Protein AF-A0A7C0Z8M9-F1 (afdb_monomer_lite)

Radius of gyration: 29.03 Å; chains: 1; bounding box: 66×63×77 Å

Secondary structure (DSSP, 8-state):
---EEEEEEHHHHHHHHHHHTTTS--B-TT--B-HHHHHHHHHHHHHHHHH--SEEEEE---SS--HHHHH-TTTTTTSPPPPTTTGGGHHHHHHHHHHTTPEEE--TT--HHHHHHHHHHHHHHTT-EEEEE---SGGGGG--SSEEEEEEETTEEEEE-HHHHHHHHSS-GGGHHHHHHHH-BTTTTB---TT--HHHHHHHHHHHS-HHHHHH-GGG---HHHHHHHHHSHHHHHHHHHHH-------S--GGGGSPPPP-HHHHHHHHHHTT-HHHHHHTT---------PPP-SSEEEEEEE-SSSPEEEEE-SS-EEEE--HHHHHHHHTT-SEEEES-HHHHHHHHTS---SEEEEHHHHHHHH-TTSS---HHHHHT-

Sequence (386 aa):
MKETLLLIDGSSLAYRSFYAFSNRPLRNSKGMNTSAVYGFVKSLNMVVGEVNPDLIGIAFDLARPTFRHEIFREYKAKRKKMPDELSPQIPIIHDVVEAMGYRILEEEGLEADDIIYTLAEEGEKRGYSVIIFTFDKDLMQVVSENVRILNMRTKGVEWYDPDTVRGKYGVPPEKIPDLLALAGDVSDNIPGIPGVGIKTAAKLIKRYGSLLDMVEHPEIIKEENIRNYIMRSRELVLSSYSLVKLERQEIPFTLEDLRPTEPDKDRLIKIYRELEFFSLLREMGVGESVSVKSGEVRGDVLSVVISGGEKPVFVISDGEYTQVVFDKGEMIDRINKFREIITSDIKELAHAIGFYPENKIYDLGIMDYLIHPNQRGHSLDKLVQR

Foldseek 3Di:
DFAAEEEEALAQLLVVQQVVCPVPFDADPVRAGCRSLVSSVVVVVVVCVVRVGQFYEYEAEDPAAAVLCVLPVCWQVPPDPDPPSSVVCVVLSVLLCVLQQFHYFYDPRDHSLLVLLQQLVVCVVVRHQYEYEHPDPLNLLSAEPRYKYWYADPVGIDIDHQVVSCVVQVDGSVQSLQLCLQQDDPNGRQDHQPPDHSVNSSVCCVVQPGNVSCLVCVVVDPPVSRSVCCPVCVSSSVSSSVSSDHDHDDGPDDSVSRRGDHRNVVSNLVSCVVRVVQVVCVVVVNDPPPPQPPDPADDQEWEWEWDDDPFTWTWIHPPPGIDIDRDLVVVVVVLVVHQEYEYQDQVVVCVNNVHRRPHHYHHQQVVCCVVPVPDDGRGPVVVVVD

InterPro domains:
  IPR002421 5'-3' exonuclease [SM00475] (1-261)
  IPR008918 Helix-hairpin-helix motif, class 2 [SM00279] (173-208)
  IPR012337 Ribonuclease H-like superfamily [SSF53098] (300-386)
  IPR020045 DNA polymerase I-like, H3TH domain [PF01367] (171-265)
  IPR020045 DNA polymerase I-like, H3TH domain [cd09898] (173-246)
  IPR020046 5'-3' exonuclease, alpha-helical arch, N-terminal [PF02739] (4-170)
  IPR029060 PIN-like domain superfamily [SSF88723] (2-170)
  IPR036279 5'-3' exonuclease, C-terminal domain superfamily [SSF47807] (171-285)
  IPR038969 Flap endonuclease [PTHR42646] (2-283)

pLDDT: mean 87.4, std 12.61, range [34.59, 98.69]

Structure (mmCIF, N/CA/C/O backbone):
data_AF-A0A7C0Z8M9-F1
#
_entry.id   AF-A0A7C0Z8M9-F1
#
loop_
_atom_site.group_PDB
_atom_site.id
_atom_site.type_symbol
_atom_site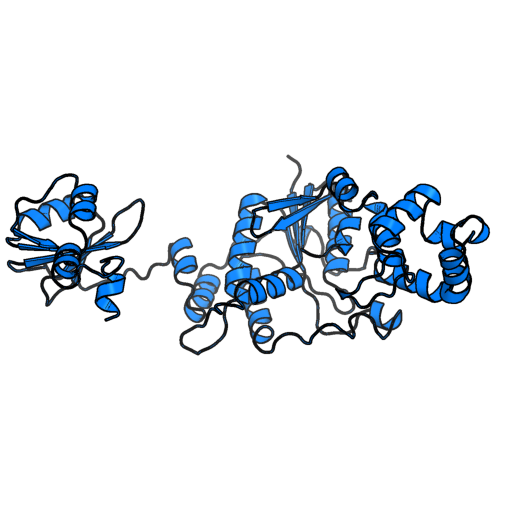.label_atom_id
_atom_site.label_alt_id
_atom_site.label_comp_id
_atom_site.label_asym_id
_atom_site.label_entity_id
_atom_site.label_seq_id
_atom_site.pdbx_PDB_ins_code
_atom_site.Cartn_x
_atom_site.Cartn_y
_atom_site.Cartn_z
_atom_site.occupancy
_atom_site.B_iso_or_equiv
_atom_site.auth_seq_id
_atom_site.auth_comp_id
_atom_site.auth_asym_id
_atom_site.auth_atom_id
_atom_site.pdbx_PDB_model_num
ATOM 1 N N . MET A 1 1 ? -24.096 -6.965 -11.345 1.00 66.31 1 MET A N 1
ATOM 2 C CA . MET A 1 1 ? -22.970 -6.028 -11.147 1.00 66.31 1 MET A CA 1
ATOM 3 C C . MET A 1 1 ? -21.702 -6.851 -11.080 1.00 66.31 1 MET A C 1
ATOM 5 O O . MET A 1 1 ? -21.791 -8.008 -10.691 1.00 66.31 1 MET A O 1
ATOM 9 N N . LYS A 1 2 ? -20.577 -6.303 -11.538 1.00 87.50 2 LYS A N 1
ATOM 10 C CA . LYS A 1 2 ? -19.267 -6.954 -11.436 1.00 87.50 2 LYS A CA 1
ATOM 11 C C . LYS A 1 2 ? -18.863 -6.952 -9.956 1.00 87.50 2 LYS A C 1
ATOM 13 O O . LYS A 1 2 ? -18.952 -5.885 -9.353 1.00 87.50 2 LYS A O 1
ATOM 18 N N . GLU A 1 3 ? -18.490 -8.098 -9.383 1.00 96.50 3 GLU A N 1
ATOM 19 C CA . GLU A 1 3 ? -17.963 -8.130 -8.008 1.00 96.50 3 GLU A CA 1
ATOM 20 C C . GLU A 1 3 ? -16.663 -7.303 -7.941 1.00 96.50 3 GLU A C 1
ATOM 22 O O . GLU A 1 3 ? -15.897 -7.243 -8.913 1.00 96.50 3 GLU A O 1
ATOM 27 N N . THR A 1 4 ? -16.422 -6.649 -6.809 1.00 98.19 4 THR A N 1
ATOM 28 C CA . THR A 1 4 ? -15.278 -5.760 -6.588 1.00 98.19 4 THR A CA 1
ATOM 29 C C . THR A 1 4 ? -14.260 -6.407 -5.657 1.00 98.19 4 THR A C 1
ATOM 31 O O . THR A 1 4 ? -14.585 -6.772 -4.528 1.00 98.19 4 THR A O 1
ATOM 34 N N . LEU A 1 5 ? -13.018 -6.516 -6.131 1.00 98.62 5 LEU A N 1
ATOM 35 C CA . LEU A 1 5 ? -11.867 -7.000 -5.372 1.00 98.62 5 LEU A CA 1
ATOM 36 C C . LEU A 1 5 ? -11.017 -5.807 -4.931 1.00 98.62 5 LEU A C 1
ATOM 38 O O . LEU A 1 5 ? -10.525 -5.062 -5.776 1.00 98.62 5 LEU A O 1
ATOM 42 N N . LEU A 1 6 ? -10.813 -5.654 -3.627 1.00 98.62 6 LEU A N 1
ATOM 43 C CA . LEU A 1 6 ? -9.919 -4.666 -3.037 1.00 98.62 6 LEU A CA 1
ATOM 44 C C . LEU A 1 6 ? -8.650 -5.341 -2.508 1.00 98.62 6 LEU A C 1
ATOM 46 O O . LEU A 1 6 ? -8.704 -6.174 -1.610 1.00 98.62 6 LEU A O 1
ATOM 50 N N . LEU A 1 7 ? -7.495 -4.943 -3.028 1.00 98.69 7 LEU A N 1
ATOM 51 C CA . LEU A 1 7 ? -6.188 -5.379 -2.537 1.00 98.69 7 LEU A CA 1
ATOM 52 C C . LEU A 1 7 ? -5.477 -4.192 -1.895 1.00 98.69 7 LEU A C 1
ATOM 54 O O . LEU A 1 7 ? -5.445 -3.108 -2.469 1.00 98.69 7 LEU A O 1
ATOM 58 N N . ILE A 1 8 ? -4.926 -4.370 -0.702 1.00 98.44 8 ILE A N 1
ATOM 59 C CA . ILE A 1 8 ? -4.310 -3.294 0.077 1.00 98.44 8 ILE A CA 1
ATOM 60 C C . ILE A 1 8 ? -2.855 -3.644 0.353 1.00 98.44 8 ILE A C 1
ATOM 62 O O . ILE A 1 8 ? -2.566 -4.707 0.892 1.00 98.44 8 ILE A O 1
ATOM 66 N N . ASP A 1 9 ? -1.956 -2.714 0.053 1.00 97.50 9 ASP A N 1
ATOM 67 C CA . ASP A 1 9 ? -0.572 -2.754 0.523 1.00 97.50 9 ASP A CA 1
ATOM 68 C C . ASP A 1 9 ? -0.522 -2.289 1.989 1.00 97.50 9 ASP A C 1
ATOM 70 O O . ASP A 1 9 ? -0.501 -1.092 2.313 1.00 97.50 9 ASP A O 1
ATOM 74 N N . GLY A 1 10 ? -0.586 -3.267 2.892 1.00 97.12 10 GLY A N 1
ATOM 75 C CA . GLY A 1 10 ? -0.639 -3.081 4.335 1.00 97.12 10 GLY A CA 1
ATOM 76 C C . GLY A 1 10 ? 0.663 -2.523 4.902 1.00 97.12 10 GLY A C 1
ATOM 77 O O . GLY A 1 10 ? 0.625 -1.614 5.738 1.00 97.12 10 GLY A O 1
ATOM 78 N N . SER A 1 11 ? 1.809 -2.990 4.398 1.00 93.88 11 SER A N 1
ATOM 79 C CA . SER A 1 11 ? 3.134 -2.467 4.750 1.00 93.88 11 SER A CA 1
ATOM 80 C C . SER A 1 11 ? 3.231 -0.969 4.478 1.00 93.88 11 SER A C 1
ATOM 82 O O . SER A 1 11 ? 3.514 -0.169 5.379 1.00 93.88 11 SER A O 1
ATOM 84 N N . SER A 1 12 ? 2.971 -0.560 3.237 1.00 92.81 12 SER A N 1
ATOM 85 C CA . SER A 1 12 ? 3.072 0.835 2.813 1.00 92.81 12 SER A CA 1
ATOM 86 C C . SER A 1 12 ? 2.070 1.720 3.547 1.00 92.81 12 SER A C 1
ATOM 88 O O . SER A 1 12 ? 2.420 2.819 3.999 1.00 92.81 12 SER A O 1
ATOM 90 N N . LEU A 1 13 ? 0.845 1.227 3.769 1.00 95.25 13 LEU A N 1
ATOM 91 C CA . LEU A 1 13 ? -0.153 1.944 4.556 1.00 95.25 13 LEU A CA 1
ATOM 92 C C . LEU A 1 13 ? 0.275 2.116 6.024 1.00 95.25 13 LEU A C 1
ATOM 94 O O . LEU A 1 13 ? 0.116 3.214 6.568 1.00 95.25 13 LEU A O 1
ATOM 98 N N . ALA A 1 14 ? 0.852 1.097 6.666 1.00 95.31 14 ALA A N 1
ATOM 99 C CA . ALA A 1 14 ? 1.338 1.186 8.045 1.00 95.31 14 ALA A CA 1
ATOM 100 C C . ALA A 1 14 ? 2.476 2.211 8.180 1.00 95.31 14 ALA A C 1
ATOM 102 O O . ALA A 1 14 ? 2.422 3.098 9.041 1.00 95.31 14 ALA A O 1
ATOM 103 N N . TYR A 1 15 ? 3.462 2.164 7.277 1.00 92.81 15 TYR A N 1
ATOM 104 C CA . TYR A 1 15 ? 4.554 3.141 7.230 1.00 92.81 15 TYR A CA 1
ATOM 105 C C . TYR A 1 15 ? 4.037 4.566 7.022 1.00 92.81 15 TYR A C 1
ATOM 107 O O . TYR A 1 15 ? 4.429 5.490 7.741 1.00 92.81 15 TYR A O 1
ATOM 115 N N . ARG A 1 16 ? 3.132 4.767 6.060 1.00 92.00 16 ARG A N 1
ATOM 116 C CA . ARG A 1 16 ? 2.557 6.089 5.797 1.00 92.00 16 ARG A CA 1
ATOM 117 C C . ARG A 1 16 ? 1.759 6.601 6.991 1.00 92.00 16 ARG A C 1
ATOM 119 O O . ARG A 1 16 ? 1.879 7.776 7.334 1.00 92.00 16 ARG A O 1
ATOM 126 N N . SER A 1 17 ? 0.992 5.727 7.637 1.00 93.00 17 SER A N 1
ATOM 127 C CA . SER A 1 17 ? 0.205 6.054 8.828 1.00 93.00 17 SER A CA 1
ATOM 128 C C . SER A 1 17 ? 1.099 6.497 9.982 1.00 93.00 17 SER A C 1
ATOM 130 O O . SER A 1 17 ? 0.830 7.520 10.601 1.00 93.00 17 SER A O 1
ATOM 132 N N . PHE A 1 18 ? 2.220 5.811 10.214 1.00 93.56 18 PHE A N 1
ATOM 133 C CA . PHE A 1 18 ? 3.211 6.224 11.207 1.00 93.56 18 PHE A CA 1
ATOM 134 C C . PHE A 1 18 ? 3.770 7.628 10.924 1.00 93.56 18 PHE A C 1
ATOM 136 O O . PHE A 1 18 ? 3.790 8.496 11.803 1.00 93.56 18 PHE A O 1
ATOM 143 N N . TYR A 1 19 ? 4.185 7.885 9.680 1.00 91.00 19 TYR A N 1
ATOM 144 C CA . TYR A 1 19 ? 4.799 9.164 9.321 1.00 91.00 19 TYR A CA 1
ATOM 145 C C . TYR A 1 19 ? 3.809 10.332 9.238 1.00 91.00 19 TYR A C 1
ATOM 147 O O . TYR A 1 19 ? 4.196 11.473 9.499 1.00 91.00 19 TYR A O 1
ATOM 155 N N . ALA A 1 20 ? 2.528 10.071 8.964 1.00 88.19 20 ALA A N 1
ATOM 156 C CA . ALA A 1 20 ? 1.481 11.094 8.954 1.00 88.19 20 ALA A CA 1
ATOM 157 C C . ALA A 1 20 ? 1.357 11.834 10.301 1.00 88.19 20 ALA A C 1
ATOM 159 O O . ALA A 1 20 ? 1.018 13.017 10.327 1.00 88.19 20 ALA A O 1
ATOM 160 N N . PHE A 1 21 ? 1.697 11.169 11.408 1.00 86.69 21 PHE A N 1
ATOM 161 C CA . PHE A 1 21 ? 1.669 11.740 12.756 1.00 86.69 21 PHE A CA 1
ATOM 162 C C . PHE A 1 21 ? 3.060 12.073 13.310 1.00 86.69 21 PHE A C 1
ATOM 164 O O . PHE A 1 21 ? 3.172 12.403 14.485 1.00 86.69 21 PHE A O 1
ATOM 171 N N . SER A 1 22 ? 4.134 12.053 12.510 1.00 85.38 22 SER A N 1
ATOM 172 C CA . SER A 1 22 ? 5.497 12.284 13.032 1.00 85.38 22 SER A CA 1
ATOM 173 C C . SER A 1 22 ? 5.685 13.632 13.738 1.00 85.38 22 SER A C 1
ATOM 175 O O . SER A 1 22 ? 6.476 13.723 14.671 1.00 85.38 22 SER A O 1
ATOM 177 N N . ASN A 1 23 ? 4.933 14.667 13.348 1.00 82.00 23 ASN A N 1
ATOM 178 C CA . ASN A 1 23 ? 4.980 15.979 14.006 1.00 82.00 23 ASN A CA 1
ATOM 179 C C . ASN A 1 23 ? 4.204 16.018 15.334 1.00 82.00 23 ASN A C 1
ATOM 181 O O . ASN A 1 23 ? 4.475 16.867 16.180 1.00 82.00 23 ASN A O 1
ATOM 185 N N . ARG A 1 24 ? 3.215 15.135 15.509 1.00 86.62 24 ARG A N 1
ATOM 186 C CA . ARG A 1 24 ? 2.411 15.018 16.730 1.00 86.62 24 ARG A CA 1
ATOM 187 C C . ARG A 1 24 ? 2.007 13.552 16.938 1.00 86.62 24 ARG A C 1
ATOM 189 O O . ARG A 1 24 ? 0.868 13.195 16.620 1.00 86.62 24 ARG A O 1
ATOM 196 N N . PRO A 1 25 ? 2.934 12.708 17.429 1.00 87.25 25 PRO A N 1
ATOM 197 C CA . PRO A 1 25 ? 2.660 11.296 17.641 1.00 87.25 25 PRO A CA 1
ATOM 198 C C . PRO A 1 25 ? 1.515 11.106 18.632 1.00 87.25 25 PRO A C 1
ATOM 200 O O . PRO A 1 25 ? 1.406 11.832 19.622 1.00 87.25 25 PRO A O 1
ATOM 203 N N . LEU A 1 26 ? 0.675 10.116 18.366 1.00 88.75 26 LEU A N 1
ATOM 204 C CA . LEU A 1 26 ? -0.355 9.669 19.289 1.00 88.75 26 LEU A CA 1
ATOM 205 C C . LEU A 1 26 ? 0.293 8.688 20.256 1.00 88.75 26 LEU A C 1
ATOM 207 O O . LEU A 1 26 ? 1.022 7.790 19.833 1.00 88.75 26 LEU A O 1
ATOM 211 N N . ARG A 1 27 ? 0.049 8.876 21.550 1.00 89.31 27 ARG A N 1
ATOM 212 C CA . ARG A 1 27 ? 0.507 7.963 22.593 1.00 89.31 27 ARG A CA 1
ATOM 213 C C . ARG A 1 27 ? -0.632 7.655 23.545 1.00 89.31 27 ARG A C 1
ATOM 215 O O . ARG A 1 27 ? -1.414 8.553 23.848 1.00 89.31 27 ARG A O 1
ATOM 222 N N . ASN A 1 28 ? -0.697 6.413 24.008 1.00 87.44 28 ASN A N 1
ATOM 223 C CA . ASN A 1 28 ? -1.596 6.036 25.098 1.00 87.44 28 ASN A CA 1
ATOM 224 C C . ASN A 1 28 ? -0.987 6.390 26.469 1.00 87.44 28 ASN A C 1
ATOM 226 O O . ASN A 1 28 ? 0.181 6.786 26.562 1.00 87.44 28 ASN A O 1
ATOM 230 N N . SER A 1 29 ? -1.747 6.198 27.549 1.00 84.12 29 SER A N 1
ATOM 231 C CA . SER A 1 29 ? -1.293 6.425 28.934 1.00 84.12 29 SER A CA 1
ATOM 232 C C . SER A 1 29 ? -0.040 5.635 29.333 1.00 84.12 29 SER A C 1
ATOM 234 O O . SER A 1 29 ? 0.697 6.056 30.223 1.00 84.12 29 SER A O 1
ATOM 236 N N . LYS A 1 30 ? 0.249 4.517 28.652 1.00 86.19 30 LYS A N 1
ATOM 237 C CA . LYS A 1 30 ? 1.455 3.695 28.855 1.00 86.19 30 LYS A CA 1
ATOM 238 C C . LYS A 1 30 ? 2.677 4.221 28.089 1.00 86.19 30 LYS A C 1
ATOM 240 O O . LYS A 1 30 ? 3.741 3.611 28.141 1.00 86.19 30 LYS A O 1
ATOM 245 N N . GLY A 1 31 ? 2.535 5.326 27.358 1.00 86.75 31 GLY A N 1
ATOM 246 C CA . GLY A 1 31 ? 3.597 5.943 26.564 1.00 86.75 31 GLY A CA 1
ATOM 247 C C . GLY A 1 31 ? 3.866 5.262 25.217 1.00 86.75 31 GLY A C 1
ATOM 248 O O . GLY A 1 31 ? 4.756 5.708 24.488 1.00 86.75 31 GLY A O 1
ATOM 249 N N . MET A 1 32 ? 3.104 4.225 24.851 1.00 91.56 32 MET A N 1
ATOM 250 C CA . MET A 1 32 ? 3.242 3.535 23.568 1.00 91.56 32 MET A CA 1
ATOM 251 C C . MET A 1 32 ? 2.763 4.440 22.438 1.00 91.56 32 MET A C 1
ATOM 253 O O . MET A 1 32 ? 1.676 5.005 22.524 1.00 91.56 32 MET A O 1
ATOM 257 N N . ASN A 1 33 ? 3.553 4.550 21.370 1.00 92.75 33 ASN A N 1
ATOM 258 C CA . ASN A 1 33 ? 3.119 5.203 20.141 1.00 92.75 33 ASN A CA 1
ATOM 259 C C . ASN A 1 33 ? 2.026 4.356 19.467 1.00 92.75 33 ASN A C 1
ATOM 261 O O . ASN A 1 33 ? 2.226 3.167 19.233 1.00 92.75 33 ASN A O 1
ATOM 265 N N . THR A 1 34 ? 0.880 4.968 19.174 1.00 94.19 34 THR A N 1
ATOM 266 C CA . THR A 1 34 ? -0.293 4.319 18.565 1.00 94.19 34 THR A CA 1
ATOM 267 C C . THR A 1 34 ? -0.670 4.928 17.210 1.00 94.19 34 THR A C 1
ATOM 269 O O . THR A 1 34 ? -1.709 4.601 16.631 1.00 94.19 34 THR A O 1
ATOM 272 N N . SER A 1 35 ? 0.172 5.820 16.677 1.00 93.69 35 SER A N 1
ATOM 273 C CA . SER A 1 35 ? -0.081 6.552 15.434 1.00 93.69 35 SER A CA 1
ATOM 274 C C . SER A 1 35 ? -0.262 5.661 14.213 1.00 93.69 35 SER A C 1
ATOM 276 O O . SER A 1 35 ? -1.122 5.955 13.383 1.00 93.69 35 SER A O 1
ATOM 278 N N . ALA A 1 36 ? 0.542 4.601 14.084 1.00 95.88 36 ALA A N 1
ATOM 279 C CA . ALA A 1 36 ? 0.477 3.726 12.921 1.00 95.88 36 ALA A CA 1
ATOM 280 C C . ALA A 1 36 ? -0.844 2.961 12.914 1.00 95.88 36 ALA A C 1
ATOM 282 O O . ALA A 1 36 ? -1.550 3.009 11.913 1.00 95.88 36 ALA A O 1
ATOM 283 N N . VAL A 1 37 ? -1.224 2.357 14.048 1.00 97.62 37 VAL A N 1
ATOM 284 C CA . VAL A 1 37 ? -2.490 1.616 14.169 1.00 97.62 37 VAL A CA 1
ATOM 285 C C . VAL A 1 37 ? -3.688 2.540 13.930 1.00 97.62 37 VAL A C 1
ATOM 287 O O . VAL A 1 37 ? -4.565 2.217 13.133 1.00 97.62 37 VAL A O 1
ATOM 290 N N . TYR A 1 38 ? -3.713 3.723 14.559 1.00 94.88 38 TYR A N 1
ATOM 291 C CA . TYR A 1 38 ? -4.826 4.667 14.404 1.00 94.88 38 TYR A CA 1
ATOM 292 C C . TYR A 1 38 ? -4.982 5.144 12.955 1.00 94.88 38 TYR A C 1
ATOM 294 O O . TYR A 1 38 ? -6.079 5.119 12.394 1.00 94.88 38 TYR A O 1
ATOM 302 N N . GLY A 1 39 ? -3.877 5.577 12.335 1.00 93.88 39 GLY A N 1
ATOM 303 C CA . GLY A 1 39 ? -3.876 6.044 10.949 1.00 93.88 39 GLY A CA 1
ATOM 304 C C . GLY A 1 39 ? -4.232 4.938 9.957 1.00 93.88 39 GLY A C 1
ATOM 305 O O . GLY A 1 39 ? -4.985 5.193 9.013 1.00 93.88 39 GLY A O 1
ATOM 306 N N . PHE A 1 40 ? -3.759 3.715 10.213 1.00 97.00 40 PHE A N 1
ATOM 307 C CA . PHE A 1 40 ? -4.058 2.541 9.403 1.00 97.00 40 PHE A CA 1
ATOM 308 C C . PHE A 1 40 ? -5.559 2.257 9.423 1.00 97.00 40 PHE A C 1
ATOM 310 O O . PHE A 1 40 ? -6.181 2.223 8.367 1.00 97.00 40 PHE A O 1
ATOM 317 N N . VAL A 1 41 ? -6.166 2.173 10.613 1.00 96.50 41 VAL A N 1
ATOM 318 C CA . VAL A 1 41 ? -7.606 1.920 10.777 1.00 96.50 41 VAL A CA 1
ATOM 319 C C . VAL A 1 41 ? -8.460 2.994 10.111 1.00 96.50 41 VAL A C 1
ATOM 321 O O . VAL A 1 41 ? -9.402 2.667 9.393 1.00 96.50 41 VAL A O 1
ATOM 324 N N . LYS A 1 42 ? -8.143 4.284 10.300 1.00 92.88 42 LYS A N 1
ATOM 325 C CA . LYS A 1 42 ? -8.910 5.363 9.649 1.00 92.88 42 LYS A CA 1
ATOM 326 C C . LYS A 1 42 ? -8.817 5.287 8.126 1.00 92.88 42 LYS A C 1
ATOM 328 O O . LYS A 1 42 ? -9.823 5.504 7.456 1.00 92.88 42 LYS A O 1
ATOM 333 N N . SER A 1 43 ? -7.634 4.988 7.593 1.00 93.19 43 SER A N 1
ATOM 334 C CA . SER A 1 43 ? -7.430 4.868 6.147 1.00 93.19 43 SER A CA 1
ATOM 335 C C . SER A 1 43 ? -8.140 3.638 5.587 1.00 93.19 43 SER A C 1
ATOM 337 O O . SER A 1 43 ? -8.822 3.746 4.574 1.00 93.19 43 SER A O 1
ATOM 339 N N . LEU A 1 44 ? -8.053 2.504 6.284 1.00 96.00 44 LEU A N 1
ATOM 340 C CA . LEU A 1 44 ? -8.731 1.266 5.921 1.00 96.00 44 LEU A CA 1
ATOM 341 C C . LEU A 1 44 ? -10.253 1.447 5.903 1.00 96.00 44 LEU A C 1
ATOM 343 O O . LEU A 1 44 ? -10.874 1.197 4.877 1.00 96.00 44 LEU A O 1
ATOM 347 N N . ASN A 1 45 ? -10.849 1.964 6.984 1.00 93.94 45 ASN A N 1
ATOM 348 C CA . ASN A 1 45 ? -12.297 2.195 7.063 1.00 93.94 45 ASN A CA 1
ATOM 349 C C . ASN A 1 45 ? -12.799 3.129 5.956 1.00 93.94 45 ASN A C 1
ATOM 351 O O . ASN A 1 45 ? -13.872 2.918 5.401 1.00 93.94 45 ASN A O 1
ATOM 355 N N . MET A 1 46 ? -12.023 4.161 5.623 1.00 91.50 46 MET A N 1
ATOM 356 C CA . MET A 1 46 ? -12.360 5.070 4.531 1.00 91.50 46 MET A CA 1
ATOM 357 C C . MET A 1 46 ? -12.317 4.370 3.175 1.00 91.50 46 MET A C 1
ATOM 359 O O . MET A 1 46 ? -13.258 4.508 2.405 1.00 91.50 46 MET A O 1
ATOM 363 N N . VAL A 1 47 ? -11.240 3.640 2.873 1.00 94.12 47 VAL A N 1
ATOM 364 C CA . VAL A 1 47 ? -11.091 2.955 1.583 1.00 94.12 47 VAL A CA 1
ATOM 365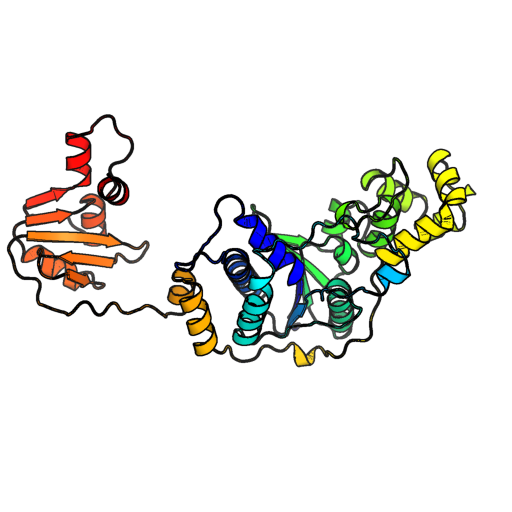 C C . VAL A 1 47 ? -12.168 1.889 1.420 1.00 94.12 47 VAL A C 1
ATOM 367 O O . VAL A 1 47 ? -12.781 1.805 0.362 1.00 94.12 47 VAL A O 1
ATOM 370 N N . VAL A 1 48 ? -12.454 1.123 2.474 1.00 95.12 48 VAL A N 1
ATOM 371 C CA . VAL A 1 48 ? -13.553 0.152 2.473 1.00 95.12 48 VAL A CA 1
ATOM 372 C C . VAL A 1 48 ? -14.897 0.849 2.268 1.00 95.12 48 VAL A C 1
ATOM 374 O O . VAL A 1 48 ? -15.700 0.367 1.479 1.00 95.12 48 VAL A O 1
ATOM 377 N N . GLY A 1 49 ? -15.137 1.994 2.914 1.00 92.88 49 GLY A N 1
ATOM 378 C CA . GLY A 1 49 ? -16.368 2.768 2.731 1.00 92.88 49 GLY A CA 1
ATOM 379 C C . GLY A 1 49 ? -16.526 3.370 1.329 1.00 92.88 49 GLY A C 1
ATOM 380 O O . GLY A 1 49 ? -17.637 3.414 0.812 1.00 92.88 49 GLY A O 1
ATOM 381 N N . GLU A 1 50 ? -15.429 3.807 0.707 1.00 90.56 50 GLU A N 1
ATOM 382 C CA . GLU A 1 50 ? -15.408 4.353 -0.658 1.00 90.56 50 GLU A CA 1
ATOM 383 C C . GLU A 1 50 ? -15.612 3.256 -1.714 1.00 90.56 50 GLU A C 1
ATOM 385 O O . GLU A 1 50 ? -16.313 3.457 -2.703 1.00 90.56 50 GLU A O 1
ATOM 390 N N . VAL A 1 51 ? -14.983 2.094 -1.514 1.00 94.25 51 VAL A N 1
ATOM 391 C CA . VAL A 1 51 ? -14.956 1.002 -2.497 1.00 94.25 51 VAL A CA 1
ATOM 392 C C . VAL A 1 51 ? -16.136 0.042 -2.338 1.00 94.25 51 VAL A C 1
ATOM 394 O O . VAL A 1 51 ? -16.629 -0.472 -3.338 1.00 94.25 51 VAL A O 1
ATOM 397 N N . ASN A 1 52 ? -16.577 -0.204 -1.102 1.00 95.19 52 ASN A N 1
ATOM 398 C CA . ASN A 1 52 ? -17.563 -1.219 -0.727 1.00 95.19 52 ASN A CA 1
ATOM 399 C C . ASN A 1 52 ? -17.297 -2.590 -1.399 1.00 95.19 52 ASN A C 1
ATOM 401 O O . ASN A 1 52 ? -18.093 -3.029 -2.233 1.00 95.19 52 ASN A O 1
ATOM 405 N N . PRO A 1 53 ? -16.149 -3.233 -1.101 1.00 97.62 53 PRO A N 1
ATOM 406 C CA . PRO A 1 53 ? -15.695 -4.421 -1.819 1.00 97.62 53 PRO A CA 1
ATOM 407 C C . PRO A 1 53 ? -16.461 -5.696 -1.441 1.00 97.62 53 PRO A C 1
ATOM 409 O O . PRO A 1 53 ? -16.837 -5.888 -0.287 1.00 97.62 53 PRO A O 1
ATOM 412 N N . ASP A 1 54 ? -16.589 -6.612 -2.403 1.00 98.31 54 ASP A N 1
ATOM 413 C CA . ASP A 1 54 ? -17.089 -7.975 -2.176 1.00 98.31 54 ASP A CA 1
ATOM 414 C C . ASP A 1 54 ? -15.975 -8.910 -1.669 1.00 98.31 54 ASP A C 1
ATOM 416 O O . ASP A 1 54 ? -16.236 -9.881 -0.957 1.00 98.31 54 ASP A O 1
ATOM 420 N N . LEU A 1 55 ? -14.728 -8.632 -2.071 1.00 98.62 55 LEU A N 1
ATOM 421 C CA . LEU A 1 55 ? -13.518 -9.350 -1.677 1.00 98.62 55 LEU A CA 1
ATOM 422 C C . LEU A 1 55 ? -12.453 -8.348 -1.222 1.00 98.62 55 LEU A C 1
ATOM 424 O O . LEU A 1 55 ? -12.229 -7.342 -1.895 1.00 98.62 55 LEU A O 1
ATOM 428 N N . ILE A 1 56 ? -11.753 -8.636 -0.126 1.00 98.62 56 ILE A N 1
ATOM 429 C CA . ILE A 1 56 ? -10.677 -7.801 0.409 1.00 98.62 56 ILE A CA 1
ATOM 430 C C . ILE A 1 56 ? -9.485 -8.633 0.889 1.00 98.62 56 ILE A C 1
ATOM 432 O O . ILE A 1 56 ? -9.628 -9.577 1.664 1.00 98.62 56 ILE A O 1
ATOM 436 N N . GLY A 1 57 ? -8.290 -8.245 0.450 1.00 98.44 57 GLY A N 1
ATOM 437 C CA . GLY A 1 57 ? -7.025 -8.813 0.907 1.00 98.44 57 GLY A CA 1
ATOM 438 C C . GLY A 1 57 ? -6.040 -7.719 1.293 1.00 98.44 57 GLY A C 1
ATOM 439 O O . GLY A 1 57 ? -5.922 -6.714 0.590 1.00 98.44 57 GLY A O 1
ATOM 440 N N . ILE A 1 58 ? -5.331 -7.903 2.405 1.00 98.62 58 ILE A N 1
ATOM 441 C CA . ILE A 1 58 ? -4.327 -6.950 2.889 1.00 98.62 58 ILE A CA 1
ATOM 442 C C . ILE A 1 58 ? -2.973 -7.649 2.941 1.00 98.62 58 ILE A C 1
ATOM 444 O O . ILE A 1 58 ? -2.770 -8.546 3.757 1.00 98.62 58 ILE A O 1
ATOM 448 N N . ALA A 1 59 ? -2.065 -7.246 2.055 1.00 98.19 59 ALA A N 1
ATOM 449 C CA . ALA A 1 59 ? -0.745 -7.843 1.923 1.00 98.19 59 ALA A CA 1
ATOM 450 C C . ALA A 1 59 ? 0.293 -7.114 2.779 1.00 98.19 59 ALA A C 1
ATOM 452 O O . ALA A 1 59 ? 0.319 -5.882 2.817 1.00 98.19 59 ALA A O 1
ATOM 453 N N . PHE A 1 60 ? 1.155 -7.871 3.449 1.00 96.81 60 PHE A N 1
ATOM 454 C CA . PHE A 1 60 ? 2.253 -7.342 4.254 1.00 96.81 60 PHE A CA 1
ATOM 455 C C . PHE A 1 60 ? 3.580 -7.976 3.832 1.00 96.81 60 PHE A C 1
ATOM 457 O O . PHE A 1 60 ? 3.633 -9.110 3.361 1.00 96.81 60 PHE A O 1
ATOM 464 N N . ASP A 1 61 ? 4.659 -7.213 3.991 1.00 92.38 61 ASP A N 1
ATOM 465 C CA . ASP A 1 61 ? 6.015 -7.698 3.759 1.00 92.38 61 ASP A CA 1
ATOM 466 C C . ASP A 1 61 ? 6.519 -8.437 4.994 1.00 92.38 61 ASP A C 1
ATOM 468 O O . ASP A 1 61 ? 6.457 -7.927 6.118 1.00 92.38 61 ASP A O 1
ATOM 472 N N . LEU A 1 62 ? 7.155 -9.582 4.772 1.00 87.44 62 LEU A N 1
ATOM 473 C CA . LEU A 1 62 ? 7.904 -10.265 5.816 1.00 87.44 62 LEU A CA 1
ATOM 474 C C . LEU A 1 62 ? 9.330 -9.713 5.910 1.00 87.44 62 LEU A C 1
ATOM 476 O O . LEU A 1 62 ? 9.959 -9.337 4.925 1.00 87.44 62 LEU A O 1
ATOM 480 N N . ALA A 1 63 ? 9.905 -9.730 7.114 1.00 75.88 63 ALA A N 1
ATOM 481 C CA . ALA A 1 63 ? 11.270 -9.249 7.367 1.00 75.88 63 ALA A CA 1
ATOM 482 C C . ALA A 1 63 ? 12.386 -10.157 6.792 1.00 75.88 63 ALA A C 1
ATOM 484 O O . ALA A 1 63 ? 13.554 -10.012 7.166 1.00 75.88 63 ALA A O 1
ATOM 485 N N . ARG A 1 64 ? 12.045 -11.127 5.936 1.00 76.94 64 ARG A N 1
ATOM 486 C CA . ARG A 1 64 ? 12.980 -12.103 5.364 1.00 76.94 64 ARG A CA 1
ATOM 487 C C . ARG A 1 64 ? 13.430 -11.673 3.963 1.00 76.94 64 ARG A C 1
ATOM 489 O O . ARG A 1 64 ? 12.670 -11.007 3.267 1.00 76.94 64 ARG A O 1
ATOM 496 N N . PRO A 1 65 ? 14.652 -12.042 3.536 1.00 75.19 65 PRO A N 1
ATOM 497 C CA . PRO A 1 65 ? 15.089 -11.801 2.167 1.00 75.19 65 PRO A CA 1
ATOM 498 C C . PRO A 1 65 ? 14.152 -12.462 1.152 1.00 75.19 65 PRO A C 1
ATOM 500 O O . PRO A 1 65 ? 13.656 -13.564 1.379 1.00 75.19 65 PRO A O 1
ATOM 503 N N . THR A 1 66 ? 13.966 -11.788 0.026 1.00 84.69 66 THR A N 1
ATOM 504 C CA . THR A 1 66 ? 13.188 -12.254 -1.130 1.00 84.69 66 THR A CA 1
ATOM 505 C C . THR A 1 66 ? 14.102 -12.650 -2.285 1.00 84.69 66 THR A C 1
ATOM 507 O O . THR A 1 66 ? 15.302 -12.353 -2.257 1.00 84.69 66 THR A O 1
ATOM 510 N N . PHE A 1 67 ? 13.545 -13.247 -3.343 1.00 83.12 67 PHE A N 1
ATOM 511 C CA . PHE A 1 67 ? 14.298 -13.608 -4.555 1.00 83.12 67 PHE A CA 1
ATOM 512 C C . PHE A 1 67 ? 15.042 -12.409 -5.183 1.00 83.12 67 PHE A C 1
ATOM 514 O O . PHE A 1 67 ? 16.113 -12.567 -5.770 1.00 83.12 67 PHE A O 1
ATOM 521 N N . ARG A 1 68 ? 14.553 -11.174 -4.988 1.00 82.62 68 ARG A N 1
ATOM 522 C CA . ARG A 1 68 ? 15.235 -9.946 -5.438 1.00 82.62 68 ARG A CA 1
ATOM 523 C C . ARG A 1 68 ? 16.616 -9.757 -4.804 1.00 82.62 68 ARG A C 1
ATOM 525 O O . ARG A 1 68 ? 17.512 -9.217 -5.450 1.00 82.62 68 ARG A O 1
ATOM 532 N N . HIS A 1 69 ? 16.826 -10.242 -3.579 1.00 81.06 69 HIS A N 1
ATOM 533 C CA . HIS A 1 69 ? 18.129 -10.179 -2.908 1.00 81.06 69 HIS A CA 1
ATOM 534 C C . HIS A 1 69 ? 19.147 -11.161 -3.508 1.00 81.06 69 HIS A C 1
ATOM 536 O O . HIS A 1 69 ? 20.354 -10.928 -3.398 1.00 81.06 69 HIS A O 1
ATOM 542 N N . GLU A 1 70 ? 18.679 -12.230 -4.160 1.00 78.25 70 GLU A N 1
ATOM 543 C CA . GLU A 1 70 ? 19.524 -13.147 -4.929 1.00 78.25 70 GLU A CA 1
ATOM 544 C C . GLU A 1 70 ? 19.956 -12.512 -6.260 1.00 78.25 70 GLU A C 1
ATOM 546 O O . GLU A 1 70 ? 21.112 -12.648 -6.659 1.00 78.25 70 GLU A O 1
ATOM 551 N N . ILE A 1 71 ? 19.056 -11.752 -6.903 1.00 78.19 71 ILE A N 1
ATOM 552 C CA . ILE A 1 71 ? 19.317 -11.021 -8.157 1.00 78.19 71 ILE A CA 1
ATOM 553 C C . ILE A 1 71 ? 20.267 -9.838 -7.926 1.00 78.19 71 ILE A C 1
ATOM 555 O O . ILE A 1 71 ? 21.212 -9.631 -8.691 1.00 78.19 71 ILE A O 1
ATOM 559 N N . PHE A 1 72 ? 20.025 -9.036 -6.885 1.00 77.81 72 PHE A N 1
ATOM 560 C CA . PHE A 1 72 ? 20.832 -7.861 -6.574 1.00 77.81 72 PHE A CA 1
ATOM 561 C C . PHE A 1 72 ? 20.985 -7.678 -5.066 1.00 77.81 72 PHE A C 1
ATOM 563 O O . PHE A 1 72 ? 20.084 -7.225 -4.366 1.00 77.81 72 PHE A O 1
ATOM 570 N N . ARG A 1 73 ? 22.186 -7.972 -4.561 1.00 77.50 73 ARG A N 1
ATOM 571 C CA . ARG A 1 73 ? 22.485 -7.971 -3.120 1.00 77.50 73 ARG A CA 1
ATOM 572 C C . ARG A 1 73 ? 22.252 -6.623 -2.428 1.00 77.50 73 ARG A C 1
ATOM 574 O O . ARG A 1 73 ? 21.999 -6.593 -1.229 1.00 77.50 73 ARG A O 1
ATOM 581 N N . GLU A 1 74 ? 22.380 -5.514 -3.158 1.00 79.81 74 GLU A N 1
ATOM 582 C CA . GLU A 1 74 ? 22.172 -4.160 -2.627 1.00 79.81 74 GLU A CA 1
ATOM 583 C C . GLU A 1 74 ? 20.721 -3.659 -2.775 1.00 79.81 74 GLU A C 1
ATOM 585 O O . GLU A 1 74 ? 20.435 -2.500 -2.448 1.00 79.81 74 GLU A O 1
ATOM 590 N N . TYR A 1 75 ? 19.800 -4.503 -3.250 1.00 79.00 75 TYR A N 1
ATOM 591 C CA . TYR A 1 75 ? 18.378 -4.178 -3.347 1.00 79.00 75 TYR A CA 1
ATOM 592 C C . TYR A 1 75 ? 17.814 -3.811 -1.970 1.00 79.00 75 TYR A C 1
ATOM 594 O O . TYR A 1 75 ? 18.094 -4.488 -0.981 1.00 79.00 75 TYR A O 1
ATOM 602 N N . LYS A 1 76 ? 17.104 -2.675 -1.877 1.00 77.12 76 LYS A N 1
ATOM 603 C CA . LYS A 1 76 ? 16.593 -2.093 -0.618 1.00 77.12 76 LYS A CA 1
ATOM 604 C C . LYS A 1 76 ? 17.652 -1.913 0.496 1.00 77.12 76 LYS A C 1
ATOM 606 O O . LYS A 1 76 ? 17.305 -1.525 1.610 1.00 77.12 76 LYS A O 1
ATOM 611 N N . ALA A 1 77 ? 18.957 -2.052 0.221 1.00 71.25 77 ALA A N 1
ATOM 612 C CA . ALA A 1 77 ? 20.013 -1.991 1.243 1.00 71.25 77 ALA A CA 1
ATOM 613 C C . ALA A 1 77 ? 20.172 -0.604 1.891 1.00 71.25 77 ALA A C 1
ATOM 615 O O . ALA A 1 77 ? 20.657 -0.481 3.015 1.00 71.25 77 ALA A O 1
ATOM 616 N N . LYS A 1 78 ? 19.749 0.458 1.192 1.00 70.69 78 LYS A N 1
ATOM 617 C CA . LYS A 1 78 ? 19.715 1.834 1.719 1.00 70.69 78 LYS A CA 1
ATOM 618 C C . LYS A 1 78 ? 18.402 2.175 2.427 1.00 70.69 78 LYS A C 1
ATOM 620 O O . LYS A 1 78 ? 18.274 3.287 2.950 1.00 70.69 78 LYS A O 1
ATOM 625 N N . ARG A 1 79 ? 17.423 1.261 2.451 1.00 73.75 79 ARG A N 1
ATOM 626 C CA . ARG A 1 79 ? 16.153 1.478 3.144 1.00 73.75 79 ARG A CA 1
ATOM 627 C C . ARG A 1 79 ? 16.452 1.594 4.636 1.00 73.75 79 ARG A C 1
ATOM 629 O O . ARG A 1 79 ? 17.149 0.765 5.221 1.00 73.75 79 ARG A O 1
ATOM 636 N N . LYS A 1 80 ? 15.972 2.674 5.258 1.00 71.56 80 LYS A N 1
ATOM 637 C CA . LYS A 1 80 ? 16.124 2.853 6.706 1.00 71.56 80 LYS A CA 1
ATOM 638 C C . LYS A 1 80 ? 15.467 1.668 7.408 1.00 71.56 80 LYS A C 1
ATOM 640 O O . LYS A 1 80 ? 14.381 1.250 7.005 1.00 71.56 80 LYS A O 1
ATOM 645 N N . LYS A 1 81 ? 16.109 1.169 8.468 1.00 78.00 81 LYS A N 1
ATOM 646 C CA . LYS A 1 81 ? 15.489 0.177 9.352 1.00 78.00 81 LYS A CA 1
ATOM 647 C C . LYS A 1 81 ? 14.118 0.681 9.794 1.00 78.00 81 LYS A C 1
ATOM 649 O O . LYS A 1 81 ? 13.938 1.888 9.992 1.00 78.00 81 LYS A O 1
ATOM 654 N N . MET A 1 82 ? 13.173 -0.248 9.926 1.00 83.94 82 MET A N 1
ATOM 655 C CA . MET A 1 82 ? 11.861 0.052 10.485 1.00 83.94 82 MET A CA 1
ATOM 656 C C . MET A 1 82 ? 12.040 0.817 11.805 1.00 83.94 82 MET A C 1
ATOM 658 O O . MET A 1 82 ? 12.865 0.398 12.618 1.00 83.94 82 MET A O 1
ATOM 662 N N . PRO A 1 83 ? 11.326 1.938 12.014 1.00 88.31 83 PRO A N 1
ATOM 663 C CA . PRO A 1 83 ? 11.392 2.657 13.277 1.00 88.31 83 PRO A CA 1
ATOM 664 C C . PRO A 1 83 ? 11.065 1.733 14.454 1.00 88.31 83 PRO A C 1
ATOM 666 O O . PRO A 1 83 ? 10.092 0.979 14.386 1.00 88.31 83 PRO A O 1
ATOM 669 N N . ASP A 1 84 ? 11.825 1.841 15.546 1.00 88.94 84 ASP A N 1
ATOM 670 C CA . ASP A 1 84 ? 11.630 1.012 16.747 1.00 88.94 84 ASP A CA 1
ATOM 671 C C . ASP A 1 84 ? 10.217 1.162 17.334 1.00 88.94 84 ASP A C 1
ATOM 673 O O . ASP A 1 84 ? 9.676 0.227 17.912 1.00 88.94 84 ASP A O 1
ATOM 677 N N . GLU A 1 85 ? 9.584 2.325 17.139 1.00 91.88 85 GLU A N 1
ATOM 678 C CA . GLU A 1 85 ? 8.202 2.574 17.561 1.00 91.88 85 GLU A CA 1
ATOM 679 C C . GLU A 1 85 ? 7.142 2.026 16.591 1.00 91.88 85 GLU A C 1
ATOM 681 O O . GLU A 1 85 ? 5.981 1.916 16.981 1.00 91.88 85 GLU A O 1
ATOM 686 N N . LEU A 1 86 ? 7.500 1.698 15.343 1.00 93.06 86 LEU A N 1
ATOM 687 C CA . LEU A 1 86 ? 6.579 1.124 14.353 1.00 93.06 86 LEU A CA 1
ATOM 688 C C . LEU A 1 86 ? 6.507 -0.401 14.467 1.00 93.06 86 LEU A C 1
ATOM 690 O O . LEU A 1 86 ? 5.413 -0.951 14.452 1.00 93.06 86 LEU A O 1
ATOM 694 N N . SER A 1 87 ? 7.648 -1.071 14.636 1.00 91.94 87 SER A N 1
ATOM 695 C CA . SER A 1 87 ? 7.725 -2.535 14.766 1.00 91.94 87 SER A CA 1
ATOM 696 C C . SER A 1 87 ? 6.691 -3.146 15.736 1.00 91.94 87 SER A C 1
ATOM 698 O O . SER A 1 87 ? 5.929 -4.014 15.309 1.00 91.94 87 SER A O 1
ATOM 700 N N . PRO A 1 88 ? 6.535 -2.665 16.990 1.00 93.56 88 PRO A N 1
ATOM 701 C CA . PRO A 1 88 ? 5.548 -3.222 17.921 1.00 93.56 88 PRO A CA 1
ATOM 702 C C . PRO A 1 88 ? 4.088 -2.929 17.540 1.00 93.56 88 PRO A C 1
ATOM 704 O O . PRO A 1 88 ? 3.184 -3.525 18.117 1.00 93.56 88 PRO A O 1
ATOM 707 N N . GLN A 1 89 ? 3.834 -2.016 16.598 1.00 96.06 89 GLN A N 1
ATOM 708 C CA . GLN A 1 89 ? 2.487 -1.714 16.110 1.00 96.06 89 GLN A CA 1
ATOM 709 C C . GLN A 1 89 ? 2.045 -2.659 14.983 1.00 96.06 89 GLN A C 1
ATOM 711 O O . GLN A 1 89 ? 0.843 -2.785 14.772 1.00 96.06 89 GLN A O 1
ATOM 716 N N . ILE A 1 90 ? 2.966 -3.340 14.284 1.00 95.44 90 ILE A N 1
ATOM 717 C CA . ILE A 1 90 ? 2.620 -4.243 13.170 1.00 95.44 90 ILE A CA 1
ATOM 718 C C . ILE A 1 90 ? 1.754 -5.429 13.634 1.00 95.44 90 ILE A C 1
ATOM 720 O O . ILE A 1 90 ? 0.671 -5.597 13.076 1.00 95.44 90 ILE A O 1
ATOM 724 N N . PRO A 1 91 ? 2.105 -6.178 14.703 1.00 96.25 91 PRO A N 1
ATOM 725 C CA . PRO A 1 91 ? 1.240 -7.258 15.189 1.00 96.25 91 PRO A CA 1
ATOM 726 C C . PRO A 1 91 ? -0.149 -6.767 15.622 1.00 96.25 91 PRO A C 1
ATOM 728 O O . PRO A 1 91 ? -1.145 -7.448 15.416 1.00 96.25 91 PRO A O 1
ATOM 731 N N . ILE A 1 92 ? -0.234 -5.546 16.160 1.00 97.75 92 ILE A N 1
ATOM 732 C CA . ILE A 1 92 ? -1.510 -4.939 16.561 1.00 97.75 92 ILE A CA 1
ATOM 733 C C . ILE A 1 92 ? -2.352 -4.583 15.332 1.00 97.75 92 ILE A C 1
ATOM 735 O O . ILE A 1 92 ? -3.568 -4.746 15.349 1.00 97.75 92 ILE A O 1
ATOM 739 N N . ILE A 1 93 ? -1.723 -4.109 14.253 1.00 98.31 93 ILE A N 1
ATOM 740 C CA . ILE A 1 93 ? -2.408 -3.894 12.974 1.00 98.31 93 ILE A CA 1
ATOM 741 C C . ILE A 1 93 ? -2.979 -5.219 12.465 1.00 98.31 93 ILE A C 1
ATOM 743 O O . ILE A 1 93 ? -4.140 -5.239 12.064 1.00 98.31 93 ILE A O 1
ATOM 747 N N . HIS A 1 94 ? -2.220 -6.315 12.541 1.00 98.25 94 HIS A N 1
ATOM 748 C CA . HIS A 1 94 ? -2.706 -7.636 12.139 1.00 98.25 94 HIS A CA 1
ATOM 749 C C . HIS A 1 94 ? -3.916 -8.059 12.977 1.00 98.25 94 HIS A C 1
ATOM 751 O O . HIS A 1 94 ? -4.960 -8.396 12.423 1.00 98.25 94 HIS A O 1
ATOM 757 N N . ASP A 1 95 ? -3.821 -7.932 14.304 1.00 98.06 95 ASP A N 1
ATOM 758 C CA . ASP A 1 95 ? -4.926 -8.240 15.214 1.00 98.06 95 ASP A CA 1
ATOM 759 C C . ASP A 1 95 ? -6.201 -7.456 14.874 1.00 98.06 95 ASP A C 1
ATOM 761 O O . ASP A 1 95 ? -7.302 -8.004 14.927 1.00 98.06 95 ASP A O 1
ATOM 765 N N . VAL A 1 96 ? -6.066 -6.175 14.514 1.00 98.25 96 VAL A N 1
ATOM 766 C CA . VAL A 1 96 ? -7.203 -5.342 14.106 1.00 98.25 96 VAL A CA 1
ATOM 767 C C . VAL A 1 96 ? -7.766 -5.783 12.756 1.00 98.25 96 VAL A C 1
ATOM 769 O O . VAL A 1 96 ? -8.984 -5.864 12.625 1.00 98.25 96 VAL A O 1
ATOM 772 N N . VAL A 1 97 ? -6.917 -6.069 11.767 1.00 98.38 97 VAL A N 1
ATOM 773 C CA . VAL A 1 97 ? -7.338 -6.520 10.429 1.00 98.38 97 VAL A CA 1
ATOM 774 C C . VAL A 1 97 ? -8.120 -7.829 10.514 1.00 98.38 97 VAL A C 1
ATOM 776 O O . VAL A 1 97 ? -9.211 -7.928 9.954 1.00 98.38 97 VAL A O 1
ATOM 779 N N . GLU A 1 98 ? -7.617 -8.802 11.272 1.00 98.25 98 GLU A N 1
ATOM 780 C CA . GLU A 1 98 ? -8.329 -10.058 11.509 1.00 98.25 98 GLU A CA 1
ATOM 781 C C . GLU A 1 98 ? -9.641 -9.836 12.263 1.00 98.25 98 GLU A C 1
ATOM 783 O O . GLU A 1 98 ? -10.664 -10.419 11.913 1.00 98.25 98 GLU A O 1
ATOM 788 N N . ALA A 1 99 ? -9.642 -8.979 13.290 1.00 98.12 99 ALA A N 1
ATOM 789 C CA . ALA A 1 99 ? -10.849 -8.676 14.054 1.00 98.12 99 ALA A CA 1
ATOM 790 C C . ALA A 1 99 ? -11.899 -7.911 13.225 1.00 98.12 99 ALA A C 1
ATOM 792 O O . ALA A 1 99 ? -13.088 -7.998 13.515 1.00 98.12 99 ALA A O 1
ATOM 793 N N . MET A 1 100 ? -11.493 -7.200 12.170 1.00 97.75 100 MET A N 1
ATOM 794 C CA . MET A 1 100 ? -12.406 -6.631 11.172 1.00 97.75 100 MET A CA 1
ATOM 795 C C . MET A 1 100 ? -12.987 -7.675 10.208 1.00 97.75 100 MET A C 1
ATOM 797 O O . MET A 1 100 ? -13.892 -7.338 9.451 1.00 97.75 100 MET A O 1
ATOM 801 N N . GLY A 1 101 ? -12.501 -8.919 10.240 1.00 97.88 101 GLY A N 1
ATOM 802 C CA . GLY A 1 101 ? -12.936 -9.989 9.346 1.00 97.88 101 GLY A CA 1
ATOM 803 C C . GLY A 1 101 ? -12.252 -9.972 7.979 1.00 97.88 101 GLY A C 1
ATOM 804 O O . GLY A 1 101 ? -12.800 -10.505 7.017 1.00 97.88 101 GLY A O 1
ATOM 805 N N . TYR A 1 102 ? -11.077 -9.345 7.863 1.00 98.38 102 TYR A N 1
ATOM 806 C CA . TYR A 1 102 ? -10.325 -9.267 6.609 1.00 98.38 102 TYR A CA 1
ATOM 807 C C . TYR A 1 102 ? -9.140 -10.226 6.592 1.00 98.38 102 TYR A C 1
ATOM 809 O O . TYR A 1 102 ? -8.540 -10.533 7.625 1.00 98.38 102 TYR A O 1
ATOM 817 N N . ARG A 1 103 ? -8.772 -10.679 5.390 1.00 97.88 103 ARG A N 1
ATOM 818 C CA . ARG A 1 103 ? -7.675 -11.625 5.205 1.00 97.88 103 ARG A CA 1
ATOM 819 C C . ARG A 1 103 ? -6.323 -10.913 5.130 1.00 97.88 103 ARG A C 1
ATOM 821 O O . ARG A 1 103 ? -6.117 -10.046 4.279 1.00 97.88 103 ARG A O 1
ATOM 828 N N . ILE A 1 104 ? -5.397 -11.334 5.990 1.00 98.19 104 ILE A N 1
ATOM 829 C CA . ILE A 1 104 ? -3.971 -10.996 5.908 1.00 98.19 104 ILE A CA 1
ATOM 830 C C . ILE A 1 104 ? -3.293 -11.936 4.911 1.00 98.19 104 ILE A C 1
ATOM 832 O O . ILE A 1 104 ? -3.539 -13.146 4.923 1.00 98.19 104 ILE A O 1
ATOM 836 N N . LEU A 1 105 ? -2.454 -11.365 4.052 1.00 98.12 105 LEU A N 1
ATOM 837 C CA . LEU A 1 105 ? -1.723 -12.066 3.006 1.00 98.12 105 LEU A CA 1
ATOM 838 C C . LEU A 1 105 ? -0.220 -11.844 3.207 1.00 98.12 105 LEU A C 1
ATOM 840 O O . LEU A 1 105 ? 0.286 -10.740 3.019 1.00 98.12 105 LEU A O 1
ATOM 844 N N . GLU A 1 106 ? 0.486 -12.897 3.594 1.00 96.50 106 GLU A N 1
ATOM 845 C CA . GLU A 1 106 ? 1.931 -12.886 3.826 1.00 96.50 106 GLU A CA 1
ATOM 846 C C . GLU A 1 106 ? 2.508 -14.213 3.353 1.00 96.50 106 GLU A C 1
ATOM 848 O O . GLU A 1 106 ? 1.967 -15.262 3.692 1.00 96.50 106 GLU A O 1
ATOM 853 N N . GLU A 1 107 ? 3.601 -14.178 2.598 1.00 94.88 107 GLU A N 1
ATOM 854 C CA . GLU A 1 107 ? 4.260 -15.387 2.105 1.00 94.88 107 GLU A CA 1
ATOM 855 C C . GLU A 1 107 ? 5.778 -15.220 2.165 1.00 94.88 107 GLU A C 1
ATOM 857 O O . GLU A 1 107 ? 6.318 -14.161 1.835 1.00 94.88 107 GLU A O 1
ATOM 862 N N . GLU A 1 108 ? 6.488 -16.252 2.622 1.00 91.44 108 GLU A N 1
ATOM 863 C CA . GLU A 1 108 ? 7.943 -16.183 2.727 1.00 91.44 108 GLU A CA 1
ATOM 864 C C . GLU A 1 108 ? 8.589 -16.124 1.339 1.00 91.44 108 GLU A C 1
ATOM 866 O O . GLU A 1 108 ? 8.270 -16.894 0.441 1.00 91.44 108 GLU A O 1
ATOM 871 N N . GLY A 1 109 ? 9.547 -15.212 1.170 1.00 90.00 109 GLY A N 1
ATOM 872 C CA . GLY A 1 109 ? 10.272 -15.048 -0.091 1.00 90.00 109 GLY A CA 1
ATOM 873 C C . GLY A 1 109 ? 9.585 -14.136 -1.111 1.00 90.00 109 GLY A C 1
ATOM 874 O O . GLY A 1 109 ? 10.233 -13.787 -2.102 1.00 90.00 109 GLY A O 1
ATOM 875 N N . LEU A 1 110 ? 8.353 -13.692 -0.844 1.00 92.69 110 LEU A N 1
ATOM 876 C CA . LEU A 1 110 ? 7.603 -12.742 -1.668 1.00 92.69 110 LEU A CA 1
ATOM 877 C C . LEU A 1 110 ? 7.436 -11.392 -0.961 1.00 92.69 110 LEU A C 1
ATOM 879 O O . LEU A 1 110 ? 7.397 -11.315 0.267 1.00 92.69 110 LEU A O 1
ATOM 883 N N . GLU A 1 111 ? 7.340 -10.321 -1.745 1.00 93.56 111 GLU A N 1
ATOM 884 C CA . GLU A 1 111 ? 6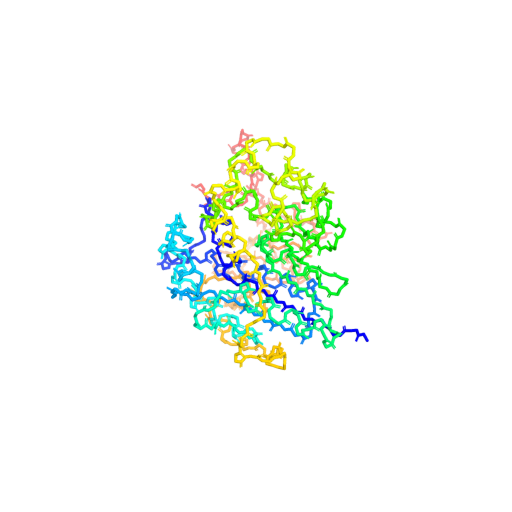.946 -8.996 -1.256 1.00 93.56 111 GLU A CA 1
ATOM 885 C C . GLU A 1 111 ? 5.431 -8.802 -1.385 1.00 93.56 111 GLU A C 1
ATOM 887 O O . GLU A 1 111 ? 4.761 -9.492 -2.163 1.00 93.56 111 GLU A O 1
ATOM 892 N N . ALA A 1 112 ? 4.878 -7.834 -0.649 1.00 95.19 112 ALA A N 1
ATOM 893 C CA . ALA A 1 112 ? 3.452 -7.516 -0.721 1.00 95.19 112 ALA A CA 1
ATOM 894 C C . ALA A 1 112 ? 3.005 -7.211 -2.166 1.00 95.19 112 ALA A C 1
ATOM 896 O O . ALA A 1 112 ? 1.936 -7.651 -2.593 1.00 95.19 112 ALA A O 1
ATOM 897 N N . ASP A 1 113 ? 3.856 -6.534 -2.942 1.00 95.81 113 ASP A N 1
ATOM 898 C CA . ASP A 1 113 ? 3.601 -6.198 -4.345 1.00 95.81 113 ASP A CA 1
ATOM 899 C C . ASP A 1 113 ? 3.470 -7.437 -5.242 1.00 95.81 113 ASP A C 1
ATOM 901 O O . ASP A 1 113 ? 2.637 -7.448 -6.149 1.00 95.81 113 ASP A O 1
ATOM 905 N N . ASP A 1 114 ? 4.232 -8.502 -4.971 1.00 95.94 114 ASP A N 1
ATOM 906 C CA . ASP A 1 114 ? 4.176 -9.750 -5.741 1.00 95.94 114 ASP A CA 1
ATOM 907 C C . ASP A 1 114 ? 2.844 -10.483 -5.510 1.00 95.94 114 ASP A C 1
ATOM 909 O O . ASP A 1 114 ? 2.212 -10.986 -6.449 1.00 95.94 114 ASP A O 1
ATOM 913 N N . ILE A 1 115 ? 2.382 -10.501 -4.255 1.00 97.56 115 ILE A N 1
ATOM 914 C CA . ILE A 1 115 ? 1.093 -11.085 -3.865 1.00 97.56 115 ILE A CA 1
ATOM 915 C C . ILE A 1 115 ? -0.055 -10.275 -4.478 1.00 97.56 115 ILE A C 1
ATOM 917 O O . ILE A 1 115 ? -0.966 -10.847 -5.085 1.00 97.56 115 ILE A O 1
ATOM 921 N N . ILE A 1 116 ? -0.002 -8.943 -4.362 1.00 98.25 116 ILE A N 1
ATOM 922 C CA . ILE A 1 116 ? -1.013 -8.037 -4.921 1.00 98.25 116 ILE A CA 1
ATOM 923 C C . ILE A 1 116 ? -1.084 -8.189 -6.439 1.00 98.25 116 ILE A C 1
ATOM 925 O O . ILE A 1 116 ? -2.180 -8.334 -6.976 1.00 98.25 116 ILE A O 1
ATOM 929 N N . TYR A 1 117 ? 0.058 -8.198 -7.132 1.00 97.69 117 TYR A N 1
ATOM 930 C CA . TYR A 1 117 ? 0.109 -8.396 -8.579 1.00 97.69 117 TYR A CA 1
ATOM 931 C C . TYR A 1 117 ? -0.542 -9.721 -8.987 1.00 97.69 117 TYR A C 1
ATOM 933 O O . TYR A 1 117 ? -1.402 -9.750 -9.869 1.00 97.69 117 TYR A O 1
ATOM 941 N N . THR A 1 118 ? -0.184 -10.808 -8.301 1.00 97.88 118 THR A N 1
ATOM 942 C CA . THR A 1 118 ? -0.699 -12.155 -8.581 1.00 97.88 118 THR A CA 1
ATOM 943 C C . THR A 1 118 ? -2.221 -12.227 -8.417 1.00 97.88 118 THR A C 1
ATOM 945 O O . THR A 1 118 ? -2.917 -12.743 -9.295 1.00 97.88 118 THR A O 1
ATOM 948 N N . LEU A 1 119 ? -2.760 -11.674 -7.327 1.00 98.25 119 LEU A N 1
ATOM 949 C CA . LEU A 1 119 ? -4.203 -11.664 -7.066 1.00 98.25 119 LEU A CA 1
ATOM 950 C C . LEU A 1 119 ? -4.963 -10.685 -7.965 1.00 98.25 119 LEU A C 1
ATOM 952 O O . LEU A 1 119 ? -6.102 -10.965 -8.334 1.00 98.25 119 LEU A O 1
ATOM 956 N N . ALA A 1 120 ? -4.355 -9.559 -8.341 1.00 98.06 120 ALA A N 1
ATOM 957 C CA . ALA A 1 120 ? -4.956 -8.604 -9.264 1.00 98.06 120 ALA A CA 1
ATOM 958 C C . ALA A 1 120 ? -5.119 -9.211 -10.661 1.00 98.06 120 ALA A C 1
ATOM 960 O O . ALA A 1 120 ? -6.194 -9.105 -11.249 1.00 98.06 120 ALA A O 1
ATOM 961 N N . GLU A 1 121 ? -4.090 -9.901 -11.158 1.00 96.88 121 GLU A N 1
ATOM 962 C CA . GLU A 1 121 ? -4.138 -10.592 -12.447 1.00 96.88 121 GLU A CA 1
ATOM 963 C C . GLU A 1 121 ? -5.189 -11.718 -12.445 1.00 96.88 121 GLU A C 1
ATOM 965 O O . GLU A 1 121 ? -5.969 -11.862 -13.389 1.00 96.88 121 GLU A O 1
ATOM 970 N N . GLU A 1 122 ? -5.253 -12.508 -11.369 1.00 97.19 122 GLU A N 1
ATOM 971 C CA . GLU A 1 122 ? -6.273 -13.549 -11.202 1.00 97.19 122 GLU A CA 1
ATOM 972 C C . GLU A 1 122 ? -7.688 -12.953 -11.115 1.00 97.19 122 GLU A C 1
ATOM 974 O O . GLU A 1 122 ? -8.612 -13.435 -11.776 1.00 97.19 122 GLU A O 1
ATOM 979 N N . GLY A 1 123 ? -7.862 -11.874 -10.347 1.00 97.25 123 GLY A N 1
ATOM 980 C CA . GLY A 1 123 ? -9.128 -11.159 -10.213 1.00 97.25 123 GLY A CA 1
ATOM 981 C C . GLY A 1 123 ? -9.610 -10.591 -11.545 1.00 97.25 123 GLY A C 1
ATOM 982 O O . GLY A 1 123 ? -10.765 -10.779 -11.929 1.00 97.25 123 GLY A O 1
ATOM 983 N N . GLU A 1 124 ? -8.722 -9.957 -12.304 1.00 96.50 124 GLU A N 1
ATOM 984 C CA . GLU A 1 124 ? -9.045 -9.459 -13.638 1.00 96.50 124 GLU A CA 1
ATOM 985 C C . GLU A 1 124 ? -9.476 -10.594 -14.577 1.00 96.50 124 GLU A C 1
ATOM 987 O O . GLU A 1 124 ? -10.522 -10.481 -15.223 1.00 96.50 124 GLU A O 1
ATOM 992 N N . LYS A 1 125 ? -8.732 -11.711 -14.603 1.00 96.38 125 LYS A N 1
ATOM 993 C CA . LYS A 1 125 ? -9.050 -12.895 -15.425 1.00 96.38 125 LYS A CA 1
ATOM 994 C C . LYS A 1 125 ? -10.418 -13.488 -15.101 1.00 96.38 125 LYS A C 1
ATOM 996 O O . LYS A 1 125 ? -11.127 -13.919 -16.010 1.00 96.38 125 LYS A O 1
ATOM 1001 N N . ARG A 1 126 ? -10.814 -13.488 -13.827 1.00 95.94 126 ARG A N 1
ATOM 1002 C CA . ARG A 1 126 ? -12.148 -13.935 -13.392 1.00 95.94 126 ARG A CA 1
ATOM 1003 C C . ARG A 1 126 ? -13.243 -12.888 -13.586 1.00 95.94 126 ARG A C 1
ATOM 1005 O O . ARG A 1 126 ? -14.408 -13.162 -13.311 1.00 95.94 126 ARG A O 1
ATOM 1012 N N . GLY A 1 127 ? -12.894 -11.708 -14.089 1.00 96.25 127 GLY A N 1
ATOM 1013 C CA . GLY A 1 127 ? -13.850 -10.651 -14.357 1.00 96.25 127 GLY A CA 1
ATOM 1014 C C . GLY A 1 127 ? -14.304 -9.925 -13.095 1.00 96.25 127 GLY A C 1
ATOM 1015 O O . GLY A 1 127 ? -15.462 -9.521 -13.043 1.00 96.25 127 GLY A O 1
ATOM 1016 N N . TYR A 1 128 ? -13.415 -9.690 -12.125 1.00 97.56 128 TYR A N 1
ATOM 1017 C CA . TYR A 1 128 ? -13.625 -8.757 -11.007 1.00 97.56 128 TYR A CA 1
ATOM 1018 C C . TYR A 1 128 ? -13.271 -7.314 -11.395 1.00 97.56 128 TYR A C 1
ATOM 1020 O O . TYR A 1 128 ? -12.444 -7.067 -12.277 1.00 97.56 128 TYR A O 1
ATOM 1028 N N . SER A 1 129 ? -13.932 -6.331 -10.781 1.00 97.69 129 SER A N 1
ATOM 1029 C CA . SER A 1 129 ? -13.448 -4.946 -10.764 1.00 97.69 129 SER A CA 1
ATOM 1030 C C . SER A 1 129 ? -12.361 -4.859 -9.699 1.00 97.69 129 SER A C 1
ATOM 1032 O O . SER A 1 129 ? -12.677 -4.868 -8.512 1.00 97.69 129 SER A O 1
ATOM 1034 N N . VAL A 1 130 ? -11.096 -4.813 -10.104 1.00 98.56 130 VAL A N 1
ATOM 1035 C CA . VAL A 1 130 ? -9.970 -4.842 -9.168 1.00 98.56 130 VAL A CA 1
ATOM 1036 C C . VAL A 1 130 ? -9.562 -3.418 -8.812 1.00 98.56 130 VAL A C 1
ATOM 1038 O O . VAL A 1 130 ? -9.337 -2.573 -9.681 1.00 98.56 130 VAL A O 1
ATOM 1041 N N . ILE A 1 131 ? -9.462 -3.151 -7.517 1.00 98.50 131 ILE A N 1
ATOM 1042 C CA . ILE A 1 131 ? -8.973 -1.897 -6.962 1.00 98.50 131 ILE A CA 1
ATOM 1043 C C . ILE A 1 131 ? -7.804 -2.227 -6.048 1.00 98.50 131 ILE A C 1
ATOM 1045 O O . ILE A 1 131 ? -7.927 -3.035 -5.134 1.00 98.50 131 ILE A O 1
ATOM 1049 N N . ILE A 1 132 ? -6.667 -1.588 -6.285 1.00 98.50 132 ILE A N 1
ATOM 1050 C CA . ILE A 1 132 ? -5.478 -1.747 -5.454 1.00 98.50 132 ILE A CA 1
ATOM 1051 C C . ILE A 1 132 ? -5.250 -0.449 -4.691 1.00 98.50 132 ILE A C 1
ATOM 1053 O O . ILE A 1 132 ? -5.059 0.602 -5.297 1.00 98.50 132 ILE A O 1
ATOM 1057 N N . PHE A 1 133 ? -5.240 -0.503 -3.367 1.00 97.62 133 PHE A N 1
ATOM 1058 C CA . PHE A 1 133 ? -4.854 0.619 -2.528 1.00 97.62 133 PHE A CA 1
ATOM 1059 C C . PHE A 1 133 ? -3.373 0.517 -2.169 1.00 97.62 133 PHE A C 1
ATOM 1061 O O . PHE A 1 133 ? -2.980 -0.263 -1.301 1.00 97.62 133 PHE A O 1
ATOM 1068 N N . THR A 1 134 ? -2.549 1.318 -2.842 1.00 95.44 134 THR A N 1
ATOM 1069 C CA . THR A 1 134 ? -1.104 1.374 -2.602 1.00 95.44 134 THR A CA 1
ATOM 1070 C C . THR A 1 134 ? -0.551 2.782 -2.824 1.00 95.44 134 THR A C 1
ATOM 1072 O O . THR A 1 134 ? -1.135 3.639 -3.501 1.00 95.44 134 THR A O 1
ATOM 1075 N N . PHE A 1 135 ? 0.612 3.028 -2.230 1.00 90.62 135 PHE A N 1
ATOM 1076 C CA . PHE A 1 135 ? 1.438 4.196 -2.510 1.00 90.62 135 PHE A CA 1
ATOM 1077 C C . PHE A 1 135 ? 2.659 3.862 -3.356 1.00 90.62 135 PHE A C 1
ATOM 1079 O O . PHE A 1 135 ? 3.357 4.798 -3.763 1.00 90.62 135 PHE A O 1
ATOM 1086 N N . ASP A 1 136 ? 2.891 2.576 -3.617 1.00 90.44 136 ASP A N 1
ATOM 1087 C CA . ASP A 1 136 ? 3.975 2.128 -4.462 1.00 90.44 136 ASP A CA 1
ATOM 1088 C C . ASP A 1 136 ? 3.676 2.441 -5.931 1.00 90.44 136 ASP A C 1
ATOM 1090 O O . ASP A 1 136 ? 2.562 2.286 -6.440 1.00 90.44 136 ASP A O 1
ATOM 1094 N N . LYS A 1 137 ? 4.683 2.978 -6.609 1.00 89.94 137 LYS A N 1
ATOM 1095 C CA . LYS A 1 137 ? 4.604 3.298 -8.033 1.00 89.94 137 LYS A CA 1
ATOM 1096 C C . LYS A 1 137 ? 4.859 2.063 -8.892 1.00 89.94 137 LYS A C 1
ATOM 1098 O O . LYS A 1 137 ? 4.492 2.102 -10.063 1.00 89.94 137 LYS A O 1
ATOM 1103 N N . ASP A 1 138 ? 5.470 1.019 -8.347 1.00 91.38 138 ASP A N 1
ATOM 1104 C CA . ASP A 1 138 ? 5.850 -0.173 -9.097 1.00 91.38 138 ASP A CA 1
ATOM 1105 C C . ASP A 1 138 ? 4.598 -0.951 -9.507 1.00 91.38 138 ASP A C 1
ATOM 1107 O O . ASP A 1 138 ? 4.473 -1.380 -10.656 1.00 91.38 138 ASP A O 1
ATOM 1111 N N . LEU A 1 139 ? 3.585 -0.975 -8.636 1.00 95.62 139 LEU A N 1
ATOM 1112 C CA . LEU A 1 139 ? 2.266 -1.529 -8.935 1.00 95.62 139 LEU A CA 1
ATOM 1113 C C . LEU A 1 139 ? 1.528 -0.792 -10.061 1.00 95.62 139 LEU A C 1
ATOM 1115 O O . LEU A 1 139 ? 0.615 -1.368 -10.639 1.00 95.62 139 LEU A O 1
ATOM 1119 N N . MET A 1 140 ? 1.935 0.416 -10.477 1.00 96.44 140 MET A N 1
ATOM 1120 C CA . MET A 1 140 ? 1.307 1.108 -11.622 1.00 96.44 140 MET A CA 1
ATOM 1121 C C . MET A 1 140 ? 1.368 0.291 -12.919 1.00 96.44 140 MET A C 1
ATOM 1123 O O . MET A 1 140 ? 0.584 0.553 -13.828 1.00 96.44 140 MET A O 1
ATOM 1127 N N . GLN A 1 141 ? 2.262 -0.701 -13.000 1.00 97.19 141 GLN A N 1
ATOM 1128 C CA . GLN A 1 141 ? 2.366 -1.616 -14.135 1.00 97.19 141 GLN A CA 1
ATOM 1129 C C . GLN A 1 141 ? 1.157 -2.546 -14.321 1.00 97.19 141 GLN A C 1
ATOM 1131 O O . GLN A 1 141 ? 0.953 -3.048 -15.421 1.00 97.19 141 GLN A O 1
ATOM 1136 N N . VAL A 1 142 ? 0.356 -2.768 -13.272 1.00 96.62 142 VAL A N 1
ATOM 1137 C CA . VAL A 1 142 ? -0.806 -3.679 -13.295 1.00 96.62 142 VAL A CA 1
ATOM 1138 C C . VAL A 1 142 ? -2.102 -2.990 -13.737 1.00 96.62 142 VAL A C 1
ATOM 1140 O O . VAL A 1 142 ? -3.123 -3.641 -13.927 1.00 96.62 142 VAL A O 1
ATOM 1143 N N . VAL A 1 143 ? -2.084 -1.661 -13.876 1.00 97.75 143 VAL A N 1
ATOM 1144 C CA . VAL A 1 143 ? -3.271 -0.872 -14.221 1.00 97.75 143 VAL A CA 1
ATOM 1145 C C . VAL A 1 143 ? -3.779 -1.244 -15.615 1.00 97.75 143 VAL A C 1
ATOM 1147 O O . VAL A 1 143 ? -3.024 -1.251 -16.586 1.00 97.75 143 VAL A O 1
ATOM 1150 N N . SER A 1 144 ? -5.082 -1.490 -15.722 1.00 96.50 144 SER A N 1
ATOM 1151 C CA . SER A 1 144 ? -5.764 -1.906 -16.949 1.00 96.50 144 SER A CA 1
ATOM 1152 C C . SER A 1 144 ? -7.171 -1.294 -17.017 1.00 96.50 144 SER A C 1
ATOM 1154 O O . SER A 1 144 ? -7.536 -0.444 -16.205 1.00 96.50 144 SER A O 1
ATOM 1156 N N . GLU A 1 145 ? -7.999 -1.720 -17.974 1.00 93.81 145 GLU A N 1
ATOM 1157 C CA . GLU A 1 145 ? -9.417 -1.329 -18.008 1.00 93.81 145 GLU A CA 1
ATOM 1158 C C . GLU A 1 145 ? -10.200 -1.820 -16.777 1.00 93.81 145 GLU A C 1
ATOM 1160 O O . GLU A 1 145 ? -11.172 -1.188 -16.364 1.00 93.81 145 GLU A O 1
ATOM 1165 N N . ASN A 1 146 ? -9.781 -2.940 -16.180 1.00 95.62 146 ASN A N 1
ATOM 1166 C CA . ASN A 1 146 ? -10.471 -3.588 -15.063 1.00 95.62 146 ASN A CA 1
ATOM 1167 C C . ASN A 1 146 ? -9.719 -3.492 -13.733 1.00 95.62 146 ASN A C 1
ATOM 1169 O O . ASN A 1 146 ? -10.293 -3.856 -12.705 1.00 95.62 146 ASN A O 1
ATOM 1173 N N . VAL A 1 147 ? -8.477 -3.008 -13.755 1.00 98.06 147 VAL A N 1
ATOM 1174 C CA . VAL A 1 147 ? -7.615 -2.843 -12.586 1.00 98.06 147 VAL A CA 1
ATOM 1175 C C . VAL A 1 147 ? -7.276 -1.367 -12.418 1.00 98.06 147 VAL A C 1
ATOM 1177 O O . VAL A 1 147 ? -6.635 -0.762 -13.277 1.00 98.06 147 VAL A O 1
ATOM 1180 N N . ARG A 1 148 ? -7.690 -0.776 -11.296 1.00 97.69 148 ARG A N 1
ATOM 1181 C CA . ARG A 1 148 ? -7.400 0.623 -10.950 1.00 97.69 148 ARG A CA 1
ATOM 1182 C C . ARG A 1 148 ? -6.614 0.705 -9.653 1.00 97.69 148 ARG A C 1
ATOM 1184 O O . ARG A 1 148 ? -6.822 -0.099 -8.749 1.00 97.69 148 ARG A O 1
ATOM 1191 N N . ILE A 1 149 ? -5.751 1.710 -9.534 1.00 97.56 149 ILE A N 1
ATOM 1192 C CA . ILE A 1 149 ? -5.055 1.997 -8.276 1.00 97.56 149 ILE A CA 1
ATOM 1193 C C . ILE A 1 149 ? -5.703 3.190 -7.586 1.00 97.56 149 ILE A C 1
ATOM 1195 O O . ILE A 1 149 ? -5.993 4.214 -8.203 1.00 97.56 149 ILE A O 1
ATOM 1199 N N . LEU A 1 150 ? -5.897 3.052 -6.284 1.00 94.94 150 LEU A N 1
ATOM 1200 C CA . LEU A 1 150 ? -6.393 4.068 -5.384 1.00 94.94 150 LEU A CA 1
ATOM 1201 C C . LEU A 1 150 ? -5.258 4.557 -4.486 1.00 94.94 150 LEU A C 1
ATOM 1203 O O . LEU A 1 150 ? -4.594 3.770 -3.817 1.00 94.94 150 LEU A O 1
ATOM 1207 N N . ASN A 1 151 ? -5.060 5.869 -4.429 1.00 91.00 151 ASN A N 1
ATOM 1208 C CA . ASN A 1 151 ? -4.066 6.495 -3.567 1.00 91.00 151 ASN A CA 1
ATOM 1209 C C . ASN A 1 151 ? -4.708 7.628 -2.763 1.00 91.00 151 ASN A C 1
ATOM 1211 O O . ASN A 1 151 ? -5.507 8.406 -3.278 1.00 91.00 151 ASN A O 1
ATOM 1215 N N . MET A 1 152 ? -4.332 7.762 -1.495 1.00 81.25 152 MET A N 1
ATOM 1216 C CA . MET A 1 152 ? -4.829 8.826 -0.626 1.00 81.25 152 MET A CA 1
ATOM 1217 C C . MET A 1 152 ? -3.764 9.898 -0.385 1.00 81.25 152 MET A C 1
ATOM 1219 O O . MET A 1 152 ? -2.739 9.661 0.260 1.00 81.25 152 MET A O 1
ATOM 1223 N N . ARG A 1 153 ? -4.014 11.131 -0.824 1.00 74.94 153 ARG A N 1
ATOM 1224 C CA . ARG A 1 153 ? -3.154 12.293 -0.555 1.00 74.94 153 ARG A CA 1
ATOM 1225 C C . ARG A 1 153 ? -3.808 13.245 0.442 1.00 74.94 153 ARG A C 1
ATOM 1227 O O . ARG A 1 153 ? -5.004 13.206 0.692 1.00 74.94 153 ARG A O 1
ATOM 1234 N N . THR A 1 154 ? -3.022 14.188 0.958 1.00 65.12 154 THR A N 1
ATOM 1235 C CA . THR A 1 154 ? -3.509 15.265 1.841 1.00 65.12 154 THR A CA 1
ATOM 1236 C C . THR A 1 154 ? -4.653 16.082 1.220 1.00 65.12 154 THR A C 1
ATOM 1238 O O . THR A 1 154 ? -5.430 16.686 1.945 1.00 65.12 154 THR A O 1
ATOM 1241 N N . LYS A 1 155 ? -4.754 16.114 -0.118 1.00 66.06 155 LYS A N 1
ATOM 1242 C CA . LYS A 1 155 ? -5.782 16.849 -0.874 1.00 66.06 155 LYS A CA 1
ATOM 1243 C C . LYS A 1 155 ? -6.974 15.985 -1.318 1.00 66.06 155 LYS A C 1
ATOM 1245 O O . LYS A 1 155 ? -7.771 16.457 -2.119 1.00 66.06 155 LYS A O 1
ATOM 1250 N N . GLY A 1 156 ? -7.083 14.749 -0.828 1.00 76.81 156 GLY A N 1
ATOM 1251 C CA . GLY A 1 156 ? -8.153 13.819 -1.181 1.00 76.81 156 GLY A CA 1
ATOM 1252 C C . GLY A 1 156 ? -7.649 12.557 -1.877 1.00 76.81 156 GLY A C 1
ATOM 1253 O O . GLY A 1 156 ? -6.476 12.187 -1.777 1.00 76.81 156 GLY A O 1
ATOM 1254 N N . VAL A 1 157 ? -8.571 11.896 -2.562 1.00 83.69 157 VAL A N 1
ATOM 1255 C CA . VAL A 1 157 ? -8.371 10.604 -3.214 1.00 83.69 157 VAL A CA 1
ATOM 1256 C C . VAL A 1 157 ? -7.891 10.807 -4.655 1.00 83.69 157 VAL A C 1
ATOM 1258 O O . VAL A 1 157 ? -8.380 11.686 -5.362 1.00 83.69 157 VAL A O 1
ATOM 1261 N N . GLU A 1 158 ? -6.916 10.013 -5.086 1.00 90.56 158 GLU A N 1
ATOM 1262 C CA . GLU A 1 158 ? -6.368 10.002 -6.442 1.00 90.56 158 GLU A CA 1
ATOM 1263 C C . GLU A 1 158 ? -6.538 8.601 -7.036 1.00 90.56 158 GLU A C 1
ATOM 1265 O O . GLU A 1 158 ? -6.061 7.617 -6.468 1.00 90.56 158 GLU A O 1
ATOM 1270 N N . TRP A 1 159 ? -7.221 8.531 -8.176 1.00 94.31 159 TRP A N 1
ATOM 1271 C CA . TRP A 1 159 ? -7.434 7.302 -8.931 1.00 94.31 159 TRP A CA 1
ATOM 1272 C C . TRP A 1 159 ? -6.454 7.219 -10.095 1.00 94.31 159 TRP A C 1
ATOM 1274 O O . TRP A 1 159 ? -6.198 8.215 -10.774 1.00 94.31 159 TRP A O 1
ATOM 1284 N N . TYR A 1 160 ? -5.949 6.014 -10.323 1.00 96.75 160 TYR A N 1
ATOM 1285 C CA . TYR A 1 160 ? -5.094 5.669 -11.441 1.00 96.75 160 TYR A CA 1
ATOM 1286 C C . TYR A 1 160 ? -5.768 4.604 -12.302 1.00 96.75 160 TYR A C 1
ATOM 1288 O O . TYR A 1 160 ? -6.119 3.518 -11.842 1.00 96.75 160 TYR A O 1
ATOM 1296 N N . ASP A 1 161 ? -5.907 4.957 -13.564 1.00 97.12 161 ASP A N 1
ATOM 1297 C CA . ASP A 1 161 ? -6.373 4.194 -14.711 1.00 97.12 161 ASP A CA 1
ATOM 1298 C C . ASP A 1 161 ? -5.314 4.323 -15.836 1.00 97.12 161 ASP A C 1
ATOM 1300 O O . ASP A 1 161 ? -4.323 5.054 -15.676 1.00 97.12 161 ASP A O 1
ATOM 1304 N N . PRO A 1 162 ? -5.461 3.630 -16.978 1.00 97.56 162 PRO A N 1
ATOM 1305 C CA . PRO A 1 162 ? -4.444 3.670 -18.028 1.00 97.56 162 PRO A CA 1
ATOM 1306 C C . PRO A 1 162 ? -4.114 5.084 -18.537 1.00 97.56 162 PRO A C 1
ATOM 1308 O O . PRO A 1 162 ? -2.956 5.374 -18.859 1.00 97.56 162 PRO A O 1
ATOM 1311 N N . ASP A 1 163 ? -5.096 5.985 -18.581 1.00 97.38 163 ASP A N 1
ATOM 1312 C CA . ASP A 1 163 ? -4.919 7.344 -19.097 1.00 97.38 163 ASP A CA 1
ATOM 1313 C C . ASP A 1 163 ? -4.212 8.263 -18.100 1.00 97.38 163 ASP A C 1
ATOM 1315 O O . ASP A 1 163 ? -3.313 9.021 -18.472 1.00 97.38 163 ASP A O 1
ATOM 1319 N N . THR A 1 164 ? -4.560 8.179 -16.821 1.00 96.62 164 THR A N 1
ATOM 1320 C CA . THR A 1 164 ? -3.908 8.934 -15.741 1.00 96.62 164 THR A CA 1
ATOM 1321 C C . THR A 1 164 ? -2.483 8.440 -15.487 1.00 96.62 164 THR A C 1
ATOM 1323 O O . THR A 1 164 ? -1.586 9.268 -15.290 1.00 96.62 164 THR A O 1
ATOM 1326 N N . VAL A 1 165 ? -2.220 7.129 -15.593 1.00 96.94 165 VAL A N 1
ATOM 1327 C CA . VAL A 1 165 ? -0.851 6.578 -15.596 1.00 96.94 165 VAL A CA 1
ATOM 1328 C C . VAL A 1 165 ? -0.060 7.158 -16.769 1.00 96.94 165 VAL A C 1
ATOM 1330 O O . VAL A 1 165 ? 1.014 7.734 -16.563 1.00 96.94 165 VAL A O 1
ATOM 1333 N N . ARG A 1 166 ? -0.620 7.122 -17.985 1.00 96.88 166 ARG A N 1
ATOM 1334 C CA . ARG A 1 166 ? 0.012 7.713 -19.174 1.00 96.88 166 ARG A CA 1
ATOM 1335 C C . ARG A 1 166 ? 0.266 9.209 -19.018 1.00 96.88 166 ARG A C 1
ATOM 1337 O O . ARG A 1 166 ? 1.342 9.683 -19.381 1.00 96.88 166 ARG A O 1
ATOM 1344 N N . GLY A 1 167 ? -0.683 9.954 -18.460 1.00 96.69 167 GLY A N 1
ATOM 1345 C CA . GLY A 1 167 ? -0.554 11.389 -18.212 1.00 96.69 167 GLY A CA 1
ATOM 1346 C C . GLY A 1 167 ? 0.558 11.718 -17.215 1.00 96.69 167 GLY A C 1
ATOM 1347 O O . GLY A 1 167 ? 1.317 12.666 -17.424 1.00 96.69 167 GLY A O 1
ATOM 1348 N N . LYS A 1 168 ? 0.695 10.916 -16.154 1.00 95.06 168 LYS A N 1
ATOM 1349 C CA . LYS A 1 168 ? 1.690 11.132 -15.097 1.00 95.06 168 LYS A CA 1
ATOM 1350 C C . LYS A 1 168 ? 3.098 10.691 -15.496 1.00 95.06 168 LYS A C 1
ATOM 1352 O O . LYS A 1 168 ? 4.056 11.420 -15.235 1.00 95.06 168 LYS A O 1
ATOM 1357 N N . TYR A 1 169 ? 3.233 9.514 -16.102 1.00 96.19 169 TYR A N 1
ATOM 1358 C CA . TYR A 1 169 ? 4.531 8.888 -16.380 1.00 96.19 169 TYR A CA 1
ATOM 1359 C C . TYR A 1 169 ? 5.000 9.067 -17.830 1.00 96.19 169 TYR A C 1
ATOM 1361 O O . TYR A 1 169 ? 6.182 8.893 -18.121 1.00 96.19 169 TYR A O 1
ATOM 1369 N N . GLY A 1 170 ? 4.110 9.466 -18.742 1.00 96.44 170 GLY A N 1
ATOM 1370 C CA . GLY A 1 170 ? 4.415 9.642 -20.165 1.00 96.44 170 GLY A CA 1
ATOM 1371 C C . GLY A 1 170 ? 4.498 8.334 -20.956 1.00 96.44 170 GLY A C 1
ATOM 1372 O O . GLY A 1 170 ? 4.851 8.368 -22.135 1.00 96.44 170 GLY A O 1
ATOM 1373 N N . VAL A 1 171 ? 4.177 7.205 -20.322 1.00 97.25 171 VAL A N 1
ATOM 1374 C CA . VAL A 1 171 ? 4.159 5.854 -20.893 1.00 97.25 171 VAL A CA 1
ATOM 1375 C C . VAL A 1 171 ? 2.937 5.098 -20.359 1.00 97.25 171 VAL A C 1
ATOM 1377 O O . VAL A 1 171 ? 2.459 5.440 -19.276 1.00 97.25 171 VAL A O 1
ATOM 1380 N N . PRO A 1 172 ? 2.391 4.124 -21.101 1.00 97.31 172 PRO A N 1
ATOM 1381 C CA . PRO A 1 172 ? 1.274 3.319 -20.611 1.00 97.31 172 PRO A CA 1
ATOM 1382 C C . PRO A 1 172 ? 1.721 2.345 -19.490 1.00 97.31 172 PRO A C 1
ATOM 1384 O O . PRO A 1 172 ? 2.932 2.142 -19.332 1.00 97.31 172 PRO A O 1
ATOM 1387 N N . PRO A 1 173 ? 0.784 1.772 -18.702 1.00 97.31 173 PRO A N 1
ATOM 1388 C CA . PRO A 1 173 ? 1.079 0.875 -17.574 1.00 97.31 173 PRO A CA 1
ATOM 1389 C C . PRO A 1 173 ? 2.106 -0.223 -17.881 1.00 97.31 173 PRO A C 1
ATOM 1391 O O . PRO A 1 173 ? 3.096 -0.367 -17.167 1.00 97.31 173 PRO A O 1
ATOM 1394 N N . GLU A 1 174 ? 1.973 -0.908 -19.015 1.00 95.94 174 GLU A N 1
ATOM 1395 C CA . GLU A 1 174 ? 2.851 -2.006 -19.433 1.00 95.94 174 GLU A CA 1
ATOM 1396 C C . GLU A 1 174 ? 4.315 -1.589 -19.679 1.00 95.94 174 GLU A C 1
ATOM 1398 O O . GLU A 1 174 ? 5.191 -2.439 -19.823 1.00 95.94 174 GLU A O 1
ATOM 1403 N N . LYS A 1 175 ? 4.598 -0.279 -19.726 1.00 97.25 175 LYS A N 1
ATOM 1404 C CA . LYS A 1 175 ? 5.940 0.307 -19.887 1.00 97.25 175 LYS A CA 1
ATOM 1405 C C . LYS A 1 175 ? 6.502 0.919 -18.604 1.00 97.25 175 LYS A C 1
ATOM 1407 O O . LYS A 1 175 ? 7.592 1.493 -18.632 1.00 97.25 175 LYS A O 1
ATOM 1412 N N . ILE A 1 176 ? 5.798 0.809 -17.477 1.00 97.19 176 ILE A N 1
ATOM 1413 C CA . ILE A 1 176 ? 6.311 1.241 -16.170 1.00 97.19 176 ILE A CA 1
ATOM 1414 C C . ILE A 1 176 ? 7.608 0.500 -15.788 1.00 97.19 176 ILE A C 1
ATOM 1416 O O . ILE A 1 176 ? 8.550 1.187 -15.387 1.00 97.19 176 ILE A O 1
ATOM 1420 N N . PRO A 1 177 ? 7.754 -0.827 -15.995 1.00 96.62 177 PRO A N 1
ATOM 1421 C CA . PRO A 1 177 ? 9.017 -1.515 -15.718 1.00 96.62 177 PRO A CA 1
ATOM 1422 C C . PRO A 1 177 ? 10.188 -0.976 -16.553 1.00 96.62 177 PRO A C 1
ATOM 1424 O O . PRO A 1 177 ? 11.256 -0.686 -16.014 1.00 96.62 177 PRO A O 1
ATOM 1427 N N . ASP A 1 178 ? 9.979 -0.742 -17.856 1.00 97.00 178 ASP A N 1
ATOM 1428 C CA . ASP A 1 178 ? 10.990 -0.126 -18.730 1.00 97.00 178 ASP A CA 1
ATOM 1429 C C . ASP A 1 178 ? 11.405 1.259 -18.211 1.00 97.00 178 ASP A C 1
ATOM 1431 O O . ASP A 1 178 ? 12.586 1.611 -18.177 1.00 97.00 178 ASP A O 1
ATOM 1435 N N . LEU A 1 179 ? 10.417 2.056 -17.798 1.00 97.25 179 LEU A N 1
ATOM 1436 C CA . LEU A 1 179 ? 10.609 3.416 -17.314 1.00 97.25 179 LEU A CA 1
ATOM 1437 C C . LEU A 1 179 ? 11.454 3.451 -16.040 1.00 97.25 179 LEU A C 1
ATOM 1439 O O . LEU A 1 179 ? 12.382 4.258 -15.950 1.00 97.25 179 LEU A O 1
ATOM 1443 N N . LEU A 1 180 ? 11.123 2.597 -15.070 1.00 95.81 180 LEU A N 1
ATOM 1444 C CA . LEU A 1 180 ? 11.803 2.523 -13.780 1.00 95.81 180 LEU A CA 1
ATOM 1445 C C . LEU A 1 180 ? 13.210 1.946 -13.919 1.00 95.81 180 LEU A C 1
ATOM 1447 O O . LEU A 1 180 ? 14.138 2.485 -13.330 1.00 95.81 180 LEU A O 1
ATOM 1451 N N . ALA A 1 181 ? 13.411 0.939 -14.764 1.00 95.38 181 ALA A N 1
ATOM 1452 C CA . ALA A 1 181 ? 14.737 0.386 -15.023 1.00 95.38 181 ALA A CA 1
ATOM 1453 C C . ALA A 1 181 ? 15.675 1.387 -15.727 1.00 95.38 181 ALA A C 1
ATOM 1455 O O . ALA A 1 181 ? 16.864 1.461 -15.419 1.00 95.38 181 ALA A O 1
ATOM 1456 N N . LEU A 1 182 ? 15.146 2.209 -16.641 1.00 96.06 182 LEU A N 1
ATOM 1457 C CA . LEU A 1 182 ? 15.907 3.280 -17.292 1.00 96.06 182 LEU A CA 1
ATOM 1458 C C . LEU A 1 182 ? 16.228 4.434 -16.343 1.00 96.06 182 LEU A C 1
ATOM 1460 O O . LEU A 1 182 ? 17.351 4.940 -16.347 1.00 96.06 182 LEU A O 1
ATOM 1464 N N . ALA A 1 183 ? 15.233 4.892 -15.581 1.00 95.94 183 ALA A N 1
ATOM 1465 C CA . ALA A 1 183 ? 15.367 6.048 -14.700 1.00 95.94 183 ALA A CA 1
ATOM 1466 C C . ALA A 1 183 ? 16.040 5.717 -13.358 1.00 95.94 183 ALA A C 1
ATOM 1468 O O . ALA A 1 183 ? 16.556 6.614 -12.689 1.00 95.94 183 ALA A O 1
ATOM 1469 N N . GLY A 1 184 ? 16.035 4.440 -12.980 1.00 92.56 184 GLY A N 1
ATOM 1470 C CA . GLY A 1 184 ? 16.378 3.957 -11.653 1.00 92.56 184 GLY A CA 1
ATOM 1471 C C . GLY A 1 184 ? 15.273 4.210 -10.633 1.00 92.56 184 GLY A C 1
ATOM 1472 O O . GLY A 1 184 ? 14.342 4.998 -10.849 1.00 92.56 184 GLY A O 1
ATOM 1473 N N . ASP A 1 185 ? 15.437 3.585 -9.471 1.00 89.62 185 ASP A N 1
ATOM 1474 C CA . ASP A 1 185 ? 14.645 3.890 -8.296 1.00 89.62 185 ASP A CA 1
ATOM 1475 C C . ASP A 1 185 ? 15.505 4.120 -7.052 1.00 89.62 185 ASP A C 1
ATOM 1477 O O . ASP A 1 185 ? 16.151 3.221 -6.521 1.00 89.62 185 ASP A O 1
ATOM 1481 N N . VAL A 1 186 ? 15.464 5.348 -6.539 1.00 85.12 186 VAL A N 1
ATOM 1482 C CA . VAL A 1 186 ? 16.189 5.730 -5.329 1.00 85.12 186 VAL A CA 1
ATOM 1483 C C . VAL A 1 186 ? 15.593 5.081 -4.077 1.00 85.12 186 VAL A C 1
ATOM 1485 O O . VAL A 1 186 ? 16.370 4.756 -3.179 1.00 85.12 186 VAL A O 1
ATOM 1488 N N . SER A 1 187 ? 14.266 4.886 -3.989 1.00 81.56 187 SER A N 1
ATOM 1489 C CA . SER A 1 187 ? 13.646 4.267 -2.799 1.00 81.56 187 SER A CA 1
ATOM 1490 C C . SER A 1 187 ? 14.139 2.841 -2.585 1.00 81.56 187 SER A C 1
ATOM 1492 O O . SER A 1 187 ? 14.507 2.482 -1.465 1.00 81.56 187 SER A O 1
ATOM 1494 N N . ASP A 1 188 ? 14.233 2.094 -3.680 1.00 82.75 188 ASP A N 1
ATOM 1495 C CA . ASP A 1 188 ? 14.594 0.678 -3.696 1.00 82.75 188 ASP A CA 1
ATOM 1496 C C . ASP A 1 188 ? 16.071 0.419 -4.007 1.00 82.75 188 ASP A C 1
ATOM 1498 O O . ASP A 1 188 ? 16.528 -0.724 -4.049 1.00 82.75 188 ASP A O 1
ATOM 1502 N N . ASN A 1 189 ? 16.855 1.493 -4.153 1.00 85.94 189 ASN A N 1
ATOM 1503 C CA . ASN A 1 189 ? 18.268 1.447 -4.522 1.00 85.94 189 ASN A CA 1
ATOM 1504 C C . ASN A 1 189 ? 18.517 0.714 -5.858 1.00 85.94 189 ASN A C 1
ATOM 1506 O O . ASN A 1 189 ? 19.550 0.072 -6.037 1.00 85.94 189 ASN A O 1
ATOM 1510 N N . ILE A 1 190 ? 17.585 0.836 -6.805 1.00 87.06 190 ILE A N 1
ATOM 1511 C CA . ILE A 1 190 ? 17.712 0.302 -8.159 1.00 87.06 190 ILE A CA 1
ATOM 1512 C C . ILE A 1 190 ? 18.492 1.310 -9.016 1.00 87.06 190 ILE A C 1
ATOM 1514 O O . ILE A 1 190 ? 18.063 2.462 -9.165 1.00 87.06 190 ILE A O 1
ATOM 1518 N N . PRO A 1 191 ? 19.639 0.922 -9.596 1.00 89.25 191 PRO A N 1
ATOM 1519 C CA . PRO A 1 191 ? 20.424 1.816 -10.429 1.00 89.25 191 PRO A CA 1
ATOM 1520 C C . PRO A 1 191 ? 19.733 2.055 -11.776 1.00 89.25 191 PRO A C 1
ATOM 1522 O O . PRO A 1 191 ? 19.303 1.119 -12.449 1.00 89.25 191 PRO A O 1
ATOM 1525 N N . GLY A 1 192 ? 19.662 3.327 -12.167 1.00 92.06 192 GLY A N 1
ATOM 1526 C CA . GLY A 1 192 ? 19.235 3.763 -13.495 1.00 92.06 192 GLY A CA 1
ATOM 1527 C C . GLY A 1 192 ? 20.410 4.168 -14.377 1.00 92.06 192 GLY A C 1
ATOM 1528 O O . GLY A 1 192 ? 21.560 4.227 -13.933 1.00 92.06 192 GLY A O 1
ATOM 1529 N N . ILE A 1 193 ? 20.115 4.526 -15.624 1.00 94.62 193 ILE A N 1
ATOM 1530 C CA . ILE A 1 193 ? 21.119 5.066 -16.540 1.00 94.62 193 ILE A CA 1
ATOM 1531 C C . ILE A 1 193 ? 21.480 6.497 -16.100 1.00 94.62 193 ILE A C 1
ATOM 1533 O O . ILE A 1 193 ? 20.595 7.352 -15.984 1.00 94.62 193 ILE A O 1
ATOM 1537 N N . PRO A 1 194 ? 22.769 6.821 -15.886 1.00 93.62 194 PRO A N 1
ATOM 1538 C CA . PRO A 1 194 ? 23.188 8.160 -15.491 1.00 93.62 194 PRO A CA 1
ATOM 1539 C C . PRO A 1 194 ? 22.658 9.249 -16.433 1.00 93.62 194 PRO A C 1
ATOM 1541 O O . PRO A 1 194 ? 22.828 9.187 -17.650 1.00 93.62 194 PRO A O 1
ATOM 1544 N N . GLY A 1 195 ? 22.017 10.270 -15.861 1.00 92.50 195 GLY A N 1
ATOM 1545 C CA . GLY A 1 195 ? 21.420 11.375 -16.621 1.00 92.50 195 GLY A CA 1
ATOM 1546 C C . GLY A 1 195 ? 20.056 11.064 -17.252 1.00 92.50 195 GLY A C 1
ATOM 1547 O O . GLY A 1 195 ? 19.468 11.940 -17.890 1.00 92.50 195 GLY A O 1
ATOM 1548 N N . VAL A 1 196 ? 19.513 9.861 -17.049 1.00 95.94 196 VAL A N 1
ATOM 1549 C CA . VAL A 1 196 ? 18.163 9.486 -17.479 1.00 95.94 196 VAL A CA 1
ATOM 1550 C C . VAL A 1 196 ? 17.230 9.548 -16.274 1.00 95.94 196 VAL A C 1
ATOM 1552 O O . VAL A 1 196 ? 17.311 8.738 -15.367 1.00 95.94 196 VAL A O 1
ATOM 1555 N N . GLY A 1 197 ? 16.332 10.533 -16.256 1.00 95.25 197 GLY A N 1
ATOM 1556 C CA . GLY A 1 197 ? 15.190 10.552 -15.335 1.00 95.25 197 GLY A CA 1
ATOM 1557 C C . GLY A 1 197 ? 13.899 10.131 -16.037 1.00 95.25 197 GLY A C 1
ATOM 1558 O O . GLY A 1 197 ? 13.884 9.986 -17.259 1.00 95.25 197 GLY A O 1
ATOM 1559 N N . ILE A 1 198 ? 12.791 10.044 -15.293 1.00 95.69 198 ILE A N 1
ATOM 1560 C CA . ILE A 1 198 ? 11.461 9.616 -15.784 1.00 95.69 198 ILE A CA 1
ATOM 1561 C C . ILE A 1 198 ? 11.074 10.260 -17.128 1.00 95.69 198 ILE A C 1
ATOM 1563 O O . ILE A 1 198 ? 10.712 9.572 -18.077 1.00 95.69 198 ILE A O 1
ATOM 1567 N N . LYS A 1 199 ? 11.220 11.585 -17.268 1.00 96.44 199 LYS A N 1
ATOM 1568 C CA . LYS A 1 199 ? 10.873 12.291 -18.518 1.00 96.44 199 LYS A CA 1
ATOM 1569 C C . LYS A 1 199 ? 11.753 11.893 -19.705 1.00 96.44 199 LYS A C 1
ATOM 1571 O O . LYS A 1 199 ? 11.284 11.901 -20.841 1.00 96.44 199 LYS A O 1
ATOM 1576 N N . THR A 1 200 ? 13.032 11.620 -19.464 1.00 96.81 200 THR A N 1
ATOM 1577 C CA . THR A 1 200 ? 13.968 11.182 -20.506 1.00 96.81 200 THR A CA 1
ATOM 1578 C C . THR A 1 200 ? 13.701 9.723 -20.856 1.00 96.81 200 THR A C 1
ATOM 1580 O O . THR A 1 200 ? 13.571 9.418 -22.035 1.00 96.81 200 THR A O 1
ATOM 1583 N N . ALA A 1 201 ? 13.510 8.858 -19.856 1.00 97.12 201 ALA A N 1
ATOM 1584 C CA . ALA A 1 201 ? 13.141 7.457 -20.041 1.00 97.12 201 ALA A CA 1
ATOM 1585 C C . ALA A 1 201 ? 11.869 7.310 -20.893 1.00 97.12 201 ALA A C 1
ATOM 1587 O O . ALA A 1 201 ? 11.890 6.613 -21.903 1.00 97.12 201 ALA A O 1
ATOM 1588 N N . ALA A 1 202 ? 10.809 8.068 -20.594 1.00 97.69 202 ALA A N 1
ATOM 1589 C CA . ALA A 1 202 ? 9.576 8.061 -21.385 1.00 97.69 202 ALA A CA 1
ATOM 1590 C C . ALA A 1 202 ? 9.800 8.449 -22.861 1.00 97.69 202 ALA A C 1
ATOM 1592 O O . ALA A 1 202 ? 9.212 7.860 -23.769 1.00 97.69 202 ALA A O 1
ATOM 1593 N N . LYS A 1 203 ? 10.686 9.420 -23.133 1.00 97.56 203 LYS A N 1
ATOM 1594 C CA . LYS A 1 203 ? 11.054 9.803 -24.509 1.00 97.56 203 LYS A CA 1
ATOM 1595 C C . LYS A 1 203 ? 11.829 8.701 -25.230 1.00 97.56 203 LYS A C 1
ATOM 1597 O O . LYS A 1 203 ? 11.618 8.527 -26.428 1.00 97.56 203 LYS A O 1
ATOM 1602 N N . LEU A 1 204 ? 12.719 8.001 -24.525 1.00 97.12 204 LEU A N 1
ATOM 1603 C CA . LEU A 1 204 ? 13.482 6.877 -25.071 1.00 97.12 204 LEU A CA 1
ATOM 1604 C C . LEU A 1 204 ? 12.543 5.721 -25.421 1.00 97.12 204 LEU A C 1
ATOM 1606 O O . LEU A 1 204 ? 12.554 5.279 -26.563 1.00 97.12 204 LEU A O 1
ATOM 1610 N N . ILE A 1 205 ? 11.655 5.332 -24.501 1.00 97.31 205 ILE A N 1
ATOM 1611 C CA . ILE A 1 205 ? 10.631 4.295 -24.716 1.00 97.31 205 ILE A CA 1
ATOM 1612 C C . ILE A 1 205 ? 9.755 4.650 -25.919 1.00 97.31 205 ILE A C 1
ATOM 1614 O O . ILE A 1 205 ? 9.595 3.850 -26.832 1.00 97.31 205 ILE A O 1
ATOM 1618 N N . LYS A 1 206 ? 9.257 5.891 -25.998 1.00 96.38 206 LYS A N 1
ATOM 1619 C CA . LYS A 1 206 ? 8.440 6.334 -27.138 1.00 96.38 206 LYS A CA 1
ATOM 1620 C C . LYS A 1 206 ? 9.180 6.256 -28.481 1.00 96.38 206 LYS A C 1
ATOM 1622 O O . LYS A 1 206 ? 8.540 6.091 -29.515 1.00 96.38 206 LYS A O 1
ATOM 1627 N N . ARG A 1 207 ? 10.502 6.449 -28.486 1.00 96.12 207 ARG A N 1
ATOM 1628 C CA . ARG A 1 207 ? 11.312 6.462 -29.711 1.00 96.12 207 ARG A CA 1
ATOM 1629 C C . ARG A 1 207 ? 11.787 5.070 -30.121 1.00 96.12 207 ARG A C 1
ATOM 1631 O O . ARG A 1 207 ? 11.842 4.804 -31.315 1.00 96.12 207 ARG A O 1
ATOM 1638 N N . TYR A 1 208 ? 12.169 4.245 -29.154 1.00 95.75 208 TYR A N 1
ATOM 1639 C CA . TYR A 1 208 ? 12.894 2.997 -29.384 1.00 95.75 208 TYR A CA 1
ATOM 1640 C C . TYR A 1 208 ? 12.100 1.742 -28.981 1.00 95.75 208 TYR A C 1
ATOM 1642 O O . TYR A 1 208 ? 12.564 0.646 -29.248 1.00 95.75 208 TYR A O 1
ATOM 1650 N N . GLY A 1 209 ? 10.905 1.885 -28.397 1.00 94.12 209 GLY A N 1
ATOM 1651 C CA . GLY A 1 209 ? 9.997 0.777 -28.079 1.00 94.12 209 GLY A CA 1
ATOM 1652 C C . GLY A 1 209 ? 10.051 0.359 -26.610 1.00 94.12 209 GLY A C 1
ATOM 1653 O O . GLY A 1 209 ? 9.138 0.666 -25.841 1.00 94.12 209 GLY A O 1
ATOM 1654 N N . SER A 1 210 ? 11.108 -0.344 -26.213 1.00 94.69 210 SER A N 1
ATOM 1655 C CA . SER A 1 210 ? 11.297 -0.867 -24.855 1.00 94.69 210 SER A CA 1
ATOM 1656 C C . SER A 1 210 ? 12.759 -0.819 -24.413 1.00 94.69 210 SER A C 1
ATOM 1658 O O . SER A 1 210 ? 13.664 -0.556 -25.208 1.00 94.69 210 SER A O 1
ATOM 1660 N N . LEU A 1 211 ? 13.001 -1.065 -23.125 1.00 94.12 211 LEU A N 1
ATOM 1661 C CA . LEU A 1 211 ? 14.348 -1.272 -22.610 1.00 94.12 211 LEU A CA 1
ATOM 1662 C C . LEU A 1 211 ? 15.014 -2.475 -23.272 1.00 94.12 211 LEU A C 1
ATOM 1664 O O . LEU A 1 211 ? 16.184 -2.386 -23.635 1.00 94.12 211 LEU A O 1
ATOM 1668 N N . LEU A 1 212 ? 14.274 -3.573 -23.435 1.00 93.06 212 LEU A N 1
ATOM 1669 C CA . LEU A 1 212 ? 14.791 -4.794 -24.046 1.00 93.06 212 LEU A CA 1
ATOM 1670 C C . LEU A 1 212 ? 15.224 -4.538 -25.495 1.00 93.06 212 LEU A C 1
ATOM 1672 O O . LEU A 1 212 ? 16.355 -4.868 -25.836 1.00 93.06 212 LEU A O 1
ATOM 1676 N N . ASP A 1 213 ? 14.419 -3.817 -26.284 1.00 93.69 213 ASP A N 1
ATOM 1677 C CA . ASP A 1 213 ? 14.783 -3.428 -27.658 1.00 93.69 213 ASP A CA 1
ATOM 1678 C C . ASP A 1 213 ? 16.076 -2.595 -27.685 1.00 93.69 213 ASP A C 1
ATOM 1680 O O . ASP A 1 213 ? 16.958 -2.810 -28.513 1.00 93.69 213 ASP A O 1
ATOM 1684 N N . MET A 1 214 ? 16.225 -1.653 -26.747 1.00 95.00 214 MET A N 1
ATOM 1685 C CA . MET A 1 214 ? 17.432 -0.825 -26.626 1.00 95.00 214 MET A CA 1
ATOM 1686 C C . MET A 1 214 ? 18.670 -1.623 -26.203 1.00 95.00 214 MET A C 1
ATOM 1688 O O . MET A 1 214 ? 19.790 -1.255 -26.561 1.00 95.00 214 MET A O 1
ATOM 1692 N N . VAL A 1 215 ? 18.486 -2.685 -25.420 1.00 94.56 215 VAL A N 1
ATOM 1693 C CA . VAL A 1 215 ? 19.562 -3.575 -24.974 1.00 94.56 215 VAL A CA 1
ATOM 1694 C C . VAL A 1 215 ? 19.970 -4.560 -26.074 1.00 94.56 215 VAL A C 1
ATOM 1696 O O . VAL A 1 215 ? 21.155 -4.882 -26.181 1.00 94.56 215 VAL A O 1
ATOM 1699 N N . GLU A 1 216 ? 19.020 -5.045 -26.873 1.00 95.12 216 GLU A N 1
ATOM 1700 C CA . GLU A 1 216 ? 19.267 -5.952 -28.001 1.00 95.12 216 GLU A CA 1
ATOM 1701 C C . GLU A 1 216 ? 19.860 -5.225 -29.213 1.00 95.12 216 GLU A C 1
ATOM 1703 O O . GLU A 1 216 ? 20.750 -5.765 -29.871 1.00 95.12 216 GLU A O 1
ATOM 1708 N N . HIS A 1 217 ? 19.430 -3.983 -29.451 1.00 94.81 217 HIS A N 1
ATOM 1709 C CA . HIS A 1 217 ? 19.815 -3.168 -30.604 1.00 94.81 217 HIS A CA 1
ATOM 1710 C C . HIS A 1 217 ? 20.382 -1.798 -30.195 1.00 94.81 217 HIS A C 1
ATOM 1712 O O . HIS A 1 217 ? 19.836 -0.756 -30.569 1.00 94.81 217 HIS A O 1
ATOM 1718 N N . PRO A 1 218 ? 21.483 -1.732 -29.422 1.00 93.81 218 PRO A N 1
ATOM 1719 C CA . PRO A 1 218 ? 22.008 -0.465 -28.911 1.00 93.81 218 PRO A CA 1
ATOM 1720 C C . PRO A 1 218 ? 22.412 0.524 -30.020 1.00 93.81 218 PRO A C 1
ATOM 1722 O O . PRO A 1 218 ? 22.416 1.737 -29.804 1.00 93.81 218 PRO A O 1
ATOM 1725 N N . GLU A 1 219 ? 22.726 0.051 -31.225 1.00 94.31 219 GLU A N 1
ATOM 1726 C CA . GLU A 1 219 ? 23.095 0.862 -32.387 1.00 94.31 219 GLU A CA 1
ATOM 1727 C C . GLU A 1 219 ? 22.012 1.854 -32.833 1.00 94.31 219 GLU A C 1
ATOM 1729 O O . GLU A 1 219 ? 22.344 2.897 -33.403 1.00 94.31 219 GLU A O 1
ATOM 1734 N N . ILE A 1 220 ? 20.735 1.583 -32.535 1.00 93.25 220 ILE A N 1
ATOM 1735 C CA . ILE A 1 220 ? 19.618 2.469 -32.903 1.00 93.25 220 ILE A CA 1
ATOM 1736 C C . ILE A 1 220 ? 19.586 3.742 -32.047 1.00 93.25 220 ILE A C 1
ATOM 1738 O O . ILE A 1 220 ? 18.960 4.741 -32.420 1.00 93.25 220 ILE A O 1
ATOM 1742 N N . ILE A 1 221 ? 20.262 3.718 -30.895 1.00 95.38 221 ILE A N 1
ATOM 1743 C CA . ILE A 1 221 ? 20.249 4.790 -29.907 1.00 95.38 221 ILE A CA 1
ATOM 1744 C C . ILE A 1 221 ? 21.160 5.924 -30.380 1.00 95.38 221 ILE A C 1
ATOM 1746 O O . ILE A 1 221 ? 22.380 5.780 -30.510 1.00 95.38 221 ILE A O 1
ATOM 1750 N N . LYS A 1 222 ? 20.555 7.091 -30.617 1.00 94.50 222 LYS A N 1
ATOM 1751 C CA . LYS A 1 222 ? 21.257 8.303 -31.069 1.00 94.50 222 LYS A CA 1
ATOM 1752 C C . LYS A 1 222 ? 22.072 8.957 -29.958 1.00 94.50 222 LYS A C 1
ATOM 1754 O O . LYS A 1 222 ? 23.089 9.589 -30.222 1.00 94.50 222 LYS A O 1
ATOM 1759 N N . GLU A 1 223 ? 21.608 8.841 -28.721 1.00 95.00 223 GLU A N 1
ATOM 1760 C CA . GLU A 1 223 ? 22.243 9.411 -27.545 1.00 95.00 223 GLU A CA 1
ATOM 1761 C C . GLU A 1 223 ? 23.490 8.604 -27.158 1.00 95.00 223 GLU A C 1
ATOM 1763 O O . GLU A 1 223 ? 23.405 7.608 -26.441 1.00 95.00 223 GLU A O 1
ATOM 1768 N N . GLU A 1 224 ? 24.659 9.055 -27.615 1.00 95.00 224 GLU A N 1
ATOM 1769 C CA . GLU A 1 224 ? 25.932 8.335 -27.476 1.00 95.00 224 GLU A CA 1
ATOM 1770 C C . GLU A 1 224 ? 26.242 7.896 -26.035 1.00 95.00 224 GLU A C 1
ATOM 1772 O O . GLU A 1 224 ? 26.615 6.746 -25.818 1.00 95.00 224 GLU A O 1
ATOM 1777 N N . ASN A 1 225 ? 26.022 8.765 -25.041 1.00 94.31 225 ASN A N 1
ATOM 1778 C CA . ASN A 1 225 ? 26.247 8.426 -23.630 1.00 94.31 225 ASN A CA 1
ATOM 1779 C C . ASN A 1 225 ? 25.339 7.285 -23.143 1.00 94.31 225 ASN A C 1
ATOM 1781 O O . ASN A 1 225 ? 25.800 6.413 -22.411 1.00 94.31 225 ASN A O 1
ATOM 1785 N N . ILE A 1 226 ? 24.070 7.271 -23.564 1.00 94.94 226 ILE A N 1
ATOM 1786 C CA . ILE A 1 226 ? 23.099 6.238 -23.175 1.00 94.94 226 ILE A CA 1
ATOM 1787 C C . ILE A 1 226 ? 23.439 4.927 -23.879 1.00 94.94 226 ILE A C 1
ATOM 1789 O O . ILE A 1 226 ? 23.530 3.893 -23.223 1.00 94.94 226 ILE A O 1
ATOM 1793 N N . ARG A 1 227 ? 23.711 4.977 -25.190 1.00 96.25 227 ARG A N 1
ATOM 1794 C CA . ARG A 1 227 ? 24.152 3.817 -25.972 1.00 96.25 227 ARG A CA 1
ATOM 1795 C C . ARG A 1 227 ? 25.387 3.164 -25.357 1.00 96.25 227 ARG A C 1
ATOM 1797 O O . ARG A 1 227 ? 25.386 1.969 -25.080 1.00 96.25 227 ARG A O 1
ATOM 1804 N N . ASN A 1 228 ? 26.426 3.959 -25.103 1.00 95.69 228 ASN A N 1
ATOM 1805 C CA . ASN A 1 228 ? 27.681 3.472 -24.537 1.00 95.69 228 ASN A CA 1
ATOM 1806 C C . ASN A 1 228 ? 27.476 2.884 -23.135 1.00 95.69 228 ASN A C 1
ATOM 1808 O O . ASN A 1 228 ? 28.119 1.891 -22.798 1.00 95.69 228 ASN A O 1
ATOM 1812 N N . TYR A 1 229 ? 26.587 3.470 -22.327 1.00 95.31 229 TYR A N 1
ATOM 1813 C CA . TYR A 1 229 ? 26.247 2.931 -21.014 1.00 95.31 229 TYR A CA 1
ATOM 1814 C C . TYR A 1 229 ? 25.525 1.584 -21.124 1.00 95.31 229 TYR A C 1
ATOM 1816 O O . TYR A 1 229 ? 25.965 0.625 -20.503 1.00 95.31 229 TYR A O 1
ATOM 1824 N N . ILE A 1 230 ? 24.486 1.473 -21.959 1.00 94.19 230 ILE A N 1
ATOM 1825 C CA . ILE A 1 230 ? 23.749 0.214 -22.165 1.00 94.19 230 ILE A CA 1
ATOM 1826 C C . ILE A 1 230 ? 24.680 -0.894 -22.666 1.00 94.19 230 ILE A C 1
ATOM 1828 O O . ILE A 1 230 ? 24.639 -2.003 -22.144 1.00 94.19 230 ILE A O 1
ATOM 1832 N N . MET A 1 231 ? 25.578 -0.595 -23.609 1.00 94.38 231 MET A N 1
ATOM 1833 C CA . MET A 1 231 ? 26.550 -1.577 -24.105 1.00 94.38 231 MET A CA 1
ATOM 1834 C C . MET A 1 231 ? 27.527 -2.049 -23.018 1.00 94.38 231 MET A C 1
ATOM 1836 O O . MET A 1 231 ? 27.878 -3.225 -22.978 1.00 94.38 231 MET A O 1
ATOM 1840 N N . ARG A 1 232 ? 27.984 -1.146 -22.139 1.00 95.94 232 ARG A N 1
ATOM 1841 C CA . ARG A 1 232 ? 28.953 -1.465 -21.072 1.00 95.94 232 ARG A CA 1
ATOM 1842 C C . ARG A 1 232 ? 28.314 -2.088 -19.834 1.00 95.94 232 ARG A C 1
ATOM 1844 O O . ARG A 1 232 ? 28.976 -2.839 -19.128 1.00 95.94 232 ARG A O 1
ATOM 1851 N N . SER A 1 233 ? 27.061 -1.752 -19.557 1.00 94.06 233 SER A N 1
ATOM 1852 C CA . SER A 1 233 ? 26.339 -2.096 -18.328 1.00 94.06 233 SER A CA 1
ATOM 1853 C C . SER A 1 233 ? 25.069 -2.894 -18.624 1.00 94.06 233 SER A C 1
ATOM 1855 O O . SER A 1 233 ? 24.098 -2.812 -17.878 1.00 94.06 233 SER A O 1
ATOM 1857 N N . ARG A 1 234 ? 25.085 -3.681 -19.708 1.00 93.50 234 ARG A N 1
ATOM 1858 C CA . ARG A 1 234 ? 23.954 -4.490 -20.182 1.00 93.50 234 ARG A CA 1
ATOM 1859 C C . ARG A 1 234 ? 23.334 -5.338 -19.077 1.00 93.50 234 ARG A C 1
ATOM 1861 O O . ARG A 1 234 ? 22.130 -5.277 -18.869 1.00 93.50 234 ARG A O 1
ATOM 1868 N N . GLU A 1 235 ? 24.159 -6.104 -18.368 1.00 91.94 235 GLU A N 1
ATOM 1869 C CA . GLU A 1 235 ? 23.698 -6.986 -17.290 1.00 91.94 235 GLU A CA 1
ATOM 1870 C C . GLU A 1 235 ? 23.036 -6.196 -16.163 1.00 91.94 235 GLU A C 1
ATOM 1872 O O . GLU A 1 235 ? 21.949 -6.552 -15.734 1.00 91.94 235 GLU A O 1
ATOM 1877 N N . LEU A 1 236 ? 23.626 -5.068 -15.754 1.00 90.12 236 LEU A N 1
ATOM 1878 C CA . LEU A 1 236 ? 23.061 -4.219 -14.708 1.00 90.12 236 LEU A CA 1
ATOM 1879 C C . LEU A 1 236 ? 21.681 -3.674 -15.094 1.00 90.12 236 LEU A C 1
ATOM 1881 O O . LEU A 1 236 ? 20.768 -3.692 -14.279 1.00 90.12 236 LEU A O 1
ATOM 1885 N N . VAL A 1 237 ? 21.524 -3.210 -16.336 1.00 91.75 237 VAL A N 1
ATOM 1886 C CA . VAL A 1 237 ? 20.252 -2.675 -16.845 1.00 91.75 237 VAL A CA 1
ATOM 1887 C C . VAL A 1 237 ? 19.175 -3.766 -16.900 1.00 91.75 237 VAL A C 1
ATOM 1889 O O . VAL A 1 237 ? 18.034 -3.520 -16.510 1.00 91.75 237 VAL A O 1
ATOM 1892 N N . LEU A 1 238 ? 19.535 -4.980 -17.330 1.00 93.25 238 LEU A N 1
ATOM 1893 C CA . LEU A 1 238 ? 18.632 -6.137 -17.331 1.00 93.25 238 LEU A CA 1
ATOM 1894 C C . LEU A 1 238 ? 18.268 -6.592 -15.909 1.00 93.25 238 LEU A C 1
ATOM 1896 O O . LEU A 1 238 ? 17.110 -6.920 -15.647 1.00 93.25 238 LEU A O 1
ATOM 1900 N N . SER A 1 239 ? 19.221 -6.564 -14.975 1.00 91.50 239 SER A N 1
ATOM 1901 C CA . SER A 1 239 ? 18.953 -6.835 -13.562 1.00 91.50 239 SER A CA 1
ATOM 1902 C C . SER A 1 239 ? 18.017 -5.784 -12.966 1.00 91.50 239 SER A C 1
ATOM 1904 O O . SER A 1 239 ? 17.039 -6.158 -12.330 1.00 91.50 239 SER A O 1
ATOM 1906 N N . SER A 1 240 ? 18.234 -4.488 -13.230 1.00 92.06 240 SER A N 1
ATOM 1907 C CA . SER A 1 240 ? 17.321 -3.417 -12.797 1.00 92.06 240 SER A CA 1
ATOM 1908 C C . SER A 1 240 ? 15.899 -3.636 -13.309 1.00 92.06 240 SER A C 1
ATOM 1910 O O . SER A 1 240 ? 14.951 -3.458 -12.553 1.00 92.06 240 SER A O 1
ATOM 1912 N N . TYR A 1 241 ? 15.744 -4.068 -14.563 1.00 94.06 241 TYR A N 1
ATOM 1913 C CA . TYR A 1 241 ? 14.442 -4.432 -15.128 1.00 94.06 241 TYR A CA 1
ATOM 1914 C C . TYR A 1 241 ? 13.792 -5.618 -14.416 1.00 94.06 241 TYR A C 1
ATOM 1916 O O . TYR A 1 241 ? 12.610 -5.568 -14.092 1.00 94.06 241 TYR A O 1
ATOM 1924 N N . SER A 1 242 ? 14.574 -6.656 -14.127 1.00 92.38 242 SER A N 1
ATOM 1925 C CA . SER A 1 242 ? 14.088 -7.856 -13.437 1.00 92.38 242 SER A CA 1
ATOM 1926 C C . SER A 1 242 ? 13.682 -7.576 -11.985 1.00 92.38 242 SER A C 1
ATOM 1928 O O . SER A 1 242 ? 12.829 -8.270 -11.451 1.00 92.38 242 SER A O 1
ATOM 1930 N N . LEU A 1 243 ? 14.266 -6.556 -11.345 1.00 91.00 243 LEU A N 1
ATOM 1931 C CA . LEU A 1 243 ? 13.891 -6.141 -9.989 1.00 91.00 243 LEU A CA 1
ATOM 1932 C C . LEU A 1 243 ? 12.532 -5.428 -9.944 1.00 91.00 243 LEU A C 1
ATOM 1934 O O . LEU A 1 243 ? 11.785 -5.639 -8.994 1.00 91.00 243 LEU A O 1
ATOM 1938 N N . VAL A 1 244 ? 12.215 -4.599 -10.948 1.00 92.62 244 VAL A N 1
ATOM 1939 C CA . VAL A 1 244 ? 10.977 -3.785 -10.979 1.00 92.62 244 VAL A CA 1
ATOM 1940 C C . VAL A 1 244 ? 9.799 -4.481 -11.648 1.00 92.62 244 VAL A C 1
ATOM 1942 O O . VAL A 1 244 ? 8.643 -4.132 -11.404 1.00 92.62 244 VAL A O 1
ATOM 1945 N N . LYS A 1 245 ? 10.065 -5.420 -12.558 1.00 94.75 245 LYS A N 1
ATOM 1946 C CA . LYS A 1 245 ? 9.007 -6.145 -13.252 1.00 94.75 245 LYS A CA 1
ATOM 1947 C C . LYS A 1 245 ? 8.370 -7.137 -12.284 1.00 94.75 245 LYS A C 1
ATOM 1949 O O . LYS A 1 245 ? 9.047 -8.016 -11.757 1.00 94.75 245 LYS A O 1
ATOM 1954 N N . LEU A 1 246 ? 7.066 -6.993 -12.078 1.00 95.06 246 LEU A N 1
ATOM 1955 C CA . LEU A 1 246 ? 6.275 -7.937 -11.302 1.00 95.06 246 LEU A CA 1
ATOM 1956 C C . LEU A 1 246 ? 5.840 -9.090 -12.205 1.00 95.06 246 LEU A C 1
ATOM 1958 O O . LEU A 1 246 ? 5.493 -8.899 -13.374 1.00 95.06 246 LEU A O 1
ATOM 1962 N N . GLU A 1 247 ? 5.880 -10.295 -11.653 1.00 93.12 247 GLU A N 1
ATOM 1963 C CA . GLU A 1 247 ? 5.484 -11.521 -12.335 1.00 93.12 247 GLU A CA 1
ATOM 1964 C C . GLU A 1 247 ? 4.606 -12.356 -11.407 1.00 93.12 247 GLU A C 1
ATOM 1966 O O . GLU A 1 247 ? 4.710 -12.264 -10.182 1.00 93.12 247 GLU A O 1
ATOM 1971 N N . ARG A 1 248 ? 3.727 -13.168 -12.002 1.00 94.44 248 ARG A N 1
ATOM 1972 C CA . ARG A 1 248 ? 2.809 -14.032 -11.262 1.00 94.44 248 ARG A CA 1
ATOM 1973 C C . ARG A 1 248 ? 3.609 -15.028 -10.423 1.00 94.44 248 ARG A C 1
ATOM 1975 O O . ARG A 1 248 ? 4.459 -15.730 -10.963 1.00 94.44 248 ARG A O 1
ATOM 1982 N N . GLN A 1 249 ? 3.283 -15.114 -9.139 1.00 95.44 249 GLN A N 1
ATOM 1983 C CA . GLN A 1 249 ? 3.918 -16.026 -8.192 1.00 95.44 249 GLN A CA 1
ATOM 1984 C C . GLN A 1 249 ? 2.990 -17.179 -7.810 1.00 95.44 249 GLN A C 1
ATOM 1986 O O . GLN A 1 249 ? 1.769 -17.115 -7.984 1.00 95.44 249 GLN A O 1
ATOM 1991 N N . GLU A 1 250 ? 3.575 -18.241 -7.265 1.00 94.94 250 GLU A N 1
ATOM 1992 C CA . GLU A 1 250 ? 2.820 -19.253 -6.534 1.00 94.94 250 GLU A CA 1
ATOM 1993 C C . GLU A 1 250 ? 2.514 -18.715 -5.134 1.00 94.94 250 GLU A C 1
ATOM 1995 O O . GLU A 1 250 ? 3.420 -18.338 -4.395 1.00 94.94 250 GLU A O 1
ATOM 2000 N N . ILE A 1 251 ? 1.231 -18.652 -4.783 1.00 95.75 251 ILE A N 1
ATOM 2001 C CA . ILE A 1 251 ? 0.757 -18.168 -3.484 1.00 95.75 251 ILE A CA 1
ATOM 2002 C C . ILE A 1 251 ? -0.228 -19.182 -2.890 1.00 95.75 251 ILE A C 1
ATOM 2004 O O . ILE A 1 251 ? -0.974 -19.814 -3.643 1.00 95.75 251 ILE A O 1
ATOM 2008 N N . PRO A 1 252 ? -0.288 -19.337 -1.556 1.00 95.19 252 PRO A N 1
ATOM 2009 C CA . PRO A 1 252 ? -1.185 -20.296 -0.907 1.00 95.19 252 PRO A CA 1
ATOM 2010 C C . PRO A 1 252 ? -2.619 -19.768 -0.738 1.00 95.19 252 PRO A C 1
ATOM 2012 O O . PRO A 1 252 ? -3.417 -20.380 -0.031 1.00 95.19 252 PRO A O 1
ATOM 2015 N N . PHE A 1 253 ? -2.940 -18.621 -1.341 1.00 93.75 253 PHE A N 1
ATOM 2016 C CA . PHE A 1 253 ? -4.217 -17.929 -1.192 1.00 93.75 253 PHE A CA 1
ATOM 2017 C C . PHE A 1 253 ? -5.023 -17.985 -2.486 1.00 93.75 253 PHE A C 1
ATOM 2019 O O . PHE A 1 253 ? -4.482 -17.890 -3.588 1.00 93.75 253 PHE A O 1
ATOM 2026 N N . THR A 1 254 ? -6.337 -18.065 -2.342 1.00 95.25 254 THR A N 1
ATOM 2027 C CA . THR A 1 254 ? -7.310 -17.996 -3.432 1.00 95.25 254 THR A CA 1
ATOM 2028 C C . THR A 1 254 ? -8.201 -16.775 -3.259 1.00 95.25 254 THR A C 1
ATOM 2030 O O . THR A 1 254 ? -8.332 -16.254 -2.157 1.00 95.25 254 THR A O 1
ATOM 2033 N N . LEU A 1 255 ? -8.848 -16.312 -4.333 1.00 96.81 255 LEU A N 1
ATOM 2034 C CA . LEU A 1 255 ? -9.786 -15.183 -4.250 1.00 96.81 255 LEU A CA 1
ATOM 2035 C C . LEU A 1 255 ? -10.952 -15.472 -3.294 1.00 96.81 255 LEU A C 1
ATOM 2037 O O . LEU A 1 255 ? -11.457 -14.570 -2.636 1.00 96.81 255 LEU A O 1
ATOM 2041 N N . GLU A 1 256 ? -11.357 -16.731 -3.176 1.00 95.75 256 GLU A N 1
ATOM 2042 C CA . GLU A 1 256 ? -12.389 -17.166 -2.242 1.00 95.75 256 GLU A CA 1
ATOM 2043 C C . GLU A 1 256 ? -12.021 -16.879 -0.777 1.00 95.75 256 GLU A C 1
ATOM 2045 O O . GLU A 1 256 ? -12.902 -16.504 -0.000 1.00 95.75 256 GLU A O 1
ATOM 2050 N N . ASP A 1 257 ? -10.735 -16.965 -0.419 1.00 96.62 257 ASP A N 1
ATOM 2051 C CA . ASP A 1 257 ? -10.233 -16.672 0.932 1.00 96.62 257 ASP A CA 1
ATOM 2052 C C . ASP A 1 257 ? -10.337 -15.183 1.302 1.00 96.62 257 ASP A C 1
ATOM 2054 O O . ASP A 1 257 ? -10.190 -14.821 2.470 1.00 96.62 257 ASP A O 1
ATOM 2058 N N . LEU A 1 258 ? -10.568 -14.309 0.314 1.00 98.19 258 LEU A N 1
ATOM 2059 C CA . LEU A 1 258 ? -10.651 -12.858 0.486 1.00 98.19 258 LEU A CA 1
ATOM 2060 C C . LEU A 1 258 ? -12.086 -12.380 0.741 1.00 98.19 258 LEU A C 1
ATOM 2062 O O . LEU A 1 258 ? -12.306 -11.178 0.896 1.00 98.19 258 LEU A O 1
ATOM 2066 N N . ARG A 1 259 ? -13.086 -13.269 0.783 1.00 98.06 259 ARG A N 1
ATOM 2067 C CA . ARG A 1 259 ? -14.437 -12.859 1.187 1.00 98.06 259 ARG A CA 1
ATOM 2068 C C . ARG A 1 259 ? -14.420 -12.429 2.663 1.00 98.06 259 ARG A C 1
ATOM 2070 O O . ARG A 1 259 ? -14.010 -13.233 3.502 1.00 98.06 259 ARG A O 1
ATOM 2077 N N . PRO A 1 260 ? -14.861 -11.200 2.996 1.00 97.56 260 PRO A N 1
ATOM 2078 C CA . PRO A 1 260 ? -14.894 -10.744 4.379 1.00 97.56 260 PRO A CA 1
ATOM 2079 C C . PRO A 1 260 ? -15.752 -11.661 5.255 1.00 97.56 260 PRO A C 1
ATOM 2081 O O . PRO A 1 260 ? -16.818 -12.117 4.834 1.00 97.56 260 PRO A O 1
ATOM 2084 N N . THR A 1 261 ? -15.318 -11.887 6.491 1.00 96.94 261 THR A N 1
ATOM 2085 C CA . THR A 1 261 ? -16.143 -12.514 7.528 1.00 96.94 261 THR A CA 1
ATOM 2086 C C . THR A 1 261 ? -16.797 -11.456 8.411 1.00 96.94 261 THR A C 1
ATOM 2088 O O . THR A 1 261 ? -16.443 -10.279 8.368 1.00 96.94 261 THR A O 1
ATOM 2091 N N . GLU A 1 262 ? -17.741 -11.874 9.256 1.00 96.25 262 GLU A N 1
ATOM 2092 C CA . GLU A 1 262 ? -18.313 -10.978 10.264 1.00 96.25 262 GLU A CA 1
ATOM 2093 C C . GLU A 1 262 ? -17.217 -10.447 11.209 1.00 96.25 262 GLU A C 1
ATOM 2095 O O . GLU A 1 262 ? -16.388 -11.235 11.679 1.00 96.25 262 GLU A O 1
ATOM 2100 N N . PRO A 1 263 ? -17.197 -9.134 11.507 1.00 96.38 263 PRO A N 1
ATOM 2101 C CA . PRO A 1 263 ? -16.202 -8.547 12.392 1.00 96.38 263 PRO A CA 1
ATOM 2102 C C . PRO A 1 263 ? -16.415 -8.982 13.849 1.00 96.38 263 PRO A C 1
ATOM 2104 O O . PRO A 1 263 ? -17.526 -8.916 14.387 1.00 96.38 263 PRO A O 1
ATOM 2107 N N . ASP A 1 264 ? -15.324 -9.334 14.529 1.00 97.44 264 ASP A N 1
ATOM 2108 C CA . ASP A 1 264 ? -15.288 -9.585 15.970 1.00 97.44 264 ASP A CA 1
ATOM 2109 C C . ASP A 1 264 ? -15.275 -8.250 16.727 1.00 97.44 264 ASP A C 1
ATOM 2111 O O . ASP A 1 264 ? -14.234 -7.664 17.052 1.00 97.44 264 ASP A O 1
ATOM 2115 N N . LYS A 1 265 ? -16.483 -7.747 16.993 1.00 94.38 265 LYS A N 1
ATOM 2116 C CA . LYS A 1 265 ? -16.683 -6.465 17.675 1.00 94.38 265 LYS A CA 1
ATOM 2117 C C . LYS A 1 265 ? -16.065 -6.453 19.070 1.00 94.38 265 LYS A C 1
ATOM 2119 O O . LYS A 1 265 ? -15.504 -5.430 19.449 1.00 94.38 265 LYS A O 1
ATOM 2124 N N . ASP A 1 266 ? -16.122 -7.552 19.815 1.00 94.06 266 ASP A N 1
ATOM 2125 C CA . ASP A 1 266 ? -15.591 -7.602 21.180 1.00 94.06 266 ASP A CA 1
ATOM 2126 C C . ASP A 1 266 ? -14.057 -7.538 21.181 1.00 94.06 266 ASP A C 1
ATOM 2128 O O . ASP A 1 266 ? -13.473 -6.775 21.964 1.00 94.06 266 ASP A O 1
ATOM 2132 N N . ARG A 1 267 ? -13.395 -8.254 20.257 1.00 96.62 267 ARG A N 1
ATOM 2133 C CA . ARG A 1 267 ? -11.938 -8.155 20.048 1.00 96.62 267 ARG A CA 1
ATOM 2134 C C . ARG A 1 267 ? -11.542 -6.741 19.627 1.00 96.62 267 ARG A C 1
ATOM 2136 O O . ARG A 1 267 ? -10.629 -6.176 20.231 1.00 96.62 267 ARG A O 1
ATOM 2143 N N . LEU A 1 268 ? -12.260 -6.126 18.682 1.00 96.25 268 LEU A N 1
ATOM 2144 C CA . LEU A 1 268 ? -12.015 -4.738 18.262 1.00 96.25 268 LEU A CA 1
ATOM 2145 C C . LEU A 1 268 ? -12.159 -3.742 19.418 1.00 96.25 268 LEU A C 1
ATOM 2147 O O . LEU A 1 268 ? -11.278 -2.908 19.628 1.00 96.25 268 LEU A O 1
ATOM 2151 N N . ILE A 1 269 ? -13.229 -3.848 20.210 1.00 93.00 269 ILE A N 1
ATOM 2152 C CA . ILE A 1 269 ? -13.469 -2.985 21.376 1.00 93.00 269 ILE A CA 1
ATOM 2153 C C . ILE A 1 269 ? -12.334 -3.114 22.385 1.00 93.00 269 ILE A C 1
ATOM 2155 O O . ILE A 1 269 ? -11.860 -2.105 22.913 1.00 93.00 269 ILE A O 1
ATOM 2159 N N . LYS A 1 270 ? -11.891 -4.345 22.662 1.00 94.50 270 LYS A N 1
ATOM 2160 C CA . LYS A 1 270 ? -10.782 -4.597 23.580 1.00 94.50 270 LYS A CA 1
ATOM 2161 C C . LYS A 1 270 ? -9.500 -3.923 23.088 1.00 94.50 270 LYS A C 1
ATOM 2163 O O . LYS A 1 270 ? -8.902 -3.163 23.848 1.00 94.50 270 LYS A O 1
ATOM 2168 N N . ILE A 1 271 ? -9.133 -4.129 21.821 1.00 95.38 271 ILE A N 1
ATOM 2169 C CA . ILE A 1 271 ? -7.939 -3.518 21.221 1.00 95.38 271 ILE A CA 1
ATOM 2170 C C . ILE A 1 271 ? -8.037 -1.988 21.278 1.00 95.38 271 ILE A C 1
ATOM 2172 O O . ILE A 1 271 ? -7.126 -1.317 21.757 1.00 95.38 271 ILE A O 1
ATOM 2176 N N . TYR A 1 272 ? -9.160 -1.409 20.851 1.00 93.25 272 TYR A N 1
ATOM 2177 C CA . TYR A 1 272 ? -9.334 0.045 20.828 1.00 93.25 272 TYR A CA 1
ATOM 2178 C C . TYR A 1 272 ? -9.342 0.673 22.223 1.00 93.25 272 TYR A C 1
ATOM 2180 O O . TYR A 1 272 ? -8.868 1.798 22.371 1.00 93.25 272 TYR A O 1
ATOM 2188 N N . ARG A 1 273 ? -9.825 -0.031 23.255 1.00 89.81 273 ARG A N 1
ATOM 2189 C CA . ARG A 1 273 ? -9.696 0.411 24.654 1.00 89.81 273 ARG A CA 1
ATOM 2190 C C . ARG A 1 273 ? -8.245 0.407 25.118 1.00 89.81 273 ARG A C 1
ATOM 2192 O O . ARG A 1 273 ? -7.805 1.390 25.702 1.00 89.81 273 ARG A O 1
ATOM 2199 N N . GLU A 1 274 ? -7.495 -0.657 24.835 1.00 91.44 274 GLU A N 1
ATOM 2200 C CA . GLU A 1 274 ? -6.074 -0.755 25.202 1.00 91.44 274 GLU A CA 1
ATOM 2201 C C . GLU A 1 274 ? -5.205 0.313 24.512 1.00 91.44 274 GLU A C 1
ATOM 2203 O O . GLU A 1 274 ? -4.221 0.791 25.087 1.00 91.44 274 GLU A O 1
ATOM 2208 N N . LEU A 1 275 ? -5.588 0.712 23.297 1.00 91.88 275 LEU A N 1
ATOM 2209 C CA . LEU A 1 275 ? -4.936 1.769 22.519 1.00 91.88 275 LEU A CA 1
ATOM 2210 C C . LEU A 1 275 ? -5.502 3.176 22.777 1.00 91.88 275 LEU A C 1
ATOM 2212 O O . LEU A 1 275 ? -4.971 4.142 22.231 1.00 91.88 275 LEU A O 1
ATOM 2216 N N . GLU A 1 276 ? -6.548 3.298 23.601 1.00 90.19 276 GLU A N 1
ATOM 2217 C CA . GLU A 1 276 ? -7.235 4.556 23.943 1.00 90.19 276 GLU A CA 1
ATOM 2218 C C . GLU A 1 276 ? -7.844 5.292 22.731 1.00 90.19 276 GLU A C 1
ATOM 2220 O O . GLU A 1 276 ? -7.911 6.522 22.663 1.00 90.19 276 GLU A O 1
ATOM 2225 N N . PHE A 1 277 ? -8.351 4.542 21.751 1.00 89.81 277 PHE A N 1
ATOM 2226 C CA . PHE A 1 277 ? -8.997 5.078 20.552 1.00 89.81 277 PHE A CA 1
ATOM 2227 C C . PHE A 1 277 ? -10.466 5.449 20.796 1.00 89.81 277 PHE A C 1
ATOM 2229 O O . PHE A 1 277 ? -11.385 4.908 20.180 1.00 89.81 277 PHE A O 1
ATOM 2236 N N . PHE A 1 278 ? -10.706 6.415 21.685 1.00 84.44 278 PHE A N 1
ATOM 2237 C CA . PHE A 1 278 ? -12.056 6.816 22.103 1.00 84.44 278 PHE A CA 1
ATOM 2238 C C . PHE A 1 278 ? -12.956 7.294 20.953 1.00 84.44 278 PHE A C 1
ATOM 2240 O O . PHE A 1 278 ? -14.168 7.109 21.011 1.00 84.44 278 PHE A O 1
ATOM 2247 N N . SER A 1 279 ? -12.395 7.910 19.906 1.00 81.12 279 SER A N 1
ATOM 2248 C CA . SER A 1 279 ? -13.158 8.289 18.707 1.00 81.12 279 SER A CA 1
ATOM 2249 C C . SER A 1 279 ? -13.695 7.063 17.968 1.00 81.12 279 SER A C 1
ATOM 2251 O O . SER A 1 279 ? -14.886 7.020 17.679 1.00 81.12 279 SER A O 1
ATOM 2253 N N . LEU A 1 280 ? -12.850 6.056 17.733 1.00 86.38 280 LEU A N 1
ATOM 2254 C CA . LEU A 1 280 ? -13.228 4.808 17.064 1.00 86.38 280 LEU A CA 1
ATOM 2255 C C . LEU A 1 280 ? -14.219 3.991 17.902 1.00 86.38 280 LEU A C 1
ATOM 2257 O O . LEU A 1 280 ? -15.186 3.465 17.361 1.00 86.38 280 LEU A O 1
ATOM 2261 N N . LEU A 1 281 ? -14.045 3.951 19.227 1.00 83.62 281 LEU A N 1
ATOM 2262 C CA . LEU A 1 281 ? -15.017 3.325 20.130 1.00 83.62 281 LEU A CA 1
ATOM 2263 C C . LEU A 1 281 ? -16.396 3.993 20.023 1.00 83.62 281 LEU A C 1
ATOM 2265 O O . LEU A 1 281 ? -17.402 3.302 19.878 1.00 83.62 281 LEU A O 1
ATOM 2269 N N . ARG A 1 282 ? -16.454 5.333 20.007 1.00 82.31 282 ARG A N 1
ATOM 2270 C CA . ARG A 1 282 ? -17.714 6.066 19.799 1.00 82.31 282 ARG A CA 1
ATOM 2271 C C . ARG A 1 282 ? -18.330 5.803 18.425 1.00 82.31 282 ARG A C 1
ATOM 2273 O O . ARG A 1 282 ? -19.543 5.637 18.353 1.00 82.31 282 ARG A O 1
ATOM 2280 N N . GLU A 1 283 ? -17.523 5.742 17.363 1.00 81.81 283 GLU A N 1
ATOM 2281 C CA . GLU A 1 283 ? -17.981 5.378 16.009 1.00 81.81 283 GLU A CA 1
ATOM 2282 C C . GLU A 1 283 ? -18.619 3.970 15.992 1.00 81.81 283 GLU A C 1
ATOM 2284 O O . GLU A 1 283 ? -19.608 3.756 15.298 1.00 81.81 283 GLU A O 1
ATOM 2289 N N . MET A 1 284 ? -18.136 3.039 16.826 1.00 80.06 284 MET A N 1
ATOM 2290 C CA . MET A 1 284 ? -18.724 1.702 17.013 1.00 80.06 284 MET A CA 1
ATOM 2291 C C . MET A 1 284 ? -19.961 1.670 17.931 1.00 80.06 284 MET A C 1
ATOM 2293 O O . MET A 1 284 ? -20.482 0.593 18.222 1.00 80.06 284 MET A O 1
ATOM 2297 N N . GLY A 1 285 ? -20.425 2.817 18.436 1.00 74.25 285 GLY A N 1
ATOM 2298 C CA . GLY A 1 285 ? -21.498 2.884 19.435 1.00 74.25 285 GLY A CA 1
ATOM 2299 C C . GLY A 1 285 ? -21.060 2.455 20.840 1.00 74.25 285 GLY A C 1
ATOM 2300 O O . GLY A 1 285 ? -21.892 2.316 21.734 1.00 74.25 285 GLY A O 1
ATOM 2301 N N . VAL A 1 286 ? -19.755 2.278 21.057 1.00 66.12 286 VAL A N 1
ATOM 2302 C CA . VAL A 1 286 ? -19.157 1.946 22.350 1.00 66.12 286 VAL A CA 1
ATOM 2303 C C . VAL A 1 286 ? -18.744 3.234 23.037 1.00 66.12 286 VAL A C 1
ATOM 2305 O O . VAL A 1 286 ? -17.586 3.643 23.056 1.00 66.12 286 VAL A O 1
ATOM 2308 N N . GLY A 1 287 ? -19.736 3.903 23.605 1.00 52.00 287 GLY A N 1
ATOM 2309 C CA . GLY A 1 287 ? -19.492 4.836 24.690 1.00 52.00 287 GLY A CA 1
ATOM 2310 C C . GLY A 1 287 ? -19.421 4.055 25.994 1.00 52.00 287 GLY A C 1
ATOM 2311 O O . GLY A 1 287 ? -20.249 3.178 26.239 1.00 52.00 287 GLY A O 1
ATOM 2312 N N . GLU A 1 288 ? -18.501 4.415 26.887 1.00 39.78 288 GLU A N 1
ATOM 2313 C CA . GLU A 1 288 ? -18.928 4.426 28.280 1.00 39.78 288 GLU A CA 1
ATOM 2314 C C . GLU A 1 288 ? -20.145 5.350 28.311 1.00 39.78 288 GLU A C 1
ATOM 2316 O O . GLU A 1 288 ? -20.032 6.562 28.126 1.00 39.78 288 GLU A O 1
ATOM 2321 N N . SER A 1 289 ? -21.335 4.788 28.508 1.00 36.50 289 SER A N 1
ATOM 2322 C CA . SER A 1 289 ? -22.324 5.523 29.270 1.00 36.50 289 SER A CA 1
ATOM 2323 C C . SER A 1 289 ? -21.623 5.815 30.587 1.00 36.50 289 SER A C 1
ATOM 2325 O O . SER A 1 289 ? -21.525 4.931 31.439 1.00 36.50 289 SER A O 1
ATOM 2327 N N . VAL A 1 290 ? -21.046 7.010 30.723 1.00 36.38 290 VAL A N 1
ATOM 2328 C CA . VAL A 1 290 ? -20.684 7.517 32.035 1.00 36.38 290 VAL A CA 1
ATOM 2329 C C . VAL A 1 290 ? -22.018 7.583 32.757 1.00 36.38 290 VAL A C 1
ATOM 2331 O O . VAL A 1 290 ? -22.791 8.525 32.591 1.00 36.38 290 VAL A O 1
ATOM 2334 N N . SER A 1 291 ? -22.344 6.524 33.492 1.00 34.59 291 SER A N 1
ATOM 2335 C CA . SER A 1 291 ? -23.411 6.541 34.469 1.00 34.59 291 SER A CA 1
ATOM 2336 C C . SER A 1 291 ? -22.900 7.437 35.586 1.00 34.59 291 SER A C 1
ATOM 2338 O O . SER A 1 291 ? -22.403 6.967 36.611 1.00 34.59 291 SER A O 1
ATOM 2340 N N . VAL A 1 292 ? -22.948 8.749 35.363 1.00 39.28 292 VAL A N 1
ATOM 2341 C CA . VAL A 1 292 ? -22.910 9.679 36.475 1.00 39.28 292 VAL A CA 1
ATOM 2342 C C . VAL A 1 292 ? -24.142 9.323 37.289 1.00 39.28 292 VAL A C 1
ATOM 2344 O O . VAL A 1 292 ? -25.232 9.216 36.722 1.00 39.28 292 VAL A O 1
ATOM 2347 N N . LYS A 1 293 ? -23.963 9.011 38.578 1.00 34.62 293 LYS A N 1
ATOM 2348 C CA . LYS A 1 293 ? -25.087 8.707 39.468 1.00 34.62 293 LYS A CA 1
ATOM 2349 C C . LYS A 1 293 ? -26.136 9.791 39.243 1.00 34.62 293 LYS A C 1
ATOM 2351 O O . LYS A 1 293 ? -25.857 10.956 39.505 1.00 34.62 293 LYS A O 1
ATOM 2356 N N . SER A 1 294 ? -27.305 9.414 38.730 1.00 40.56 294 SER A N 1
ATOM 2357 C CA . SER A 1 294 ? -28.445 10.309 38.579 1.00 40.56 294 SER A CA 1
ATOM 2358 C C . SER A 1 294 ? -28.958 10.660 39.975 1.00 40.56 294 SER A C 1
ATOM 2360 O O . SER A 1 294 ? -29.898 10.050 40.482 1.00 40.56 294 SER A O 1
ATOM 2362 N N . GLY A 1 295 ? -28.267 11.579 40.640 1.00 50.81 295 GLY A N 1
ATOM 2363 C CA . GLY A 1 295 ? -28.835 12.384 41.703 1.00 50.81 295 GLY A CA 1
ATOM 2364 C C . GLY A 1 295 ? -29.650 13.497 41.060 1.00 50.81 295 GLY A C 1
ATOM 2365 O O . GLY A 1 295 ? -29.308 13.995 39.988 1.00 50.81 295 GLY A O 1
ATOM 2366 N N . GLU A 1 296 ? -30.758 13.861 41.688 1.00 56.66 296 GLU A N 1
ATOM 2367 C CA . GLU A 1 296 ? -31.476 15.072 41.316 1.00 56.66 296 GLU A CA 1
ATOM 2368 C C . GLU A 1 296 ? -30.552 16.266 41.598 1.00 56.66 296 GLU A C 1
ATOM 2370 O O . GLU A 1 296 ? -30.161 16.469 42.744 1.00 56.66 296 GLU A O 1
ATOM 2375 N N . VAL A 1 297 ? -30.169 17.017 40.560 1.00 57.84 297 VAL A N 1
ATOM 2376 C CA . VAL A 1 297 ? -29.424 18.277 40.712 1.00 57.84 297 VAL A CA 1
ATOM 2377 C C . VAL A 1 297 ? -30.337 19.252 41.458 1.00 57.84 297 VAL A C 1
ATOM 2379 O O . VAL A 1 297 ? -31.429 19.561 40.970 1.00 57.84 297 VAL A O 1
ATOM 2382 N N . ARG A 1 298 ? -29.937 19.688 42.655 1.00 56.81 298 ARG A N 1
ATOM 2383 C CA . ARG A 1 298 ? -30.740 20.520 43.564 1.00 56.81 298 ARG A CA 1
ATOM 2384 C C . ARG A 1 298 ? -29.941 21.753 43.962 1.00 56.81 298 ARG A C 1
ATOM 2386 O O . ARG A 1 298 ? -28.828 21.647 44.452 1.00 56.81 298 ARG A O 1
ATOM 2393 N N . GLY A 1 299 ? -30.541 22.929 43.825 1.00 64.25 299 GLY A N 1
ATOM 2394 C CA . GLY A 1 299 ? -29.914 24.180 44.239 1.00 64.25 299 GLY A CA 1
ATOM 2395 C C . GLY A 1 299 ? -30.486 25.380 43.500 1.00 64.25 299 GLY A C 1
ATOM 2396 O O . GLY A 1 299 ? -31.442 25.253 42.740 1.00 64.25 299 GLY A O 1
ATOM 2397 N N . ASP A 1 300 ? -29.875 26.541 43.720 1.00 68.88 300 ASP A N 1
ATOM 2398 C CA . ASP A 1 300 ? -30.277 27.801 43.081 1.00 68.88 300 ASP A CA 1
ATOM 2399 C C . ASP A 1 300 ? -29.453 28.134 41.825 1.00 68.88 300 ASP A C 1
ATOM 2401 O O . ASP A 1 300 ? -29.855 28.997 41.039 1.00 68.88 300 ASP A O 1
ATOM 2405 N N . VAL A 1 301 ? -28.323 27.442 41.623 1.00 68.75 301 VAL A N 1
ATOM 2406 C CA . VAL A 1 301 ? -27.346 27.695 40.554 1.00 68.75 301 VAL A CA 1
ATOM 2407 C C . VAL A 1 301 ? -27.186 26.458 39.672 1.00 68.75 301 VAL A C 1
ATOM 2409 O O . VAL A 1 301 ? -26.930 25.367 40.176 1.00 68.75 301 VAL A O 1
ATOM 2412 N N . LEU A 1 302 ? -27.294 26.642 38.356 1.00 77.62 302 LEU A N 1
ATOM 2413 C CA . LEU A 1 302 ? -27.090 25.600 37.351 1.00 77.62 302 LEU A CA 1
ATOM 2414 C C . LEU A 1 302 ? -25.871 25.923 36.484 1.00 77.62 302 LEU A C 1
ATOM 2416 O O . LEU A 1 302 ? -25.882 26.908 35.747 1.00 77.62 302 LEU A O 1
ATOM 2420 N N . SER A 1 303 ? -24.835 25.088 36.519 1.00 75.56 303 SER A N 1
ATOM 2421 C CA . SER A 1 303 ? -23.713 25.190 35.572 1.00 75.56 303 SER A CA 1
ATOM 2422 C C . SER A 1 303 ? -24.024 24.404 34.306 1.00 75.56 303 SER A C 1
ATOM 2424 O O . SER A 1 303 ? -24.430 23.260 34.433 1.00 75.56 303 SER A O 1
ATOM 2426 N N . VAL A 1 304 ? -23.836 24.973 33.113 1.00 75.75 304 VAL A N 1
ATOM 2427 C CA . VAL A 1 304 ? -24.159 24.343 31.822 1.00 75.75 304 VAL A CA 1
ATOM 2428 C C . VAL A 1 304 ? -22.973 24.412 30.866 1.00 75.75 304 VAL A C 1
ATOM 2430 O O . VAL A 1 304 ? -22.561 25.503 30.460 1.00 75.75 304 VAL A O 1
ATOM 2433 N N . VAL A 1 305 ? -22.489 23.244 30.441 1.00 73.62 305 VAL A N 1
ATOM 2434 C CA . VAL A 1 305 ? -21.496 23.100 29.362 1.00 73.62 305 VAL A CA 1
ATOM 2435 C C . VAL A 1 305 ? -22.124 22.365 28.187 1.00 73.62 305 VAL A C 1
ATOM 2437 O O . VAL A 1 305 ? -22.787 21.346 28.380 1.00 73.62 305 VAL A O 1
ATOM 2440 N N . ILE A 1 306 ? -21.904 22.883 26.979 1.00 71.75 306 ILE A N 1
ATOM 2441 C CA . ILE A 1 306 ? -22.385 22.284 25.734 1.00 71.75 306 ILE A CA 1
ATOM 2442 C C . ILE A 1 306 ? -21.206 21.619 25.033 1.00 71.75 306 ILE A C 1
ATOM 2444 O O . ILE A 1 306 ? -20.138 22.210 24.892 1.00 71.75 306 ILE A O 1
ATOM 2448 N N . SER A 1 307 ? -21.386 20.363 24.633 1.00 63.03 307 SER A N 1
ATOM 2449 C CA . SER A 1 307 ? -20.383 19.607 23.884 1.00 63.03 307 SER A CA 1
ATOM 2450 C C . SER A 1 307 ? -21.039 18.822 22.751 1.00 63.03 307 SER A C 1
ATOM 2452 O O . SER A 1 307 ? -22.100 18.231 22.936 1.00 63.03 307 SER A O 1
ATOM 2454 N N . GLY A 1 308 ? -20.401 18.786 21.582 1.00 55.19 308 GLY A N 1
ATOM 2455 C CA . GLY A 1 308 ? -20.904 18.074 20.402 1.00 55.19 308 GLY A CA 1
ATOM 2456 C C . GLY A 1 308 ? -21.582 18.991 19.380 1.00 55.19 308 GLY A C 1
ATOM 2457 O O . GLY A 1 308 ? -22.235 19.959 19.740 1.00 55.19 308 GLY A O 1
ATOM 2458 N N . GLY A 1 309 ? -21.373 18.684 18.092 1.00 57.94 309 GLY A N 1
ATOM 2459 C CA . GLY A 1 309 ? -21.827 19.484 16.945 1.00 57.94 309 GLY A CA 1
ATOM 2460 C C . GLY A 1 309 ? -23.349 19.488 16.745 1.00 57.94 309 GLY A C 1
ATOM 2461 O O . GLY A 1 309 ? -24.065 20.213 17.418 1.00 57.94 309 GLY A O 1
ATOM 2462 N N . GLU A 1 310 ? -23.870 18.700 15.797 1.00 48.97 310 GLU A N 1
ATOM 2463 C CA . GLU A 1 310 ? -25.293 18.760 15.392 1.00 48.97 310 GLU A CA 1
ATOM 2464 C C . GLU A 1 310 ? -26.304 18.376 16.492 1.00 48.97 310 GLU A C 1
ATOM 2466 O O . GLU A 1 310 ? -27.488 18.697 16.379 1.00 48.97 310 GLU A O 1
ATOM 2471 N N . LYS A 1 311 ? -25.860 17.704 17.563 1.00 58.09 311 LYS A N 1
ATOM 2472 C CA . LYS A 1 311 ? -26.674 17.389 18.745 1.00 58.09 311 LYS A CA 1
ATOM 2473 C C . LYS A 1 311 ? -25.963 17.905 20.000 1.00 58.09 311 LYS A C 1
ATOM 2475 O O . LYS A 1 311 ? -24.936 17.324 20.358 1.00 58.09 311 LYS A O 1
ATOM 2480 N N . PRO A 1 312 ? -26.483 18.953 20.662 1.00 64.50 312 PRO A N 1
ATOM 2481 C CA . PRO A 1 312 ? -25.864 19.483 21.866 1.00 64.50 312 PRO A CA 1
ATOM 2482 C C . PRO A 1 312 ? -26.002 18.473 23.008 1.00 64.50 312 PRO A C 1
ATOM 2484 O O . PRO A 1 312 ? -27.099 18.000 23.303 1.00 64.50 312 PRO A O 1
ATOM 2487 N N . VAL A 1 313 ? -24.887 18.147 23.655 1.00 64.19 313 VAL A N 1
ATOM 2488 C CA . VAL A 1 313 ? -24.866 17.429 24.931 1.00 64.19 313 VAL A CA 1
ATOM 2489 C C . VAL A 1 313 ? -24.743 18.462 26.039 1.00 64.19 313 VAL A C 1
ATOM 2491 O O . VAL A 1 313 ? -23.800 19.252 26.028 1.00 64.19 313 VAL A O 1
ATOM 2494 N N . PHE A 1 314 ? -25.671 18.449 26.993 1.00 69.94 314 PHE A N 1
ATOM 2495 C CA . PHE A 1 314 ? -25.647 19.353 28.137 1.00 69.94 314 PHE A CA 1
ATOM 2496 C C . PHE A 1 314 ? -25.021 18.649 29.335 1.00 69.94 314 PHE A C 1
ATOM 2498 O O . PHE A 1 314 ? -25.448 17.560 29.716 1.00 69.94 314 PHE A O 1
ATOM 2505 N N . VAL A 1 315 ? -24.037 19.276 29.966 1.00 68.69 315 VAL A N 1
ATOM 2506 C CA . VAL A 1 315 ? -23.526 18.847 31.271 1.00 68.69 315 VAL A CA 1
ATOM 2507 C C . VAL A 1 315 ? -23.996 19.852 32.304 1.00 68.69 315 VAL A C 1
ATOM 2509 O O . VAL A 1 315 ? -23.665 21.032 32.191 1.00 68.69 315 VAL A O 1
ATOM 2512 N N . ILE A 1 316 ? -24.768 19.379 33.282 1.00 70.31 316 ILE A N 1
ATOM 2513 C CA . ILE A 1 316 ? -25.303 20.190 34.370 1.00 70.31 316 ILE A CA 1
ATOM 2514 C C . ILE A 1 316 ? -24.662 19.849 35.709 1.00 70.31 316 ILE A C 1
ATOM 2516 O O . ILE A 1 316 ? -24.446 18.676 36.001 1.00 70.31 316 ILE A O 1
ATOM 2520 N N . SER A 1 317 ? -24.381 20.859 36.532 1.00 69.25 317 SER A N 1
ATOM 2521 C CA . SER A 1 317 ? -23.896 20.655 37.901 1.00 69.25 317 SER A CA 1
ATOM 2522 C C . SER A 1 317 ? -24.349 21.757 38.859 1.00 69.25 317 SER A C 1
ATOM 2524 O O . SER A 1 317 ? -24.414 22.924 38.468 1.00 69.25 317 SER A O 1
ATOM 2526 N N . ASP A 1 318 ? -24.630 21.373 40.108 1.00 68.12 318 ASP A N 1
ATOM 2527 C CA . ASP A 1 318 ? -24.888 22.258 41.259 1.00 68.12 318 ASP A CA 1
ATOM 2528 C C . ASP A 1 318 ? -23.666 22.393 42.196 1.00 68.12 318 ASP A C 1
ATOM 2530 O O . ASP A 1 318 ? -23.747 23.041 43.237 1.00 68.12 318 ASP A O 1
ATOM 2534 N N . GLY A 1 319 ? -22.524 21.799 41.831 1.00 62.94 319 GLY A N 1
ATOM 2535 C CA . GLY A 1 319 ? -21.304 21.764 42.642 1.00 62.94 319 GLY A CA 1
ATOM 2536 C C . GLY A 1 319 ? -21.125 20.495 43.484 1.00 62.94 319 GLY A C 1
ATOM 2537 O O . GLY A 1 319 ? -19.991 20.188 43.847 1.00 62.94 319 GLY A O 1
ATOM 2538 N N . GLU A 1 320 ? -22.184 19.718 43.733 1.00 58.69 320 GLU A N 1
ATOM 2539 C CA . GLU A 1 320 ? -22.098 18.406 44.402 1.00 58.69 320 GLU A CA 1
ATOM 2540 C C . GLU A 1 320 ? -22.394 17.249 43.444 1.00 58.69 320 GLU A C 1
ATOM 2542 O O . GLU A 1 320 ? -21.737 16.206 43.484 1.00 58.69 320 GLU A O 1
ATOM 2547 N N . TYR A 1 321 ? -23.355 17.443 42.545 1.00 61.25 321 TYR A N 1
ATOM 2548 C CA . TYR A 1 321 ? -23.780 16.461 41.562 1.00 61.25 321 TYR A CA 1
ATOM 2549 C C . TYR A 1 321 ? -23.520 16.986 40.156 1.00 61.25 321 TYR A C 1
ATOM 2551 O O . TYR A 1 321 ? -23.593 18.183 39.877 1.00 61.25 321 TYR A O 1
ATOM 2559 N N . THR A 1 322 ? -23.182 16.076 39.248 1.00 65.50 322 THR A N 1
ATOM 2560 C CA . THR A 1 322 ? -23.078 16.357 37.813 1.00 65.50 322 THR A CA 1
ATOM 2561 C C . THR A 1 322 ? -24.020 15.414 37.078 1.00 65.50 322 THR A C 1
ATOM 2563 O O . THR A 1 322 ? -24.160 14.259 37.465 1.00 65.50 322 THR A O 1
ATOM 2566 N N . GLN A 1 323 ? -24.685 15.876 36.028 1.00 68.12 323 GLN A N 1
ATOM 2567 C CA . GLN A 1 323 ? -25.544 15.045 35.190 1.00 68.12 323 GLN A CA 1
ATOM 2568 C C . GLN A 1 323 ? -25.356 15.427 33.723 1.00 68.12 323 GLN A C 1
ATOM 2570 O O . GLN A 1 323 ? -25.189 16.597 33.393 1.00 68.12 323 GLN A O 1
ATOM 2575 N N . VAL A 1 324 ? -25.401 14.432 32.838 1.00 69.12 324 VAL A N 1
ATOM 2576 C CA . VAL A 1 324 ? -25.415 14.645 31.389 1.00 69.12 324 VAL A CA 1
ATOM 2577 C C . VAL A 1 324 ? -26.853 14.531 30.892 1.00 69.12 324 VAL A C 1
ATOM 2579 O O . VAL A 1 324 ? -27.533 13.549 31.189 1.00 69.12 324 VAL A O 1
ATOM 2582 N N . VAL A 1 325 ? -27.316 15.534 30.154 1.00 70.12 325 VAL A N 1
ATOM 2583 C CA . VAL A 1 325 ? -28.659 15.608 29.578 1.00 70.12 325 VAL A CA 1
ATOM 2584 C C . VAL A 1 325 ? -28.528 15.650 28.059 1.00 70.12 325 VAL A C 1
ATOM 2586 O O . VAL A 1 325 ? -27.789 16.462 27.503 1.00 70.12 325 VAL A O 1
ATOM 2589 N N . PHE A 1 326 ? -29.238 14.743 27.392 1.00 65.19 326 PHE A N 1
ATOM 2590 C CA . PHE A 1 326 ? -29.236 14.605 25.931 1.00 65.19 326 PHE A CA 1
ATOM 2591 C C . PHE A 1 326 ? -30.540 15.098 25.295 1.00 65.19 326 PHE A C 1
ATOM 2593 O O . PHE A 1 326 ? -30.575 15.355 24.093 1.00 65.19 326 PHE A O 1
ATOM 2600 N N . ASP A 1 327 ? -31.610 15.214 26.086 1.00 74.38 327 ASP A N 1
ATOM 2601 C CA . ASP A 1 327 ? -32.908 15.684 25.620 1.00 74.38 327 ASP A CA 1
ATOM 2602 C C . ASP A 1 327 ? -33.052 17.199 25.808 1.00 74.38 327 ASP A C 1
ATOM 2604 O O . ASP A 1 327 ? -32.827 17.752 26.887 1.00 74.38 327 ASP A O 1
ATOM 2608 N N . LYS A 1 328 ? -33.450 17.881 24.731 1.00 76.50 328 LYS A N 1
ATOM 2609 C CA . LYS A 1 328 ? -33.634 19.334 24.728 1.00 76.50 328 LYS A CA 1
ATOM 2610 C C . LYS A 1 328 ? -34.805 19.768 25.617 1.00 76.50 328 LYS A C 1
ATOM 2612 O O . LYS A 1 328 ? -34.703 20.809 26.258 1.00 76.50 328 LYS A O 1
ATOM 2617 N N . GLY A 1 329 ? -35.900 19.007 25.651 1.00 75.00 329 GLY A N 1
ATOM 2618 C CA . GLY A 1 329 ? -37.069 19.325 26.474 1.00 75.00 329 GLY A CA 1
ATOM 2619 C C . GLY A 1 329 ? -36.746 19.235 27.963 1.00 75.00 329 GLY A C 1
ATOM 2620 O O . GLY A 1 329 ? -36.997 20.181 28.707 1.00 75.00 329 GLY A O 1
ATOM 2621 N N . GLU A 1 330 ? -36.074 18.156 28.371 1.00 73.94 330 GLU A N 1
ATOM 2622 C CA . GLU A 1 330 ? -35.601 17.970 29.745 1.00 73.94 330 GLU A CA 1
ATOM 2623 C C . GLU A 1 330 ? -34.668 19.110 30.183 1.00 73.94 330 GLU A C 1
ATOM 2625 O O . GLU A 1 330 ? -34.742 19.586 31.318 1.00 73.94 330 GLU A O 1
ATOM 2630 N N . MET A 1 331 ? -33.810 19.590 29.280 1.00 79.06 331 MET A N 1
ATOM 2631 C CA . MET A 1 331 ? -32.921 20.712 29.565 1.00 79.06 331 MET A CA 1
ATOM 2632 C C . MET A 1 331 ? -33.681 22.027 29.804 1.00 79.06 331 MET A C 1
ATOM 2634 O O . MET A 1 331 ? -33.366 22.764 30.742 1.00 79.06 331 MET A O 1
ATOM 2638 N N . ILE A 1 332 ? -34.702 22.314 28.993 1.00 82.38 332 ILE A N 1
ATOM 2639 C CA . ILE A 1 332 ? -35.546 23.511 29.139 1.00 82.38 332 ILE A CA 1
ATOM 2640 C C . ILE A 1 332 ? -36.280 23.491 30.484 1.00 82.38 332 ILE A C 1
ATOM 2642 O O . ILE A 1 332 ? -36.251 24.478 31.223 1.00 82.38 332 ILE A O 1
ATOM 2646 N N . ASP A 1 333 ? -36.876 22.351 30.838 1.00 80.06 333 ASP A N 1
ATOM 2647 C CA . ASP A 1 333 ? -37.583 22.176 32.109 1.00 80.06 333 ASP A CA 1
ATOM 2648 C C . ASP A 1 333 ? -36.670 22.384 33.317 1.00 80.06 333 ASP A C 1
ATOM 2650 O O . ASP A 1 333 ? -37.116 22.849 34.368 1.00 80.06 333 ASP A O 1
ATOM 2654 N N . ARG A 1 334 ? -35.387 22.036 33.185 1.00 78.19 334 ARG A N 1
ATOM 2655 C CA . ARG A 1 334 ? -34.390 22.241 34.235 1.00 78.19 334 ARG A CA 1
ATOM 2656 C C . ARG A 1 334 ? -33.973 23.694 34.329 1.00 78.19 334 ARG A C 1
ATOM 2658 O O . ARG A 1 334 ? -34.062 24.232 35.421 1.00 78.19 334 ARG A O 1
ATOM 2665 N N . ILE A 1 335 ? -33.599 24.348 33.229 1.00 81.75 335 ILE A N 1
ATOM 2666 C CA . ILE A 1 335 ? -33.215 25.773 33.220 1.00 81.75 335 ILE A CA 1
ATOM 2667 C C . ILE A 1 335 ? -34.250 26.644 33.944 1.00 81.75 335 ILE A C 1
ATOM 2669 O O . ILE A 1 335 ? -33.890 27.487 34.764 1.00 81.75 335 ILE A O 1
ATOM 2673 N N . ASN A 1 336 ? -35.536 26.383 33.714 1.00 81.12 336 ASN A N 1
ATOM 2674 C CA . ASN A 1 336 ? -36.624 27.150 34.320 1.00 81.12 336 ASN A CA 1
ATOM 2675 C C . ASN A 1 336 ? -36.750 26.973 35.846 1.00 81.12 336 ASN A C 1
ATOM 2677 O O . ASN A 1 336 ? -37.418 27.773 36.498 1.00 81.12 336 ASN A O 1
ATOM 2681 N N . LYS A 1 337 ? -36.132 25.940 36.430 1.00 82.38 337 LYS A N 1
ATOM 2682 C CA . LYS A 1 337 ? -36.180 25.657 37.875 1.00 82.38 337 LYS A CA 1
ATOM 2683 C C . LYS A 1 337 ? -35.070 26.337 38.672 1.00 82.38 337 LYS A C 1
ATOM 2685 O O . LYS A 1 337 ? -35.194 26.420 39.890 1.00 82.38 337 LYS A O 1
ATOM 2690 N N . PHE A 1 338 ? -34.008 26.810 38.023 1.00 82.62 338 PHE A N 1
ATOM 2691 C CA . PHE A 1 338 ? -32.873 27.436 38.705 1.00 82.62 338 PHE A CA 1
ATOM 2692 C C . PHE A 1 338 ? -32.954 28.952 38.626 1.00 82.62 338 PHE A C 1
ATOM 2694 O O . PHE A 1 338 ? -33.503 29.520 37.689 1.00 82.62 338 PHE A O 1
ATOM 2701 N N . ARG A 1 339 ? -32.404 29.644 39.620 1.00 83.38 339 ARG A N 1
ATOM 2702 C CA . ARG A 1 339 ? -32.429 31.110 39.661 1.00 83.38 339 ARG A CA 1
ATOM 2703 C C . ARG A 1 339 ? -31.287 31.717 38.857 1.00 83.38 339 ARG A C 1
ATOM 2705 O O . ARG A 1 339 ? -31.465 32.748 38.204 1.00 83.38 339 ARG A O 1
ATOM 2712 N N . GLU A 1 340 ? -30.130 31.070 38.915 1.00 86.88 340 GLU A N 1
ATOM 2713 C CA . GLU A 1 340 ? -28.900 31.506 38.268 1.00 86.88 340 GLU A CA 1
ATOM 2714 C C . GLU A 1 340 ? -28.356 30.417 37.334 1.00 86.88 340 GLU A C 1
ATOM 2716 O O . GLU A 1 340 ? -28.440 29.224 37.632 1.00 86.88 340 GLU A O 1
ATOM 2721 N N . ILE A 1 341 ? -27.781 30.833 36.205 1.00 87.50 341 ILE A N 1
ATOM 2722 C CA . ILE A 1 341 ? -27.139 29.950 35.227 1.00 87.50 341 ILE A CA 1
ATOM 2723 C C . ILE A 1 341 ? -25.693 30.390 35.043 1.00 87.50 341 ILE A C 1
ATOM 2725 O O . ILE A 1 341 ? -25.436 31.556 34.755 1.00 87.50 341 ILE A O 1
ATOM 2729 N N . ILE A 1 342 ? -24.758 29.452 35.149 1.00 87.25 342 ILE A N 1
ATOM 2730 C CA . ILE A 1 342 ? -23.354 29.642 34.779 1.00 87.25 342 ILE A CA 1
ATOM 2731 C C . ILE A 1 342 ? -23.114 28.893 33.470 1.00 87.25 342 ILE A C 1
ATOM 2733 O O . ILE A 1 342 ? -23.405 27.705 33.379 1.00 87.25 342 ILE A O 1
ATOM 2737 N N . THR A 1 343 ? -22.587 29.556 32.444 1.00 88.44 343 THR A N 1
ATOM 2738 C CA . THR A 1 343 ? -22.293 28.910 31.155 1.00 88.44 343 THR A CA 1
ATOM 2739 C C . THR A 1 343 ? -21.023 29.464 30.518 1.00 88.44 343 THR A C 1
ATOM 2741 O O . THR A 1 343 ? -20.563 30.548 30.872 1.00 88.44 343 THR A O 1
ATOM 2744 N N . SER A 1 344 ? -20.426 28.710 29.596 1.00 83.12 344 SER A N 1
ATOM 2745 C CA . SER A 1 344 ? -19.237 29.133 28.851 1.00 83.12 344 SER A CA 1
ATOM 2746 C C . SER A 1 344 ? -19.539 30.026 27.651 1.00 83.12 344 SER A C 1
ATOM 2748 O O . SER A 1 344 ? -18.662 30.785 27.251 1.00 83.12 344 SER A O 1
ATOM 2750 N N . ASP A 1 345 ? -20.737 29.906 27.075 1.00 86.00 345 ASP A N 1
ATOM 2751 C CA . ASP A 1 345 ? -21.204 30.727 25.957 1.00 86.00 345 ASP A CA 1
ATOM 2752 C C . ASP A 1 345 ? -22.741 30.787 25.973 1.00 86.00 345 ASP A C 1
ATOM 2754 O O . ASP A 1 345 ? -23.440 29.826 25.635 1.00 86.00 345 ASP A O 1
ATOM 2758 N N . ILE A 1 346 ? -23.294 31.936 26.370 1.00 87.81 346 ILE A N 1
ATOM 2759 C CA . ILE A 1 346 ? -24.746 32.124 26.441 1.00 87.81 346 ILE A CA 1
ATOM 2760 C C . ILE A 1 346 ? -25.415 32.100 25.067 1.00 87.81 346 ILE A C 1
ATOM 2762 O O . ILE A 1 346 ? -26.589 31.745 24.963 1.00 87.81 346 ILE A O 1
ATOM 2766 N N . LYS A 1 347 ? -24.710 32.482 23.998 1.00 86.06 347 LYS A N 1
ATOM 2767 C CA . LYS A 1 347 ? -25.284 32.462 22.647 1.00 86.06 347 LYS A CA 1
ATOM 2768 C C . LYS A 1 347 ? -25.427 31.032 22.161 1.00 86.06 347 LYS A C 1
ATOM 2770 O O . LYS A 1 347 ? -26.465 30.693 21.597 1.00 86.06 347 LYS A O 1
ATOM 2775 N N . GLU A 1 348 ? -24.416 30.206 22.405 1.00 85.19 348 GLU A N 1
ATOM 2776 C CA . GLU A 1 348 ? -24.465 28.778 22.101 1.00 85.19 348 GLU A CA 1
ATOM 2777 C C . GLU A 1 348 ? -25.589 28.092 22.885 1.00 85.19 348 GLU A C 1
ATOM 2779 O O . GLU A 1 348 ? -26.394 27.360 22.303 1.00 85.19 348 GLU A O 1
ATOM 2784 N N . LEU A 1 349 ? -25.730 28.421 24.174 1.00 85.50 349 LEU A N 1
ATOM 2785 C CA . LEU A 1 349 ? -26.828 27.925 24.998 1.00 85.50 349 LEU A CA 1
ATOM 2786 C C . LEU A 1 349 ? -28.197 28.351 24.479 1.00 85.50 349 LEU A C 1
ATOM 2788 O O . LEU A 1 349 ? -29.064 27.495 24.290 1.00 85.50 349 LEU A O 1
ATOM 2792 N N . ALA A 1 350 ? -28.384 29.640 24.199 1.00 86.88 350 ALA A N 1
ATOM 2793 C CA . ALA A 1 350 ? -29.645 30.157 23.685 1.00 86.88 350 ALA A CA 1
ATOM 2794 C C . ALA A 1 350 ? -30.017 29.524 22.335 1.00 86.88 350 ALA A C 1
ATOM 2796 O O . ALA A 1 350 ? -31.180 29.197 22.097 1.00 86.88 350 ALA A O 1
ATOM 2797 N N . HIS A 1 351 ? -29.030 29.288 21.468 1.00 84.44 351 HIS A N 1
ATOM 2798 C CA . HIS A 1 351 ? -29.230 28.597 20.199 1.00 84.44 351 HIS A CA 1
ATOM 2799 C C . HIS A 1 351 ? -29.641 27.131 20.404 1.00 84.44 351 HIS A C 1
ATOM 2801 O O . HIS A 1 351 ? -30.601 26.664 19.787 1.00 84.44 351 HIS A O 1
ATOM 2807 N N . ALA A 1 352 ? -28.971 26.414 21.310 1.00 81.56 352 ALA A N 1
ATOM 2808 C CA . ALA A 1 352 ? -29.269 25.016 21.607 1.00 81.56 352 ALA A CA 1
ATOM 2809 C C . ALA A 1 352 ? -30.699 24.833 22.150 1.00 81.56 352 ALA A C 1
ATOM 2811 O O . ALA A 1 352 ? -31.454 23.981 21.664 1.00 81.56 352 ALA A O 1
ATOM 2812 N N . ILE A 1 353 ? -31.118 25.667 23.108 1.00 84.25 353 ILE A N 1
ATOM 2813 C CA . ILE A 1 353 ? -32.449 25.567 23.731 1.00 84.25 353 ILE A CA 1
ATOM 2814 C C . ILE A 1 353 ? -33.547 26.292 22.935 1.00 84.25 353 ILE A C 1
ATOM 2816 O O . ILE A 1 353 ? -34.720 25.948 23.052 1.00 84.25 353 ILE A O 1
ATOM 2820 N N . GLY A 1 354 ? -33.185 27.203 22.029 1.00 83.69 354 GLY A N 1
ATOM 2821 C CA . GLY A 1 354 ? -34.107 27.917 21.139 1.00 83.69 354 GLY A CA 1
ATOM 2822 C C . GLY A 1 354 ? -34.701 29.210 21.708 1.00 83.69 354 GLY A C 1
ATOM 2823 O O . GLY A 1 354 ? -35.611 29.762 21.097 1.00 83.69 354 GLY A O 1
ATOM 2824 N N . PHE A 1 355 ? -34.214 29.695 22.852 1.00 87.12 355 PHE A N 1
ATOM 2825 C CA . PHE A 1 355 ? -34.591 30.979 23.451 1.00 87.12 355 PHE A CA 1
ATOM 2826 C C . PHE A 1 355 ? -33.480 31.486 24.381 1.00 87.12 355 PHE A C 1
ATOM 2828 O O . PHE A 1 355 ? -32.627 30.713 24.808 1.00 87.12 355 PHE A O 1
ATOM 2835 N N . TYR A 1 356 ? -33.490 32.778 24.713 1.00 88.19 356 TYR A N 1
ATOM 2836 C CA . TYR A 1 356 ? -32.618 33.320 25.757 1.00 88.19 356 TYR A CA 1
ATOM 2837 C C . TYR A 1 356 ? -33.250 33.093 27.136 1.00 88.19 356 TYR A C 1
ATOM 2839 O O . TYR A 1 356 ? -34.370 33.562 27.338 1.00 88.19 356 TYR A O 1
ATOM 2847 N N . PRO A 1 357 ? -32.570 32.409 28.076 1.00 87.00 357 PRO A N 1
ATOM 2848 C CA . PRO A 1 357 ? -33.087 32.241 29.430 1.00 87.00 357 PRO A CA 1
ATOM 2849 C C . PRO A 1 357 ? -33.334 33.592 30.114 1.00 87.00 357 PRO A C 1
ATOM 2851 O O . PRO A 1 357 ? -32.517 34.504 29.996 1.00 87.00 357 PRO A O 1
ATOM 2854 N N . GLU A 1 358 ? -34.430 33.708 30.864 1.00 88.06 358 GLU A N 1
ATOM 2855 C CA . GLU A 1 358 ? -34.736 34.903 31.675 1.00 88.06 358 GLU A CA 1
ATOM 2856 C C . GLU A 1 358 ? -34.027 34.889 33.042 1.00 88.06 358 GLU A C 1
ATOM 2858 O O . GLU A 1 358 ? -34.096 35.846 33.815 1.00 88.06 358 GLU A O 1
ATOM 2863 N N . ASN A 1 359 ? -33.341 33.789 33.351 1.00 90.62 359 ASN A N 1
ATOM 2864 C CA . ASN A 1 359 ? -32.580 33.595 34.576 1.00 90.62 359 ASN A CA 1
ATOM 2865 C C . ASN A 1 359 ? -31.410 34.586 34.661 1.00 90.62 359 ASN A C 1
ATOM 2867 O O . ASN A 1 359 ? -30.958 35.160 33.667 1.00 90.62 359 ASN A O 1
ATOM 2871 N N . LYS A 1 360 ? -30.843 34.747 35.858 1.00 89.06 360 LYS A N 1
ATOM 2872 C CA . LYS A 1 360 ? -29.611 35.523 36.014 1.00 89.06 360 LYS A CA 1
ATOM 2873 C C . LYS A 1 360 ? -28.433 34.726 35.451 1.00 89.06 360 LYS A C 1
ATOM 2875 O O . LYS A 1 360 ? -28.126 33.649 35.950 1.00 89.06 360 LYS A O 1
ATOM 2880 N N . ILE A 1 361 ? -27.785 35.249 34.413 1.00 89.31 361 ILE A N 1
ATOM 2881 C CA . ILE A 1 361 ? -26.755 34.525 33.658 1.00 89.31 361 ILE A CA 1
ATOM 2882 C C . ILE A 1 361 ? -25.356 35.040 34.000 1.00 89.31 361 ILE A C 1
ATOM 2884 O O . ILE A 1 361 ? -25.097 36.244 33.973 1.00 89.31 361 ILE A O 1
ATOM 2888 N N . TYR A 1 362 ? -24.441 34.106 34.235 1.00 88.38 362 TYR A N 1
ATOM 2889 C CA . TYR A 1 362 ? -23.006 34.329 34.335 1.00 88.38 362 TYR A CA 1
ATOM 2890 C C . TYR A 1 362 ? -22.300 33.613 33.182 1.00 88.38 362 TYR A C 1
ATOM 2892 O O . TYR A 1 362 ? -22.146 32.392 33.182 1.00 88.38 362 TYR A O 1
ATOM 2900 N N . ASP A 1 363 ? -21.885 34.388 32.187 1.00 90.19 363 ASP A N 1
ATOM 2901 C CA . ASP A 1 363 ? -21.139 33.891 31.035 1.00 90.19 363 ASP A CA 1
ATOM 2902 C C . ASP A 1 363 ? -19.634 34.005 31.305 1.00 90.19 363 ASP A C 1
ATOM 2904 O O . ASP A 1 363 ? -19.086 35.108 31.405 1.00 90.19 363 ASP A O 1
ATOM 2908 N N . LEU A 1 364 ? -18.972 32.857 31.442 1.00 86.31 364 LEU A N 1
ATOM 2909 C CA . LEU A 1 364 ? -17.553 32.773 31.781 1.00 86.31 364 LEU A CA 1
ATOM 2910 C C . LEU A 1 364 ? -16.653 33.333 30.670 1.00 86.31 364 LEU A C 1
ATOM 2912 O O . LEU A 1 364 ? -15.606 33.902 30.975 1.00 86.31 364 LEU A O 1
ATOM 2916 N N . GLY A 1 365 ? -17.052 33.218 29.401 1.00 84.88 365 GLY A N 1
ATOM 2917 C CA . GLY A 1 365 ? -16.305 33.780 28.277 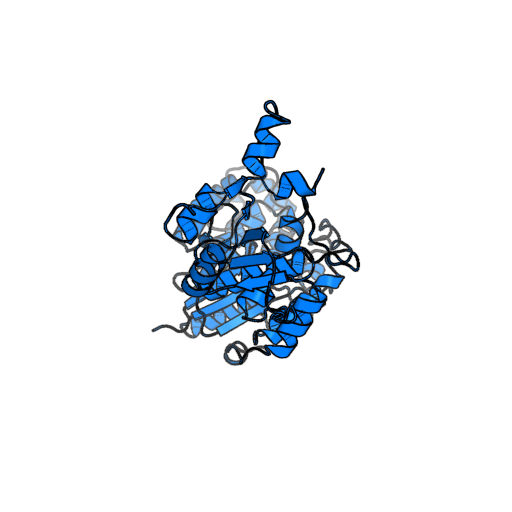1.00 84.88 365 GLY A CA 1
ATOM 2918 C C . GLY A 1 365 ? -16.362 35.308 28.264 1.00 84.88 365 GLY A C 1
ATOM 2919 O O . GLY A 1 365 ? -15.341 35.975 28.081 1.00 84.88 365 GLY A O 1
ATOM 2920 N N . ILE A 1 366 ? -17.537 35.882 28.535 1.00 87.31 366 ILE A N 1
ATOM 2921 C CA . ILE A 1 366 ? -17.700 37.335 28.691 1.00 87.31 366 ILE A CA 1
ATOM 2922 C C . ILE A 1 366 ? -16.927 37.830 29.917 1.00 87.31 366 ILE A C 1
ATOM 2924 O O . ILE A 1 366 ? -16.244 38.851 29.834 1.00 87.31 366 ILE A O 1
ATOM 2928 N N . MET A 1 367 ? -16.997 37.115 31.042 1.00 86.88 367 MET A N 1
ATOM 2929 C CA . MET A 1 367 ? -16.224 37.456 32.239 1.00 86.88 367 MET A CA 1
ATOM 2930 C C . MET A 1 367 ? -14.719 37.449 31.964 1.00 86.88 367 MET A C 1
ATOM 2932 O O . MET A 1 367 ? -14.039 38.409 32.326 1.00 86.88 367 MET A O 1
ATOM 2936 N N . ASP A 1 368 ? -14.200 36.423 31.282 1.00 83.88 368 ASP A N 1
ATOM 2937 C CA . ASP A 1 368 ? -12.782 36.364 30.916 1.00 83.88 368 ASP A CA 1
ATOM 2938 C C . ASP A 1 368 ? -12.383 37.520 30.003 1.00 83.88 368 ASP A C 1
ATOM 2940 O O . ASP A 1 368 ? -11.331 38.121 30.203 1.00 83.88 368 ASP A O 1
ATOM 2944 N N . TYR A 1 369 ? -13.229 37.881 29.035 1.00 86.06 369 TYR A N 1
ATOM 2945 C CA . TYR A 1 369 ? -12.989 39.045 28.185 1.00 86.06 369 TYR A CA 1
ATOM 2946 C C . TYR A 1 369 ? -12.920 40.347 28.989 1.00 86.06 369 TYR A C 1
ATOM 2948 O O . TYR A 1 369 ? -12.038 41.170 28.754 1.00 86.06 369 TYR A O 1
ATOM 2956 N N . LEU A 1 370 ? -13.815 40.541 29.960 1.00 88.06 370 LEU A N 1
ATOM 2957 C CA . LEU A 1 370 ? -13.822 41.746 30.792 1.00 88.06 370 LEU A CA 1
ATOM 2958 C C . LEU A 1 370 ? -12.578 41.851 31.684 1.00 88.06 370 LEU A C 1
ATOM 2960 O O . LEU A 1 370 ? -12.088 42.956 31.913 1.00 88.06 370 LEU A O 1
ATOM 2964 N N . ILE A 1 371 ? -12.057 40.721 32.167 1.00 85.88 371 ILE A N 1
ATOM 2965 C CA . ILE A 1 371 ? -10.839 40.678 32.989 1.00 85.88 371 ILE A CA 1
ATOM 2966 C C . ILE A 1 371 ? -9.580 40.783 32.107 1.00 85.88 371 ILE A C 1
ATOM 2968 O O . ILE A 1 371 ? -8.613 41.452 32.476 1.00 85.88 371 ILE A O 1
ATOM 2972 N N . HIS A 1 372 ? -9.591 40.169 30.921 1.00 84.06 372 HIS A N 1
ATOM 2973 C CA . HIS A 1 372 ? -8.437 40.034 30.029 1.00 84.06 372 HIS A CA 1
ATOM 2974 C C . HIS A 1 372 ? -8.716 40.516 28.587 1.00 84.06 372 HIS A C 1
ATOM 2976 O O . HIS A 1 372 ? -8.519 39.758 27.631 1.00 84.06 372 HIS A O 1
ATOM 2982 N N . PRO A 1 373 ? -9.079 41.794 28.366 1.00 84.62 373 PRO A N 1
ATOM 2983 C CA . PRO A 1 373 ? -9.605 42.266 27.075 1.00 84.62 373 PRO A CA 1
ATOM 2984 C C . PRO A 1 373 ? -8.602 42.217 25.913 1.0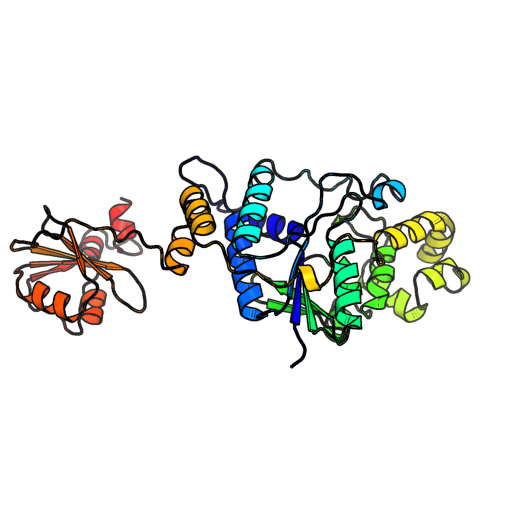0 84.62 373 PRO A C 1
ATOM 2986 O O . PRO A 1 373 ? -8.989 42.213 24.748 1.00 84.62 373 PRO A O 1
ATOM 2989 N N . ASN A 1 374 ? -7.299 42.172 26.208 1.00 86.50 374 ASN A N 1
ATOM 2990 C CA . ASN A 1 374 ? -6.239 42.146 25.195 1.00 86.50 374 ASN A CA 1
ATOM 2991 C C . ASN A 1 374 ? -5.886 40.729 24.709 1.00 86.50 374 ASN A C 1
ATOM 2993 O O . ASN A 1 374 ? -5.010 40.569 23.854 1.00 86.50 374 ASN A O 1
ATOM 2997 N N . GLN A 1 375 ? -6.507 39.688 25.266 1.00 79.25 375 GLN A N 1
ATOM 2998 C CA . GLN A 1 375 ? -6.211 38.309 24.899 1.00 79.25 375 GLN A CA 1
ATOM 2999 C C . GLN A 1 375 ? -7.047 37.838 23.708 1.00 79.25 375 GLN A C 1
ATOM 3001 O O . GLN A 1 375 ? -8.154 38.300 23.454 1.00 79.25 375 GLN A O 1
ATOM 3006 N N . ARG A 1 376 ? -6.495 36.892 22.940 1.00 72.50 376 ARG A N 1
ATOM 3007 C CA . ARG A 1 376 ? -7.192 36.309 21.789 1.00 72.50 376 ARG A CA 1
ATOM 3008 C C . ARG A 1 376 ? -7.933 35.037 22.191 1.00 72.50 376 ARG A C 1
ATOM 3010 O O . ARG A 1 376 ? -7.314 33.982 22.350 1.00 72.50 376 ARG A O 1
ATOM 3017 N N . GLY A 1 377 ? -9.260 35.128 22.214 1.00 71.25 377 GLY A N 1
ATOM 3018 C CA . GLY A 1 377 ? -10.197 34.013 22.371 1.00 71.25 377 GLY A CA 1
ATOM 3019 C C . GLY A 1 377 ? -10.445 33.630 23.831 1.00 71.25 377 GLY A C 1
ATOM 3020 O O . GLY A 1 377 ? -9.492 33.376 24.562 1.00 71.25 377 GLY A O 1
ATOM 3021 N N . HIS A 1 378 ? -11.725 33.531 24.194 1.00 79.12 378 HIS A N 1
ATOM 3022 C CA . HIS A 1 378 ? -12.236 33.388 25.565 1.00 79.12 378 HIS A CA 1
ATOM 3023 C C . HIS A 1 378 ? -13.102 32.127 25.712 1.00 79.12 378 HIS A C 1
ATOM 3025 O O . HIS A 1 378 ? -14.225 32.176 26.198 1.00 79.12 378 HIS A O 1
ATOM 3031 N N . SER A 1 379 ? -12.608 30.996 25.200 1.00 76.12 379 SER A N 1
ATOM 3032 C CA . SER A 1 379 ? -13.304 29.708 25.289 1.00 76.12 379 SER A CA 1
ATOM 3033 C C . SER A 1 379 ? -13.033 29.017 26.627 1.00 76.12 379 SER A C 1
ATOM 3035 O O . SER A 1 379 ? -11.979 29.219 27.236 1.00 76.12 379 SER A O 1
ATOM 3037 N N . LEU A 1 380 ? -13.943 28.130 27.040 1.00 70.75 380 LEU A N 1
ATOM 3038 C CA . LEU A 1 380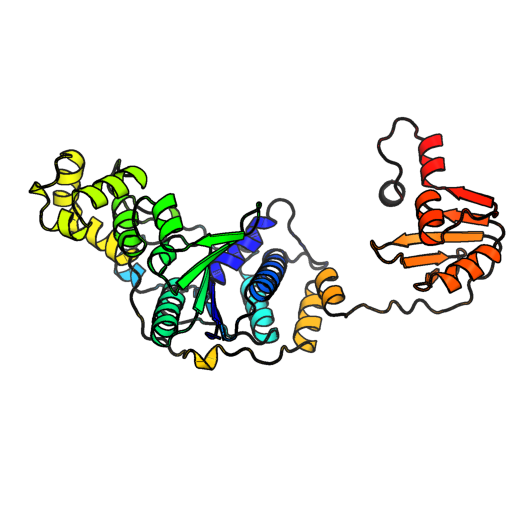 ? -13.797 27.338 28.266 1.00 70.75 380 LEU A CA 1
ATOM 3039 C C . LEU A 1 380 ? -12.483 26.536 28.295 1.00 70.75 380 LEU A C 1
ATOM 3041 O O . LEU A 1 380 ? -11.780 26.551 29.300 1.00 70.75 380 LEU A O 1
ATOM 3045 N N . ASP A 1 381 ? -12.086 25.929 27.172 1.00 69.00 381 ASP A N 1
ATOM 3046 C CA . ASP A 1 381 ? -10.817 25.189 27.062 1.00 69.00 381 ASP A CA 1
ATOM 3047 C C . ASP A 1 381 ? -9.590 26.047 27.400 1.00 69.00 381 ASP A C 1
ATOM 3049 O O . ASP A 1 381 ? -8.617 25.557 27.968 1.00 69.00 381 ASP A O 1
ATOM 3053 N N . LYS A 1 382 ? -9.623 27.339 27.052 1.00 71.81 382 LYS A N 1
ATOM 3054 C CA . LYS A 1 382 ? -8.531 28.276 27.349 1.00 71.81 382 LYS A CA 1
ATOM 3055 C C . LYS A 1 382 ? -8.560 28.755 28.792 1.00 71.81 382 LYS A C 1
ATOM 3057 O O . LYS A 1 382 ? -7.499 29.058 29.327 1.00 71.81 382 LYS A O 1
ATOM 3062 N N . LEU A 1 383 ? -9.747 28.840 29.390 1.00 69.75 383 LEU A N 1
ATOM 3063 C CA . LEU A 1 383 ? -9.932 29.173 30.800 1.00 69.75 383 LEU A CA 1
ATOM 3064 C C . LEU A 1 383 ? -9.381 28.072 31.710 1.00 69.75 383 LEU A C 1
ATOM 3066 O O . LEU A 1 383 ? -8.678 28.381 32.659 1.00 69.75 383 LEU A O 1
ATOM 3070 N N . VAL A 1 384 ? -9.643 26.801 31.391 1.00 69.75 384 VAL A N 1
ATOM 3071 C CA . VAL A 1 384 ? -9.213 25.645 32.205 1.00 69.75 384 VAL A CA 1
ATOM 3072 C C . VAL A 1 384 ? -7.701 25.378 32.118 1.00 69.75 384 VAL A C 1
ATOM 3074 O O . VAL A 1 384 ? -7.130 24.743 32.998 1.00 69.75 384 VAL A O 1
ATOM 3077 N N . GLN A 1 385 ? -7.035 25.845 31.060 1.00 65.31 385 GLN A N 1
ATOM 3078 C CA . GLN A 1 385 ? -5.588 25.670 30.861 1.00 65.31 385 GLN A CA 1
ATOM 3079 C C . GLN A 1 385 ? -4.714 26.724 31.567 1.00 65.31 385 GLN A C 1
ATOM 3081 O O . GLN A 1 385 ? -3.488 26.630 31.484 1.00 65.31 385 GLN A O 1
ATOM 3086 N N . ARG A 1 386 ? -5.316 27.737 32.198 1.00 63.28 386 ARG A N 1
ATOM 3087 C CA . ARG A 1 386 ? -4.624 28.780 32.973 1.00 63.28 386 ARG A CA 1
ATOM 3088 C C . ARG A 1 386 ? -4.665 28.437 34.450 1.00 63.28 386 ARG A C 1
ATOM 3090 O O . ARG A 1 386 ? -3.649 28.728 35.116 1.00 63.28 386 ARG A O 1
#

Organism: NCBI:txid2052148